Protein 1BHE (pdb70)

Organism: Pectobacterium parmentieri (NCBI:txid1905730)

InterPro domains:
  IPR000743 Glycoside hydrolase, family 28 [PF00295] (62-401)
  IPR000743 Glycoside hydrolase, family 28 [PS00502] (270-283)
  IPR011050 Pectin lyase fold/virulence factor [SSF51126] (30-400)
  IPR012334 Pectin lyase fold [G3DSA:2.160.20.10] (27-402)
  IPR051801 Glycosyl_Hydrolase_28_Enzymes [PTHR31339] (50-399)

B-factor: mean 16.42, std 9.94, range [2.53, 67.94]

Foldseek 3Di:
DFPDDDDADDAFAAQEEDADDPDACAVVLQVSQVPGDQRHEYEYQHDNHQEHEYAAHEHAARYEYEYEDPHEDEYALAQVSFAPDVVQAQAWAAPQAGGEARYEYEAHENYEYYYQYEYEHQQAPQGPHDRGGLQVVVVVCVVVVTHHHFHEHYHYEAYYAYEYENYEYENGSAEHEEHEQYEHYEHANYEYDEDQCRPRYAYYEYELYGREEYENYEAEYHEHPYEYAYADPGHAYERYEYYHYEYEAYQEPEYDQQHAHYYAYEAENYEYEQYQEYYEYEYAQAHAHEDEHHEHENYEYENHAERAYYYDHPDYDDHLDAHDYANAEYEHAEYPDEHEYEAARPRHPAQYEYEYYNHYYDPNHYYHHYRHDYHD

Structure (mmCIF, N/CA/C/O backbone):
data_1BHE
#
_entry.id   1BHE
#
_cell.length_a   81.229
_cell.length_b   53.033
_cell.length_c   103.093
_cell.angle_alpha   90.00
_cell.angle_beta   112.59
_cell.angle_gamma   90.00
#
_symmetry.space_group_name_H-M   'C 1 2 1'
#
loop_
_entity.id
_entity.type
_entity.pdbx_description
1 polymer POLYGALACTURONASE
2 water water
#
loop_
_atom_site.group_PDB
_atom_site.id
_atom_site.type_symbol
_atom_site.label_atom_id
_atom_site.label_alt_id
_atom_site.label_comp_id
_atom_site.label_asym_id
_atom_site.label_entity_id
_atom_site.label_seq_id
_atom_site.pdbx_PDB_ins_code
_atom_site.Cartn_x
_atom_site.Cartn_y
_atom_site.Cartn_z
_atom_site.occupancy
_atom_site.B_iso_or_equiv
_atom_site.auth_seq_id
_atom_site.auth_comp_id
_atom_site.auth_asym_id
_atom_site.auth_atom_id
_atom_site.pdbx_PDB_model_num
ATOM 1 N N . SER A 1 1 ? 48.488 8.196 70.799 1.00 10.27 1 SER A N 1
ATOM 2 C CA . SER A 1 1 ? 47.111 8.130 71.347 1.00 10.41 1 SER A CA 1
ATOM 3 C C . SER A 1 1 ? 47.094 8.158 72.870 1.00 9.30 1 SER A C 1
ATOM 4 O O . SER A 1 1 ? 48.060 7.813 73.547 1.00 8.48 1 SER A O 1
ATOM 7 N N . ASP A 1 2 ? 46.037 8.759 73.401 1.00 8.39 2 ASP A N 1
ATOM 8 C CA . ASP A 1 2 ? 45.806 8.843 74.850 1.00 7.94 2 ASP A CA 1
ATOM 9 C C . ASP A 1 2 ? 45.871 7.427 75.409 1.00 7.76 2 ASP A C 1
ATOM 10 O O . ASP A 1 2 ? 45.355 6.520 74.744 1.00 6.89 2 ASP A O 1
ATOM 15 N N . SER A 1 3 ? 46.487 7.211 76.567 1.00 8.05 3 SER A N 1
ATOM 16 C CA . SER A 1 3 ? 46.622 5.849 77.083 1.00 8.92 3 SER A CA 1
ATOM 17 C C . SER A 1 3 ? 45.374 5.406 77.838 1.00 9.10 3 SER A C 1
ATOM 18 O O . SER A 1 3 ? 45.195 4.221 78.135 1.00 8.65 3 SER A O 1
ATOM 21 N N . ARG A 1 4 ? 44.506 6.358 78.148 1.00 8.57 4 ARG A N 1
ATOM 22 C CA . ARG A 1 4 ? 43.279 6.075 78.866 1.00 9.40 4 ARG A CA 1
ATOM 23 C C . ARG A 1 4 ? 42.164 5.613 77.930 1.00 10.07 4 ARG A C 1
ATOM 24 O O . ARG A 1 4 ? 42.184 5.934 76.744 1.00 9.95 4 ARG A O 1
ATOM 32 N N . THR A 1 5 ? 41.164 4.952 78.508 1.00 11.24 5 THR A N 1
ATOM 33 C CA . THR A 1 5 ? 39.951 4.663 77.746 1.00 12.79 5 THR A CA 1
ATOM 34 C C . THR A 1 5 ? 39.075 5.903 77.918 1.00 12.65 5 THR A C 1
ATOM 35 O O . THR A 1 5 ? 38.885 6.370 79.041 1.00 12.20 5 THR A O 1
ATOM 39 N N . VAL A 1 6 ? 38.704 6.536 76.814 1.00 12.75 6 VAL A N 1
ATOM 40 C CA . VAL A 1 6 ? 37.944 7.777 76.862 1.00 13.08 6 VAL A CA 1
ATOM 41 C C . VAL A 1 6 ? 36.628 7.642 76.098 1.00 13.48 6 VAL A C 1
ATOM 42 O O . VAL A 1 6 ? 36.648 7.406 74.890 1.00 14.25 6 VAL A O 1
ATOM 46 N N . SER A 1 7 ? 35.524 7.838 76.802 1.00 14.17 7 SER A N 1
ATOM 47 C CA . SER A 1 7 ? 34.208 7.786 76.153 1.00 14.45 7 SER A CA 1
ATOM 48 C C . SER A 1 7 ? 33.512 9.119 76.406 1.00 13.84 7 SER A C 1
ATOM 49 O O . SER A 1 7 ? 34.059 9.925 77.167 1.00 12.73 7 SER A O 1
ATOM 52 N N . GLU A 1 8 ? 32.426 9.411 75.700 1.00 13.11 8 GLU A N 1
ATOM 53 C CA . GLU A 1 8 ? 31.799 10.725 75.823 1.00 12.65 8 GLU A CA 1
ATOM 54 C C . GLU A 1 8 ? 31.480 11.079 77.271 1.00 12.26 8 GLU A C 1
ATOM 55 O O . GLU A 1 8 ? 30.881 10.309 78.014 1.00 11.64 8 GLU A O 1
ATOM 61 N N . PRO A 1 9 ? 31.882 12.279 77.681 1.00 11.74 9 PRO A N 1
ATOM 62 C CA . PRO A 1 9 ? 31.615 12.784 79.009 1.00 11.82 9 PRO A CA 1
ATOM 63 C C . PRO A 1 9 ? 30.124 12.836 79.326 1.00 12.07 9 PRO A C 1
ATOM 64 O O . PRO A 1 9 ? 29.289 12.976 78.434 1.00 10.93 9 PRO A O 1
ATOM 68 N N . LYS A 1 10 ? 29.786 12.740 80.597 1.00 12.80 10 LYS A N 1
ATOM 69 C CA . LYS A 1 10 ? 28.409 12.848 81.064 1.00 14.78 10 LYS A CA 1
ATOM 70 C C . LYS A 1 10 ? 28.337 14.091 81.948 1.00 14.48 10 LYS A C 1
ATOM 71 O O . LYS A 1 10 ? 29.260 14.296 82.747 1.00 14.31 10 LYS A O 1
ATOM 77 N N . THR A 1 11 ? 27.329 14.943 81.782 1.00 13.31 11 THR A N 1
ATOM 78 C CA . THR A 1 11 ? 27.319 16.145 82.624 1.00 13.32 11 THR A CA 1
ATOM 79 C C . THR A 1 11 ? 26.878 15.838 84.048 1.00 13.03 11 THR A C 1
ATOM 80 O O . THR A 1 11 ? 25.886 15.148 84.264 1.00 11.36 11 THR A O 1
ATOM 84 N N . PRO A 1 12 ? 27.601 16.388 85.014 1.00 12.58 12 PRO A N 1
ATOM 85 C CA . PRO A 1 12 ? 27.280 16.222 86.415 1.00 12.78 12 PRO A CA 1
ATOM 86 C C . PRO A 1 12 ? 25.954 16.861 86.799 1.00 12.82 12 PRO A C 1
ATOM 87 O O . PRO A 1 12 ? 25.473 17.797 86.154 1.00 12.23 12 PRO A O 1
ATOM 91 N N . SER A 1 13 ? 25.368 16.348 87.878 1.00 13.28 13 SER A N 1
ATOM 92 C CA . SER A 1 13 ? 24.131 16.926 88.409 1.00 13.65 13 SER A CA 1
ATOM 93 C C . SER A 1 13 ? 24.537 18.211 89.126 1.00 13.64 13 SER A C 1
ATOM 94 O O . SER A 1 13 ? 25.707 18.350 89.518 1.00 12.59 13 SER A O 1
ATOM 97 N N . SER A 1 14 ? 23.634 19.173 89.255 1.00 12.96 14 SER A N 1
ATOM 98 C CA . SER A 1 14 ? 23.986 20.442 89.876 1.00 13.40 14 SER A CA 1
ATOM 99 C C . SER A 1 14 ? 23.937 20.384 91.395 1.00 13.38 14 SER A C 1
ATOM 100 O O . SER A 1 14 ? 23.054 19.731 91.967 1.00 13.69 14 SER A O 1
ATOM 103 N N . CYS A 1 15 ? 24.851 21.090 92.048 1.00 12.17 15 CYS A N 1
ATOM 104 C CA . CYS A 1 15 ? 24.836 21.194 93.502 1.00 11.99 15 CYS A CA 1
ATOM 105 C C . CYS A 1 15 ? 24.007 22.410 93.918 1.00 13.22 15 CYS A C 1
ATOM 106 O O . CYS A 1 15 ? 23.319 22.430 94.936 1.00 13.13 15 CYS A O 1
ATOM 109 N N . THR A 1 16 ? 24.132 23.452 93.112 1.00 14.01 16 THR A N 1
ATOM 110 C CA . THR A 1 16 ? 23.499 24.746 93.317 1.00 15.20 16 THR A CA 1
ATOM 111 C C . THR A 1 16 ? 23.137 25.343 91.959 1.00 15.06 16 THR A C 1
ATOM 112 O O . THR A 1 16 ? 23.845 25.096 90.977 1.00 15.13 16 THR A O 1
ATOM 116 N N . THR A 1 17 ? 22.053 26.106 91.895 1.00 14.42 17 THR A N 1
ATOM 117 C CA . THR A 1 17 ? 21.667 26.749 90.640 1.00 13.90 17 THR A CA 1
ATOM 118 C C . THR A 1 17 ? 21.602 28.257 90.866 1.00 13.29 17 THR A C 1
ATOM 119 O O . THR A 1 17 ? 20.964 28.698 91.825 1.00 13.64 17 THR A O 1
ATOM 123 N N . LEU A 1 18 ? 22.299 29.019 90.036 1.00 11.46 18 LEU A N 1
ATOM 124 C CA . LEU A 1 18 ? 22.337 30.467 90.134 1.00 11.30 18 LEU A CA 1
ATOM 125 C C . LEU A 1 18 ? 21.626 31.080 88.927 1.00 11.11 18 LEU A C 1
ATOM 126 O O . LEU A 1 18 ? 21.648 30.499 87.847 1.00 10.71 18 LEU A O 1
ATOM 131 N N . LYS A 1 19 ? 20.939 32.201 89.130 1.00 12.10 19 LYS A N 1
ATOM 132 C CA . LYS A 1 19 ? 20.206 32.866 88.054 1.00 12.77 19 LYS A CA 1
ATOM 133 C C . LYS A 1 19 ? 20.824 34.234 87.786 1.00 12.30 19 LYS A C 1
ATOM 134 O O . LYS A 1 19 ? 21.092 34.995 88.715 1.00 12.47 19 LYS A O 1
ATOM 140 N N . ALA A 1 20 ? 21.153 34.510 86.527 1.00 12.21 20 ALA A N 1
ATOM 141 C CA . ALA A 1 20 ? 21.853 35.740 86.178 1.00 12.66 20 ALA A CA 1
ATOM 142 C C . ALA A 1 20 ? 20.971 36.980 86.301 1.00 13.01 20 ALA A C 1
ATOM 143 O O . ALA A 1 20 ? 19.805 36.942 85.935 1.00 13.21 20 ALA A O 1
ATOM 145 N N . ASP A 1 21 ? 21.556 38.074 86.758 1.00 14.24 21 ASP A N 1
ATOM 146 C CA . ASP A 1 21 ? 20.885 39.366 86.836 1.00 15.18 21 ASP A CA 1
ATOM 147 C C . ASP A 1 21 ? 21.834 40.422 86.268 1.00 15.81 21 ASP A C 1
ATOM 148 O O . ASP A 1 21 ? 22.689 40.063 85.448 1.00 16.19 21 ASP A O 1
ATOM 153 N N . SER A 1 22 ? 21.719 41.678 86.675 1.00 15.98 22 SER A N 1
ATOM 154 C CA . SER A 1 22 ? 22.598 42.709 86.140 1.00 16.43 22 SER A CA 1
ATOM 155 C C . SER A 1 22 ? 23.780 43.057 87.033 1.00 16.61 22 SER A C 1
ATOM 156 O O . SER A 1 22 ? 24.557 43.940 86.662 1.00 15.74 22 SER A O 1
ATOM 159 N N . SER A 1 23 ? 23.949 42.379 88.162 1.00 16.66 23 SER A N 1
ATOM 160 C CA . SER A 1 23 ? 25.053 42.666 89.074 1.00 16.94 23 SER A CA 1
ATOM 161 C C . SER A 1 23 ? 26.325 41.892 88.741 1.00 16.87 23 SER A C 1
ATOM 162 O O . SER A 1 23 ? 26.289 40.940 87.968 1.00 16.42 23 SER A O 1
ATOM 165 N N . THR A 1 24 ? 27.448 42.277 89.340 1.00 16.31 24 THR A N 1
ATOM 166 C CA . THR A 1 24 ? 28.709 41.549 89.166 1.00 15.58 24 THR A CA 1
ATOM 167 C C . THR A 1 24 ? 28.578 40.207 89.878 1.00 14.33 24 THR A C 1
ATOM 168 O O . THR A 1 24 ? 28.163 40.168 91.037 1.00 14.50 24 THR A O 1
ATOM 172 N N . ALA A 1 25 ? 28.894 39.111 89.202 1.00 12.79 25 ALA A N 1
ATOM 173 C CA . ALA A 1 25 ? 28.710 37.780 89.751 1.00 11.32 25 ALA A CA 1
ATOM 174 C C . ALA A 1 25 ? 29.919 37.081 90.349 1.00 10.81 25 ALA A C 1
ATOM 175 O O . ALA A 1 25 ? 29.740 35.976 90.884 1.00 10.05 25 ALA A O 1
ATOM 177 N N . THR A 1 26 ? 31.111 37.659 90.306 1.00 9.85 26 THR A N 1
ATOM 178 C CA . THR A 1 26 ? 32.305 36.963 90.781 1.00 9.78 26 THR A CA 1
ATOM 179 C C . THR A 1 26 ? 32.162 36.258 92.118 1.00 10.07 26 THR A C 1
ATOM 180 O O . THR A 1 26 ? 32.360 35.039 92.215 1.00 9.14 26 THR A O 1
ATOM 184 N N . SER A 1 27 ? 31.873 37.001 93.186 1.00 10.33 27 SER A N 1
ATOM 185 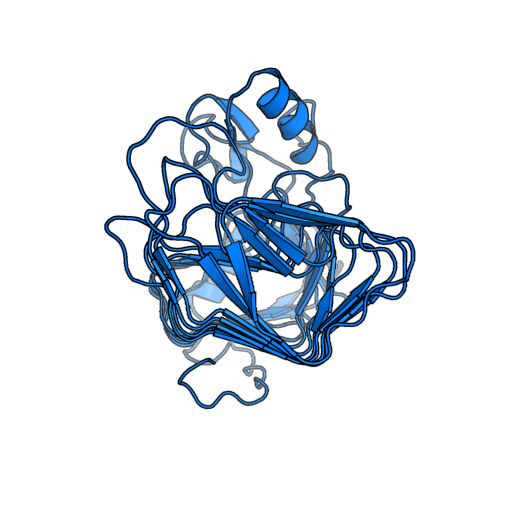C CA . SER A 1 27 ? 31.816 36.398 94.516 1.00 11.17 27 SER A CA 1
ATOM 186 C C . SER A 1 27 ? 30.621 35.476 94.679 1.00 10.32 27 SER A C 1
ATOM 187 O O . SER A 1 27 ? 30.724 34.495 95.425 1.00 10.52 27 SER A O 1
ATOM 190 N N . THR A 1 28 ? 29.512 35.729 93.993 1.00 9.77 28 THR A N 1
ATOM 191 C CA . THR A 1 28 ? 28.355 34.841 94.061 1.00 10.69 28 THR A CA 1
ATOM 192 C C . THR A 1 28 ? 28.708 33.476 93.473 1.00 10.28 28 THR A C 1
ATOM 193 O O . THR A 1 28 ? 28.399 32.440 94.061 1.00 10.22 28 THR A O 1
ATOM 197 N N . ILE A 1 29 ? 29.389 33.466 92.330 1.00 9.50 29 ILE A N 1
ATOM 198 C CA . ILE A 1 29 ? 29.808 32.200 91.721 1.00 8.65 29 ILE A CA 1
ATOM 199 C C . ILE A 1 29 ? 30.879 31.511 92.557 1.00 8.07 29 ILE A C 1
ATOM 200 O O . ILE A 1 29 ? 30.813 30.299 92.798 1.00 8.31 29 ILE A O 1
ATOM 205 N N . GLN A 1 30 ? 31.886 32.243 93.029 1.00 7.63 30 GLN A N 1
ATOM 206 C CA . GLN A 1 30 ? 32.956 31.672 93.833 1.00 8.16 30 GLN A CA 1
ATOM 207 C C . GLN A 1 30 ? 32.424 31.027 95.110 1.00 8.60 30 GLN A C 1
ATOM 208 O O . GLN A 1 30 ? 32.816 29.917 95.466 1.00 7.93 30 GLN A O 1
ATOM 214 N N . LYS A 1 31 ? 31.515 31.715 95.797 1.00 9.57 31 LYS A N 1
ATOM 215 C CA . LYS A 1 31 ? 30.901 31.176 97.009 1.00 10.54 31 LYS A CA 1
ATOM 216 C C . LYS A 1 31 ? 30.197 29.858 96.731 1.00 10.12 31 LYS A C 1
ATOM 217 O O . LYS A 1 31 ? 30.363 28.883 97.471 1.00 10.49 31 LYS A O 1
ATOM 223 N N . ALA A 1 32 ? 29.445 29.778 95.638 1.00 9.31 32 ALA A N 1
ATOM 224 C CA . ALA A 1 32 ? 28.762 28.561 95.229 1.00 8.93 32 ALA A CA 1
ATOM 225 C C . ALA A 1 32 ? 29.764 27.459 94.904 1.00 8.85 32 ALA A C 1
ATOM 226 O O . ALA A 1 32 ? 29.553 26.303 95.267 1.00 8.71 32 ALA A O 1
ATOM 228 N N . LEU A 1 33 ? 30.854 27.796 94.211 1.00 8.64 33 LEU A N 1
ATOM 229 C CA . LEU A 1 33 ? 31.881 26.814 93.882 1.00 9.33 33 LEU A CA 1
ATOM 230 C C . LEU A 1 33 ? 32.555 26.286 95.143 1.00 9.78 33 LEU A C 1
ATOM 231 O O . LEU A 1 33 ? 32.859 25.093 95.242 1.00 10.54 33 LEU A O 1
ATOM 236 N N . ASN A 1 34 ? 32.757 27.146 96.142 1.00 9.66 34 ASN A N 1
ATOM 237 C CA . ASN A 1 34 ? 33.383 26.754 97.395 1.00 10.50 34 ASN A CA 1
ATOM 238 C C . ASN A 1 34 ? 32.528 25.901 98.319 1.00 11.44 34 ASN A C 1
ATOM 239 O O . ASN A 1 34 ? 33.044 25.504 99.378 1.00 12.58 34 ASN A O 1
ATOM 244 N N . ASN A 1 35 ? 31.269 25.627 98.020 1.00 11.81 35 ASN A N 1
ATOM 245 C CA . ASN A 1 35 ? 30.440 24.782 98.869 1.00 12.92 35 ASN A CA 1
ATOM 246 C C . ASN A 1 35 ? 29.671 23.770 98.026 1.00 12.03 35 ASN A C 1
ATOM 247 O O . ASN A 1 35 ? 28.544 23.387 98.327 1.00 11.88 35 ASN A O 1
ATOM 252 N N . CYS A 1 36 ? 30.293 23.298 96.949 1.00 11.48 36 CYS A N 1
ATOM 253 C CA . CYS A 1 36 ? 29.680 22.349 96.029 1.00 10.41 36 CYS A CA 1
ATOM 254 C C . CYS A 1 36 ? 30.151 20.922 96.250 1.00 10.54 36 CYS A C 1
ATOM 255 O O . CYS A 1 36 ? 31.354 20.650 96.303 1.00 9.89 36 CYS A O 1
ATOM 258 N N . ASP A 1 37 ? 29.227 19.981 96.430 1.00 9.81 37 ASP A N 1
ATOM 259 C CA . ASP A 1 37 ? 29.561 18.588 96.670 1.00 10.97 37 ASP A CA 1
ATOM 260 C C . ASP A 1 37 ? 30.453 18.004 95.572 1.00 10.96 37 ASP A C 1
ATOM 261 O O . ASP A 1 37 ? 30.323 18.324 94.393 1.00 9.74 37 ASP A O 1
ATOM 266 N N . GLN A 1 38 ? 31.359 17.122 95.974 1.00 11.32 38 GLN A N 1
ATOM 267 C CA . GLN A 1 38 ? 32.239 16.412 95.050 1.00 11.84 38 GLN A CA 1
ATOM 268 C C . GLN A 1 38 ? 31.418 15.712 93.975 1.00 10.94 38 GLN A C 1
ATOM 269 O O . GLN A 1 38 ? 30.389 15.085 94.259 1.00 10.06 38 GLN A O 1
ATOM 275 N N . GLY A 1 39 ? 31.826 15.858 92.716 1.00 9.21 39 GLY A N 1
ATOM 276 C CA . GLY A 1 39 ? 31.149 15.223 91.601 1.00 9.63 39 GLY A CA 1
ATOM 277 C C . GLY A 1 39 ? 29.941 15.962 91.053 1.00 9.08 39 GLY A C 1
ATOM 278 O O . GLY A 1 39 ? 29.289 15.484 90.120 1.00 8.12 39 GLY A O 1
ATOM 279 N N . LYS A 1 40 ? 29.640 17.138 91.593 1.00 8.03 40 LYS A N 1
ATOM 280 C CA . LYS A 1 40 ? 28.518 17.949 91.136 1.00 8.68 40 LYS A CA 1
ATOM 281 C C . LYS A 1 40 ? 29.020 19.258 90.541 1.00 8.47 40 LYS A C 1
ATOM 282 O O . LYS A 1 40 ? 30.214 19.559 90.583 1.00 7.57 40 LYS A O 1
ATOM 288 N N . ALA A 1 41 ? 28.097 20.053 89.993 1.00 8.26 41 ALA A N 1
ATOM 289 C CA . ALA A 1 41 ? 28.499 21.305 89.364 1.00 7.94 41 ALA A CA 1
ATOM 290 C C . ALA A 1 41 ? 27.644 22.495 89.786 1.00 7.58 41 ALA A C 1
ATOM 291 O O . ALA A 1 41 ? 26.475 22.317 90.116 1.00 7.49 41 ALA A O 1
ATOM 293 N N . VAL A 1 42 ? 28.242 23.677 89.742 1.00 7.53 42 VAL A N 1
ATOM 294 C CA . VAL A 1 42 ? 27.498 24.910 90.008 1.00 8.08 42 VAL A CA 1
ATOM 295 C C . VAL A 1 42 ? 26.815 25.195 88.666 1.00 8.68 42 VAL A C 1
ATOM 296 O O . VAL A 1 42 ? 27.518 25.226 87.651 1.00 9.01 42 VAL A O 1
ATOM 300 N N . ARG A 1 43 ? 25.497 25.319 88.668 1.00 9.20 43 ARG A N 1
ATOM 301 C CA . ARG A 1 43 ? 24.754 25.534 87.427 1.00 9.90 43 ARG A CA 1
ATOM 302 C C . ARG A 1 43 ? 24.420 27.008 87.217 1.00 9.89 43 ARG A C 1
ATOM 303 O O . ARG A 1 43 ? 23.904 27.682 88.104 1.00 9.72 43 ARG A O 1
ATOM 311 N N . LEU A 1 44 ? 24.750 27.519 86.042 1.00 10.06 44 LEU A N 1
ATOM 312 C CA . LEU A 1 44 ? 24.524 28.907 85.667 1.00 10.61 44 LEU A CA 1
ATOM 313 C C . LEU A 1 44 ? 23.333 28.986 84.705 1.00 10.77 44 LEU A C 1
ATOM 314 O O . LEU A 1 44 ? 23.408 28.588 83.543 1.00 9.78 44 LEU A O 1
ATOM 319 N N . SER A 1 45 ? 22.219 29.466 85.238 1.00 11.03 45 SER A N 1
ATOM 320 C CA . SER A 1 45 ? 20.975 29.595 84.495 1.00 12.06 45 SER A CA 1
ATOM 321 C C . SER A 1 45 ? 20.559 31.055 84.332 1.00 12.15 45 SER A C 1
ATOM 322 O O . SER A 1 45 ? 21.113 31.965 84.944 1.00 11.33 45 SER A O 1
ATOM 325 N N . ALA A 1 46 ? 19.571 31.273 83.467 1.00 13.37 46 ALA A N 1
ATOM 326 C CA . ALA A 1 46 ? 19.077 32.618 83.204 1.00 13.72 46 ALA A CA 1
ATOM 327 C C . ALA A 1 46 ? 18.191 33.131 84.337 1.00 13.89 46 ALA A C 1
ATOM 328 O O . ALA A 1 46 ? 17.498 32.370 85.005 1.00 13.83 46 ALA A O 1
ATOM 330 N N . GLY A 1 47 ? 18.209 34.438 84.540 1.00 13.84 47 GLY A N 1
ATOM 331 C CA . GLY A 1 47 ? 17.380 35.093 85.560 1.00 13.80 47 GLY A CA 1
ATOM 332 C C . GLY A 1 47 ? 16.698 36.270 84.836 1.00 13.12 47 GLY A C 1
ATOM 333 O O . GLY A 1 47 ? 16.207 36.079 83.723 1.00 13.41 47 GLY A O 1
ATOM 334 N N . SER A 1 48 ? 16.968 37.479 85.317 1.00 13.18 48 SER A N 1
ATOM 335 C CA . SER A 1 48 ? 16.538 38.692 84.613 1.00 13.09 48 SER A CA 1
ATOM 336 C C . SER A 1 48 ? 17.408 38.917 83.384 1.00 12.90 48 SER A C 1
ATOM 337 O O . SER A 1 48 ? 17.017 39.568 82.406 1.00 12.58 48 SER A O 1
ATOM 340 N N . THR A 1 49 ? 18.635 38.382 83.404 1.00 11.79 49 THR A N 1
ATOM 341 C CA . THR A 1 49 ? 19.509 38.419 82.240 1.00 11.13 49 THR A CA 1
ATOM 342 C C . THR A 1 49 ? 19.989 36.981 81.992 1.00 11.09 49 THR A C 1
ATOM 343 O O . THR A 1 49 ? 19.607 36.068 82.726 1.00 10.04 49 THR A O 1
ATOM 347 N N . SER A 1 50 ? 20.810 36.808 80.965 1.00 10.37 50 SER A N 1
ATOM 348 C CA . SER A 1 50 ? 21.357 35.491 80.659 1.00 10.18 50 SER A CA 1
ATOM 349 C C . SER A 1 50 ? 22.884 35.579 80.673 1.00 9.70 50 SER A C 1
ATOM 350 O O . SER A 1 50 ? 23.565 34.734 80.104 1.00 8.98 50 SER A O 1
ATOM 353 N N . VAL A 1 51 ? 23.402 36.653 81.271 1.00 8.99 51 VAL A N 1
ATOM 354 C CA . VAL A 1 51 ? 24.843 36.893 81.291 1.00 8.86 51 VAL A CA 1
ATOM 355 C C . VAL A 1 51 ? 25.374 37.026 82.713 1.00 8.11 51 VAL A C 1
ATOM 356 O O . VAL A 1 51 ? 24.913 37.874 83.483 1.00 8.49 51 VAL A O 1
ATOM 360 N N . PHE A 1 52 ? 26.335 36.190 83.076 1.00 7.84 52 PHE A N 1
ATOM 361 C CA . PHE A 1 52 ? 27.037 36.282 84.349 1.00 7.97 52 PHE A CA 1
ATOM 362 C C . PHE A 1 52 ? 28.345 37.043 84.088 1.00 8.88 52 PHE A C 1
ATOM 363 O O . PHE A 1 52 ? 29.198 36.538 83.354 1.00 8.84 52 PHE A O 1
ATOM 371 N N . LEU A 1 53 ? 28.454 38.246 84.627 1.00 9.56 53 LEU A N 1
ATOM 372 C CA . LEU A 1 53 ? 29.650 39.075 84.431 1.00 10.40 53 LEU A CA 1
ATOM 373 C C . LEU A 1 53 ? 30.582 38.849 85.614 1.00 9.91 53 LEU A C 1
ATOM 374 O O . LEU A 1 53 ? 30.182 39.076 86.762 1.00 10.15 53 LEU A O 1
ATOM 379 N N . SER A 1 54 ? 31.794 38.365 85.360 1.00 9.20 54 SER A N 1
ATOM 380 C CA . SER A 1 54 ? 32.691 38.006 86.456 1.00 7.93 54 SER A CA 1
ATOM 381 C C . SER A 1 54 ? 34.165 38.235 86.162 1.00 7.36 54 SER A C 1
ATOM 382 O O . SER A 1 54 ? 34.602 38.299 85.019 1.00 6.71 54 SER A O 1
ATOM 385 N N . GLY A 1 55 ? 34.939 38.304 87.240 1.00 6.96 55 GLY A N 1
ATOM 386 C CA . GLY A 1 55 ? 36.393 38.367 87.170 1.00 6.77 55 GLY A CA 1
ATOM 387 C C . GLY A 1 55 ? 36.898 36.944 87.437 1.00 6.58 55 GLY A C 1
ATOM 388 O O . GLY A 1 55 ? 36.133 35.978 87.378 1.00 6.21 55 GLY A O 1
ATOM 389 N N . PRO A 1 56 ? 38.177 36.806 87.745 1.00 6.83 56 PRO A N 1
ATOM 390 C CA . PRO A 1 56 ? 38.793 35.517 87.983 1.00 6.75 56 PRO A CA 1
ATOM 391 C C . PRO A 1 56 ? 38.041 34.613 88.946 1.00 6.16 56 PRO A C 1
ATOM 392 O O . PRO A 1 56 ? 37.631 35.035 90.024 1.00 5.13 56 PRO A O 1
ATOM 396 N N . LEU A 1 57 ? 37.901 33.351 88.556 1.00 4.99 57 LEU A N 1
ATOM 397 C CA . LEU A 1 57 ? 37.258 32.331 89.351 1.00 4.10 57 LEU A CA 1
ATOM 398 C C . LEU A 1 57 ? 38.229 31.165 89.565 1.00 5.01 57 LEU A C 1
ATOM 399 O O . LEU A 1 57 ? 39.059 30.886 88.700 1.00 4.20 57 LEU A O 1
ATOM 404 N N . SER A 1 58 ? 38.101 30.505 90.705 1.00 5.27 58 SER A N 1
ATOM 405 C CA . SER A 1 58 ? 38.910 29.323 91.005 1.00 4.81 58 SER A CA 1
ATOM 406 C C . SER A 1 58 ? 38.006 28.096 91.103 1.00 4.71 58 SER A C 1
ATOM 407 O O . SER A 1 58 ? 37.011 28.065 91.835 1.00 4.51 58 SER A O 1
ATOM 410 N N . LEU A 1 59 ? 38.362 27.057 90.357 1.00 5.62 59 LEU A N 1
ATOM 411 C CA . LEU A 1 59 ? 37.594 25.817 90.357 1.00 5.50 59 LEU A CA 1
ATOM 412 C C . LEU A 1 59 ? 38.191 24.787 91.296 1.00 5.26 59 LEU A C 1
ATOM 413 O O . LEU A 1 59 ? 39.289 24.287 91.046 1.00 4.28 59 LEU A O 1
ATOM 418 N N . PRO A 1 60 ? 37.496 24.442 92.375 1.00 5.22 60 PRO A N 1
ATOM 419 C CA . PRO A 1 60 ? 37.978 23.485 93.357 1.00 5.71 60 PRO A CA 1
ATOM 420 C C . PRO A 1 60 ? 38.027 22.064 92.818 1.00 6.06 60 PRO A C 1
ATOM 421 O O . PRO A 1 60 ? 37.345 21.713 91.850 1.00 6.64 60 PRO A O 1
ATOM 425 N N . SER A 1 61 ? 38.856 21.231 93.430 1.00 5.69 61 SER A N 1
ATOM 426 C CA . SER A 1 61 ? 39.029 19.846 93.017 1.00 5.89 61 SER A CA 1
ATOM 427 C C . SER A 1 61 ? 37.723 19.067 93.162 1.00 5.84 61 SER A C 1
ATOM 428 O O . SER A 1 61 ? 37.070 19.163 94.202 1.00 5.58 61 SER A O 1
ATOM 431 N N . GLY A 1 62 ? 37.358 18.301 92.145 1.00 6.07 62 GLY A N 1
ATOM 432 C CA . GLY A 1 62 ? 36.144 17.494 92.165 1.00 5.90 62 GLY A CA 1
ATOM 433 C C . GLY A 1 62 ? 34.866 18.261 91.875 1.00 6.35 62 GLY A C 1
ATOM 434 O O . GLY A 1 62 ? 33.771 17.689 91.865 1.00 6.71 62 GLY A O 1
ATOM 435 N N . VAL A 1 63 ? 34.955 19.567 91.702 1.00 6.70 63 VAL A N 1
ATOM 436 C CA . VAL A 1 63 ? 33.834 20.458 91.436 1.00 5.84 63 VAL A CA 1
ATOM 437 C C . VAL A 1 63 ? 33.859 20.912 89.983 1.00 6.05 63 VAL A C 1
ATOM 438 O O . VAL A 1 63 ? 34.910 21.048 89.353 1.00 5.01 63 VAL A O 1
ATOM 442 N N . SER A 1 64 ? 32.672 21.139 89.407 1.00 6.15 64 SER A N 1
ATOM 443 C CA . SER A 1 64 ? 32.567 21.537 88.014 1.00 5.45 64 SER A CA 1
ATOM 444 C C . SER A 1 64 ? 31.690 22.778 87.839 1.00 6.24 64 SER A C 1
ATOM 445 O O . SER A 1 64 ? 30.998 23.220 88.753 1.00 5.10 64 SER A O 1
ATOM 448 N N . LEU A 1 65 ? 31.713 23.312 86.623 1.00 6.27 65 LEU A N 1
ATOM 449 C CA . LEU A 1 65 ? 30.891 24.441 86.234 1.00 7.23 65 LEU A CA 1
ATOM 450 C C . LEU A 1 65 ? 29.984 23.958 85.094 1.00 7.38 65 LEU A C 1
ATOM 451 O O . LEU A 1 65 ? 30.462 23.292 84.174 1.00 7.85 65 LEU A O 1
ATOM 456 N N . LEU A 1 66 ? 28.722 24.313 85.174 1.00 7.63 66 LEU A N 1
ATOM 457 C CA . LEU A 1 66 ? 27.734 23.951 84.164 1.00 8.06 66 LEU A CA 1
ATOM 458 C C . LEU A 1 66 ? 27.026 25.218 83.689 1.00 8.34 66 LEU A C 1
ATOM 459 O O . LEU A 1 66 ? 26.505 25.964 84.518 1.00 8.24 66 LEU A O 1
ATOM 464 N N . ILE A 1 67 ? 27.098 25.510 82.396 1.00 8.06 67 ILE A N 1
ATOM 465 C CA . ILE A 1 67 ? 26.514 26.738 81.844 1.00 8.95 67 ILE A CA 1
ATOM 466 C C . ILE A 1 67 ? 25.368 26.373 80.906 1.00 8.62 67 ILE A C 1
ATOM 467 O O . ILE A 1 67 ? 25.569 25.638 79.943 1.00 7.19 67 ILE A O 1
ATOM 472 N N . ASP A 1 68 ? 24.155 26.814 81.204 1.00 8.87 68 ASP A N 1
ATOM 473 C CA . ASP A 1 68 ? 22.988 26.452 80.409 1.00 10.00 68 ASP A CA 1
ATOM 474 C C . ASP A 1 68 ? 23.013 26.974 78.974 1.00 10.66 68 ASP A C 1
ATOM 475 O O . ASP A 1 68 ? 23.618 27.998 78.664 1.00 9.41 68 ASP A O 1
ATOM 480 N N . LYS A 1 69 ? 22.258 26.298 78.106 1.00 11.01 69 LYS A N 1
ATOM 481 C CA . LYS A 1 69 ? 22.054 26.761 76.742 1.00 13.09 69 LYS A CA 1
ATOM 482 C C . LYS A 1 69 ? 21.573 28.213 76.791 1.00 12.08 69 LYS A C 1
ATOM 483 O O . LYS A 1 69 ? 20.753 28.555 77.642 1.00 12.60 69 LYS A O 1
ATOM 489 N N . GLY A 1 70 ? 22.094 29.069 75.931 1.00 11.31 70 GLY A N 1
ATOM 490 C CA . GLY A 1 70 ? 21.702 30.467 75.892 1.00 10.61 70 GLY A CA 1
ATOM 491 C C . GLY A 1 70 ? 22.277 31.346 76.985 1.00 9.99 70 GLY A C 1
ATOM 492 O O . GLY A 1 70 ? 21.952 32.540 77.029 1.00 10.21 70 GLY A O 1
ATOM 493 N N . VAL A 1 71 ? 23.047 30.803 77.922 1.00 8.43 71 VAL A N 1
ATOM 494 C CA . VAL A 1 71 ? 23.620 31.584 79.010 1.00 7.88 71 VAL A CA 1
ATOM 495 C C . VAL A 1 71 ? 25.096 31.823 78.678 1.00 7.64 71 VAL A C 1
ATOM 496 O O . VAL A 1 71 ? 25.724 30.973 78.042 1.00 6.97 71 VAL A O 1
ATOM 500 N N . THR A 1 72 ? 25.598 32.976 79.092 1.00 6.81 72 THR A N 1
ATOM 501 C CA . THR A 1 72 ? 26.991 33.323 78.844 1.00 7.28 72 THR A CA 1
ATOM 502 C C . THR A 1 72 ? 27.692 33.682 80.151 1.00 7.10 72 THR A C 1
ATOM 503 O O . THR A 1 72 ? 27.156 34.458 80.946 1.00 7.56 72 THR A O 1
ATOM 507 N N . LEU A 1 73 ? 28.866 33.110 80.377 1.00 6.56 73 LEU A N 1
ATOM 508 C CA . LEU A 1 73 ? 29.720 33.521 81.502 1.00 5.85 73 LEU A CA 1
ATOM 509 C C . LEU A 1 73 ? 30.742 34.442 80.825 1.00 5.47 73 LEU A C 1
ATOM 510 O O . LEU A 1 73 ? 31.546 33.968 80.015 1.00 4.54 73 LEU A O 1
ATOM 515 N N . ARG A 1 74 ? 30.662 35.731 81.090 1.00 6.27 74 ARG A N 1
ATOM 516 C CA . ARG A 1 74 ? 31.501 36.725 80.435 1.00 7.35 74 ARG A CA 1
ATOM 517 C C . ARG A 1 74 ? 32.526 37.399 81.326 1.00 7.43 74 ARG A C 1
ATOM 518 O O . ARG A 1 74 ? 32.207 37.895 82.408 1.00 6.81 74 ARG A O 1
ATOM 526 N N . ALA A 1 75 ? 33.770 37.427 80.844 1.00 7.49 75 ALA A N 1
ATOM 527 C CA . ALA A 1 75 ? 34.868 38.048 81.578 1.00 8.39 75 ALA A CA 1
ATOM 528 C C . ALA A 1 75 ? 34.753 39.569 81.543 1.00 8.69 75 ALA A C 1
ATOM 529 O O . ALA A 1 75 ? 34.603 40.154 80.462 1.00 8.85 75 ALA A O 1
ATOM 531 N N . VAL A 1 76 ? 34.810 40.205 82.711 1.00 9.24 76 VAL A N 1
ATOM 532 C CA . VAL A 1 76 ? 34.688 41.663 82.744 1.00 10.05 76 VAL A CA 1
ATOM 533 C C . VAL A 1 76 ? 35.801 42.300 81.931 1.00 10.04 76 VAL A C 1
ATOM 534 O O . VAL A 1 76 ? 36.938 41.817 81.901 1.00 9.40 76 VAL A O 1
ATOM 538 N N . ASN A 1 77 ? 35.473 43.382 81.236 1.00 11.16 77 ASN A N 1
ATOM 539 C CA . ASN A 1 77 ? 36.424 44.118 80.413 1.00 12.11 77 ASN A CA 1
ATOM 540 C C . ASN A 1 77 ? 37.142 45.161 81.271 1.00 12.73 77 ASN A C 1
ATOM 541 O O . ASN A 1 77 ? 37.008 46.371 81.105 1.00 12.52 77 ASN A O 1
ATOM 546 N N . ASN A 1 78 ? 37.948 44.681 82.209 1.00 13.26 78 ASN A N 1
ATOM 547 C CA . ASN A 1 78 ? 38.678 45.500 83.159 1.00 14.20 78 ASN A CA 1
ATOM 548 C C . ASN A 1 78 ? 40.024 44.858 83.466 1.00 13.87 78 ASN A C 1
ATOM 549 O O . ASN A 1 78 ? 40.073 43.726 83.944 1.00 13.71 78 ASN A O 1
ATOM 554 N N . ALA A 1 79 ? 41.113 45.569 83.206 1.00 14.03 79 ALA A N 1
ATOM 555 C CA . ALA A 1 79 ? 42.447 45.013 83.399 1.00 14.02 79 ALA A CA 1
ATOM 556 C C . ALA A 1 79 ? 42.817 44.827 84.858 1.00 14.13 79 ALA A C 1
ATOM 557 O O . ALA A 1 79 ? 43.370 43.789 85.229 1.00 13.48 79 ALA A O 1
ATOM 559 N N . LYS A 1 80 ? 42.467 45.778 85.722 1.00 14.71 80 LYS A N 1
ATOM 560 C CA . LYS A 1 80 ? 42.745 45.664 87.149 1.00 14.70 80 LYS A CA 1
ATOM 561 C C . LYS A 1 80 ? 42.053 44.467 87.783 1.00 14.20 80 LYS A C 1
ATOM 562 O O . LYS A 1 80 ? 42.604 43.835 88.690 1.00 13.48 80 LYS A O 1
ATOM 568 N N . SER A 1 81 ? 40.890 44.065 87.282 1.00 13.92 81 SER A N 1
ATOM 569 C CA . SER A 1 81 ? 40.170 42.913 87.787 1.00 14.15 81 SER A CA 1
ATOM 570 C C . SER A 1 81 ? 40.920 41.595 87.625 1.00 13.66 81 SER A C 1
ATOM 571 O O . SER A 1 81 ? 40.634 40.668 88.381 1.00 13.11 81 SER A O 1
ATOM 574 N N . PHE A 1 82 ? 41.836 41.484 86.671 1.00 13.61 82 PHE A N 1
ATOM 575 C CA . PHE A 1 82 ? 42.599 40.274 86.429 1.00 13.61 82 PHE A CA 1
ATOM 576 C C . PHE A 1 82 ? 44.057 40.372 86.855 1.00 14.46 82 PHE A C 1
ATOM 577 O O . PHE A 1 82 ? 44.829 39.429 86.638 1.00 14.42 82 PHE A O 1
ATOM 585 N N . GLU A 1 83 ? 44.485 41.496 87.431 1.00 14.83 83 GLU A N 1
ATOM 586 C CA . GLU A 1 83 ? 45.898 41.637 87.789 1.00 15.84 83 GLU A CA 1
ATOM 587 C C . GLU A 1 83 ? 46.292 40.734 88.953 1.00 16.47 83 GLU A C 1
ATOM 588 O O . GLU A 1 83 ? 45.474 40.427 89.820 1.00 15.72 83 GLU A O 1
ATOM 594 N N . ASN A 1 84 ? 47.571 40.351 88.982 1.00 16.93 84 ASN A N 1
ATOM 595 C CA . ASN A 1 84 ? 48.079 39.556 90.100 1.00 17.96 84 ASN A CA 1
ATOM 596 C C . ASN A 1 84 ? 49.114 40.399 90.850 1.00 18.63 84 ASN A C 1
ATOM 597 O O . ASN A 1 84 ? 49.733 39.962 91.814 1.00 18.53 84 ASN A O 1
ATOM 602 N N . ALA A 1 85 ? 49.261 41.646 90.415 1.00 19.45 85 ALA A N 1
ATOM 603 C CA . ALA A 1 85 ? 50.145 42.613 91.059 1.00 20.30 85 ALA A CA 1
ATOM 604 C C . ALA A 1 85 ? 49.768 44.011 90.583 1.00 20.94 85 ALA A C 1
ATOM 605 O O . ALA A 1 85 ? 49.130 44.162 89.542 1.00 21.11 85 ALA A O 1
ATOM 607 N N . PRO A 1 86 ? 50.062 45.027 91.387 1.00 21.61 86 PRO A N 1
ATOM 608 C CA . PRO A 1 86 ? 49.733 46.402 91.066 1.00 21.28 86 PRO A CA 1
ATOM 609 C C . PRO A 1 86 ? 50.105 46.791 89.647 1.00 20.76 86 PRO A C 1
ATOM 610 O O . PRO A 1 86 ? 51.277 46.817 89.267 1.00 20.34 86 PRO A O 1
ATOM 614 N N . SER A 1 87 ? 49.103 47.064 88.813 1.00 20.03 87 SER A N 1
ATOM 615 C CA . SER A 1 87 ? 49.295 47.472 87.431 1.00 19.55 87 SER A CA 1
ATOM 616 C C . SER A 1 87 ? 49.991 46.450 86.545 1.00 18.57 87 SER A C 1
ATOM 617 O O . SER A 1 87 ? 50.590 46.819 85.527 1.00 18.29 87 SER A O 1
ATOM 620 N N . SER A 1 88 ? 49.903 45.163 86.866 1.00 17.94 88 SER A N 1
ATOM 621 C CA . SER A 1 88 ? 50.573 44.124 86.102 1.00 16.82 88 SER A CA 1
ATOM 622 C C . SER A 1 88 ? 49.812 43.642 84.878 1.00 16.21 88 SER A C 1
ATOM 623 O O . SER A 1 88 ? 50.420 42.981 84.032 1.00 15.74 88 SER A O 1
ATOM 626 N N . CYS A 1 89 ? 48.529 43.947 84.779 1.00 15.61 89 CYS A N 1
ATOM 627 C CA . CYS A 1 89 ? 47.681 43.439 83.703 1.00 14.90 89 CYS A CA 1
ATOM 628 C C . CYS A 1 89 ? 47.242 44.501 82.713 1.00 15.01 89 CYS A C 1
ATOM 629 O O . CYS A 1 89 ? 47.103 45.680 83.040 1.00 14.53 89 CYS A O 1
ATOM 632 N N . GLY A 1 90 ? 47.065 44.108 81.453 1.00 14.73 90 GLY A N 1
ATOM 633 C CA . GLY A 1 90 ? 46.621 45.010 80.403 1.00 15.27 90 GLY A CA 1
ATOM 634 C C . GLY A 1 90 ? 47.686 45.995 79.955 1.00 16.22 90 GLY A C 1
ATOM 635 O O . GLY A 1 90 ? 47.388 47.111 79.527 1.00 15.86 90 GLY A O 1
ATOM 636 N N . VAL A 1 91 ? 48.946 45.605 80.072 1.00 16.90 91 VAL A N 1
ATOM 637 C CA . VAL A 1 91 ? 50.096 46.416 79.705 1.00 18.24 91 VAL A CA 1
ATOM 638 C C . VAL A 1 91 ? 51.071 45.589 78.872 1.00 18.95 91 VAL A C 1
ATOM 639 O O . VAL A 1 91 ? 50.945 44.369 78.780 1.00 18.02 91 VAL A O 1
ATOM 643 N N . VAL A 1 92 ? 52.043 46.256 78.265 1.00 20.40 92 VAL A N 1
ATOM 644 C CA . VAL A 1 92 ? 53.068 45.615 77.452 1.00 21.57 92 VAL A CA 1
ATOM 645 C C . VAL A 1 92 ? 54.413 45.805 78.153 1.00 22.54 92 VAL A C 1
ATOM 646 O O . VAL A 1 92 ? 54.731 46.930 78.550 1.00 22.80 92 VAL A O 1
ATOM 650 N N . ASP A 1 93 ? 55.156 44.728 78.386 1.00 23.12 93 ASP A N 1
ATOM 651 C CA . ASP A 1 93 ? 56.418 44.842 79.123 1.00 23.81 93 ASP A CA 1
ATOM 652 C C . ASP A 1 93 ? 57.264 43.583 79.015 1.00 24.45 93 ASP A C 1
ATOM 653 O O . ASP A 1 93 ? 57.093 42.787 78.093 1.00 24.83 93 ASP A O 1
ATOM 658 N N . LYS A 1 94 ? 58.135 43.353 79.993 1.00 25.60 94 LYS A N 1
ATOM 659 C CA . LYS A 1 94 ? 59.016 42.200 80.032 1.00 26.66 94 LYS A CA 1
ATOM 660 C C . LYS A 1 94 ? 58.432 41.049 80.846 1.00 26.96 94 LYS A C 1
ATOM 661 O O . LYS A 1 94 ? 59.092 40.029 81.048 1.00 27.53 94 LYS A O 1
ATOM 667 N N . ASN A 1 95 ? 57.204 41.205 81.322 1.00 26.55 95 ASN A N 1
ATOM 668 C CA . ASN A 1 95 ? 56.540 40.188 82.126 1.00 26.18 95 ASN A CA 1
ATOM 669 C C . ASN A 1 95 ? 55.841 39.151 81.259 1.00 25.49 95 ASN A C 1
ATOM 670 O O . ASN A 1 95 ? 56.446 38.131 80.916 1.00 25.43 95 ASN A O 1
ATOM 675 N N . GLY A 1 96 ? 54.565 39.353 80.949 1.00 24.16 96 GLY A N 1
ATOM 676 C CA . GLY A 1 96 ? 53.792 38.406 80.158 1.00 22.97 96 GLY A CA 1
ATOM 677 C C . GLY A 1 96 ? 52.875 37.550 81.032 1.00 22.35 96 GLY A C 1
ATOM 678 O O . GLY A 1 96 ? 51.880 36.991 80.573 1.00 22.20 96 GLY A O 1
ATOM 679 N N . LYS A 1 97 ? 53.166 37.516 82.321 1.00 21.62 97 LYS A N 1
ATOM 680 C CA . LYS A 1 97 ? 52.425 36.735 83.303 1.00 21.42 97 LYS A CA 1
ATOM 681 C C . LYS A 1 97 ? 51.675 37.620 84.287 1.00 19.69 97 LYS A C 1
ATOM 682 O O . LYS A 1 97 ? 51.268 37.205 85.378 1.00 19.38 97 LYS A O 1
ATOM 688 N N . GLY A 1 98 ? 51.411 38.865 83.896 1.00 18.08 98 GLY A N 1
ATOM 689 C CA . GLY A 1 98 ? 50.733 39.844 84.709 1.00 15.72 98 GLY A CA 1
ATOM 690 C C . GLY A 1 98 ? 49.252 39.644 84.962 1.00 14.57 98 GLY A C 1
ATOM 691 O O . GLY A 1 98 ? 48.713 40.316 85.850 1.00 13.92 98 GLY A O 1
ATOM 692 N N . CYS A 1 99 ? 48.559 38.758 84.237 1.00 13.74 99 CYS A N 1
ATOM 693 C CA . CYS A 1 99 ? 47.138 38.562 84.471 1.00 12.77 99 CYS A CA 1
ATOM 694 C C . CYS A 1 99 ? 46.734 37.139 84.861 1.00 12.33 99 CYS A C 1
ATOM 695 O O . CYS A 1 99 ? 47.209 36.167 84.268 1.00 11.98 99 CYS A O 1
ATOM 698 N N . ASP A 1 100 ? 45.804 37.041 85.808 1.00 11.58 100 ASP A N 1
ATOM 699 C CA . ASP A 1 100 ? 45.276 35.727 86.184 1.00 10.82 100 ASP A CA 1
ATOM 700 C C . ASP A 1 100 ? 44.360 35.286 85.036 1.00 10.05 100 ASP A C 1
ATOM 701 O O . ASP A 1 100 ? 43.884 36.147 84.286 1.00 9.44 100 ASP A O 1
ATOM 706 N N . ALA A 1 101 ? 44.064 33.994 84.931 1.00 8.24 101 ALA A N 1
ATOM 707 C CA . ALA A 1 101 ? 43.149 33.534 83.890 1.00 7.51 101 ALA A CA 1
ATOM 708 C C . ALA A 1 101 ? 41.714 33.774 84.354 1.00 7.27 101 ALA A C 1
ATOM 709 O O . ALA A 1 101 ? 41.502 34.094 85.529 1.00 7.93 101 ALA A O 1
ATOM 711 N N . PHE A 1 102 ? 40.755 33.604 83.458 1.00 6.68 102 PHE A N 1
ATOM 712 C CA . PHE A 1 102 ? 39.352 33.766 83.846 1.00 6.17 102 PHE A CA 1
ATOM 713 C C . PHE A 1 102 ? 38.930 32.639 84.776 1.00 5.75 102 PHE A C 1
ATOM 714 O O . PHE A 1 102 ? 38.351 32.871 85.843 1.00 6.09 102 PHE A O 1
ATOM 722 N N . ILE A 1 103 ? 39.196 31.399 84.381 1.00 5.18 103 ILE A N 1
ATOM 723 C CA . ILE A 1 103 ? 38.872 30.231 85.196 1.00 4.21 103 ILE A CA 1
ATOM 724 C C . ILE A 1 103 ? 40.160 29.430 85.423 1.00 4.79 103 ILE A C 1
ATOM 725 O O . ILE A 1 103 ? 40.799 29.058 84.433 1.00 5.03 103 ILE A O 1
ATOM 730 N N . THR A 1 104 ? 40.542 29.249 86.679 1.00 4.41 104 THR A N 1
ATOM 731 C CA . THR A 1 104 ? 41.775 28.517 86.981 1.00 4.47 104 THR A CA 1
ATOM 732 C C . THR A 1 104 ? 41.494 27.299 87.856 1.00 4.56 104 THR A C 1
ATOM 733 O O . THR A 1 104 ? 40.790 27.377 88.859 1.00 4.63 104 THR A O 1
ATOM 737 N N . ALA A 1 105 ? 42.045 26.149 87.475 1.00 3.85 105 ALA A N 1
ATOM 738 C CA . ALA A 1 105 ? 41.890 24.900 88.203 1.00 3.66 105 ALA A CA 1
ATOM 739 C C . ALA A 1 105 ? 43.291 24.413 88.590 1.00 4.45 105 ALA A C 1
ATOM 740 O O . ALA A 1 105 ? 44.070 24.048 87.709 1.00 4.70 105 ALA A O 1
ATOM 742 N N . VAL A 1 106 ? 43.633 24.506 89.860 1.00 4.87 106 VAL A N 1
ATOM 743 C CA . VAL A 1 106 ? 44.952 24.127 90.357 1.00 5.84 106 VAL A CA 1
ATOM 744 C C . VAL A 1 106 ? 44.893 22.860 91.191 1.00 5.19 106 VAL A C 1
ATOM 745 O O . VAL A 1 106 ? 44.099 22.773 92.129 1.00 4.86 106 VAL A O 1
ATOM 749 N N . SER A 1 107 ? 45.718 21.869 90.862 1.00 4.59 107 SER A N 1
ATOM 750 C CA . SER A 1 107 ? 45.735 20.616 91.608 1.00 4.79 107 SER A CA 1
ATOM 751 C C . SER A 1 107 ? 44.347 20.030 91.807 1.00 4.69 107 SER A C 1
ATOM 752 O O . SER A 1 107 ? 43.971 19.651 92.918 1.00 4.27 107 SER A O 1
ATOM 755 N N . THR A 1 108 ? 43.588 19.894 90.718 1.00 4.18 108 THR A N 1
ATOM 756 C CA . THR A 1 108 ? 42.248 19.334 90.779 1.00 4.04 108 THR A CA 1
ATOM 757 C C . THR A 1 108 ? 42.234 17.906 90.239 1.00 4.12 108 THR A C 1
ATOM 758 O O . THR A 1 108 ? 43.074 17.508 89.433 1.00 3.01 108 THR A O 1
ATOM 762 N N . THR A 1 109 ? 41.251 17.146 90.704 1.00 4.23 109 THR A N 1
ATOM 763 C CA . THR A 1 109 ? 41.045 15.771 90.258 1.00 4.95 109 THR A CA 1
ATOM 764 C C . THR A 1 109 ? 39.562 15.646 89.909 1.00 4.90 109 THR A C 1
ATOM 765 O O . THR A 1 109 ? 38.709 16.026 90.717 1.00 5.52 109 THR A O 1
ATOM 769 N N . ASN A 1 110 ? 39.222 15.198 88.709 1.00 5.57 110 ASN A N 1
ATOM 770 C CA . ASN A 1 110 ? 37.830 15.052 88.299 1.00 5.57 110 ASN A CA 1
ATOM 771 C C . ASN A 1 110 ? 37.060 16.366 88.284 1.00 5.68 110 ASN A C 1
ATOM 772 O O . ASN A 1 110 ? 35.874 16.395 88.657 1.00 5.97 110 ASN A O 1
ATOM 777 N N . SER A 1 111 ? 37.686 17.466 87.871 1.00 4.09 111 SER A N 1
ATOM 778 C CA . SER A 1 111 ? 36.995 18.749 87.780 1.00 3.59 111 SER A CA 1
ATOM 779 C C . SER A 1 111 ? 36.622 18.974 86.314 1.00 4.18 111 SER A C 1
ATOM 780 O O . SER A 1 111 ? 37.233 18.358 85.423 1.00 3.71 111 SER A O 1
ATOM 783 N N . GLY A 1 112 ? 35.671 19.883 86.058 1.00 3.86 112 GLY A N 1
ATOM 784 C CA . GLY A 1 112 ? 35.282 20.049 84.656 1.00 4.84 112 GLY A CA 1
ATOM 785 C C . GLY A 1 112 ? 34.432 21.273 84.377 1.00 3.93 112 GLY A C 1
ATOM 786 O O . GLY A 1 112 ? 33.973 21.956 85.282 1.00 3.58 112 GLY A O 1
ATOM 787 N N . ILE A 1 113 ? 34.281 21.590 83.099 1.00 4.37 113 ILE A N 1
ATOM 788 C CA . ILE A 1 113 ? 33.503 22.734 82.608 1.00 3.27 113 ILE A CA 1
ATOM 789 C C . ILE A 1 113 ? 32.573 22.211 81.513 1.00 4.90 113 ILE A C 1
ATOM 790 O O . ILE A 1 113 ? 33.026 21.537 80.584 1.00 4.03 113 ILE A O 1
ATOM 795 N N . TYR A 1 114 ? 31.275 22.421 81.681 1.00 4.95 114 TYR A N 1
ATOM 796 C CA . TYR A 1 114 ? 30.248 21.860 80.809 1.00 5.76 114 TYR A CA 1
ATOM 797 C C . TYR A 1 114 ? 29.316 22.932 80.250 1.00 6.30 114 TYR A C 1
ATOM 798 O O . TYR A 1 114 ? 29.006 23.887 80.971 1.00 6.49 114 TYR A O 1
ATOM 807 N N . GLY A 1 115 ? 28.864 22.777 79.013 1.00 6.47 115 GLY A N 1
ATOM 808 C CA . GLY A 1 115 ? 27.903 23.692 78.398 1.00 7.18 115 GLY A CA 1
ATOM 809 C C . GLY A 1 115 ? 26.512 23.059 78.331 1.00 8.13 115 GLY A C 1
ATOM 810 O O . GLY A 1 115 ? 26.106 22.374 79.261 1.00 7.94 115 GLY A O 1
ATOM 811 N N . PRO A 1 116 ? 25.737 23.411 77.305 1.00 8.58 116 PRO A N 1
ATOM 812 C CA . PRO A 1 116 ? 26.189 24.109 76.133 1.00 8.87 116 PRO A CA 1
ATOM 813 C C . PRO A 1 116 ? 26.095 25.617 76.078 1.00 8.73 116 PRO A C 1
ATOM 814 O O . PRO A 1 116 ? 26.036 26.189 74.982 1.00 9.52 116 PRO A O 1
ATOM 818 N N . GLY A 1 117 ? 26.221 26.271 77.216 1.00 8.68 117 GLY A N 1
ATOM 819 C CA . GLY A 1 117 ? 26.374 27.713 77.296 1.00 8.18 117 GLY A CA 1
ATOM 820 C C . GLY A 1 117 ? 27.736 28.125 76.729 1.00 8.00 117 GLY A C 1
ATOM 821 O O . GLY A 1 117 ? 28.493 27.334 76.174 1.00 7.44 117 GLY A O 1
ATOM 822 N N . THR A 1 118 ? 28.023 29.411 76.860 1.00 7.81 118 THR A N 1
ATOM 823 C CA . THR A 1 118 ? 29.221 30.047 76.353 1.00 8.06 118 THR A CA 1
ATOM 824 C C . THR A 1 118 ? 30.059 30.746 77.413 1.00 7.84 118 THR A C 1
ATOM 825 O O . THR A 1 118 ? 29.545 31.315 78.371 1.00 7.70 118 THR A O 1
ATOM 829 N N . ILE A 1 119 ? 31.371 30.725 77.204 1.00 7.16 119 ILE A N 1
ATOM 830 C CA . ILE A 1 119 ? 32.326 31.479 78.006 1.00 6.86 119 ILE A CA 1
ATOM 831 C C . ILE A 1 119 ? 32.909 32.519 77.031 1.00 6.80 119 ILE A C 1
ATOM 832 O O . ILE A 1 119 ? 33.458 32.143 75.993 1.00 6.30 119 ILE A O 1
ATOM 837 N N . ASP A 1 120 ? 32.688 33.791 77.316 1.00 6.38 120 ASP A N 1
ATOM 838 C CA . ASP A 1 120 ? 33.118 34.882 76.452 1.00 7.20 120 ASP A CA 1
ATOM 839 C C . ASP A 1 120 ? 34.190 35.736 77.122 1.00 6.64 120 ASP A C 1
ATOM 840 O O . ASP A 1 120 ? 33.946 36.341 78.168 1.00 5.28 120 ASP A O 1
ATOM 845 N N . GLY A 1 121 ? 35.361 35.804 76.490 1.00 6.84 121 GLY A N 1
ATOM 846 C CA . GLY A 1 121 ? 36.474 36.559 77.044 1.00 7.25 121 GLY A CA 1
ATOM 847 C C . GLY A 1 121 ? 36.457 38.048 76.754 1.00 7.07 121 GLY A C 1
ATOM 848 O O . GLY A 1 121 ? 37.265 38.800 77.314 1.00 7.56 121 GLY A O 1
ATOM 849 N N . GLN A 1 122 ? 35.621 38.515 75.835 1.00 7.57 122 GLN A N 1
ATOM 850 C CA . GLN A 1 122 ? 35.586 39.925 75.457 1.00 8.43 122 GLN A CA 1
ATOM 851 C C . GLN A 1 122 ? 36.969 40.419 75.045 1.00 9.16 122 GLN A C 1
ATOM 852 O O . GLN A 1 122 ? 37.394 41.515 75.422 1.00 8.94 122 GLN A O 1
ATOM 858 N N . GLY A 1 123 ? 37.683 39.634 74.240 1.00 9.28 123 GLY A N 1
ATOM 859 C CA . GLY A 1 123 ? 39.022 39.984 73.790 1.00 10.23 123 GLY A CA 1
ATOM 860 C C . GLY A 1 123 ? 39.044 41.299 73.019 1.00 11.37 123 GLY A C 1
ATOM 861 O O . GLY A 1 123 ? 40.018 42.043 73.102 1.00 10.43 123 GLY A O 1
ATOM 862 N N . GLY A 1 124 ? 38.045 41.529 72.171 1.00 11.76 124 GLY A N 1
ATOM 863 C CA . GLY A 1 124 ? 37.984 42.701 71.331 1.00 12.31 124 GLY A CA 1
ATOM 864 C C . GLY A 1 124 ? 37.200 43.880 71.865 1.00 13.39 124 GLY A C 1
ATOM 865 O O . GLY A 1 124 ? 36.979 44.827 71.107 1.00 12.70 124 GLY A O 1
ATOM 866 N N . VAL A 1 125 ? 36.836 43.898 73.139 1.00 13.61 125 VAL A N 1
ATOM 867 C CA . VAL A 1 125 ? 36.092 45.006 73.726 1.00 13.84 125 VAL A CA 1
ATOM 868 C C . VAL A 1 125 ? 37.002 46.004 74.423 1.00 13.89 125 VAL A C 1
ATOM 869 O O . VAL A 1 125 ? 37.874 45.625 75.209 1.00 13.04 125 VAL A O 1
ATOM 873 N N . LYS A 1 126 ? 36.810 47.297 74.150 1.00 14.37 126 LYS A N 1
ATOM 874 C CA . LYS A 1 126 ? 37.606 48.312 74.838 1.00 14.30 126 LYS A CA 1
ATOM 875 C C . LYS A 1 126 ? 37.503 48.094 76.346 1.00 14.18 126 LYS A C 1
ATOM 876 O O . LYS A 1 126 ? 36.404 47.946 76.879 1.00 14.37 12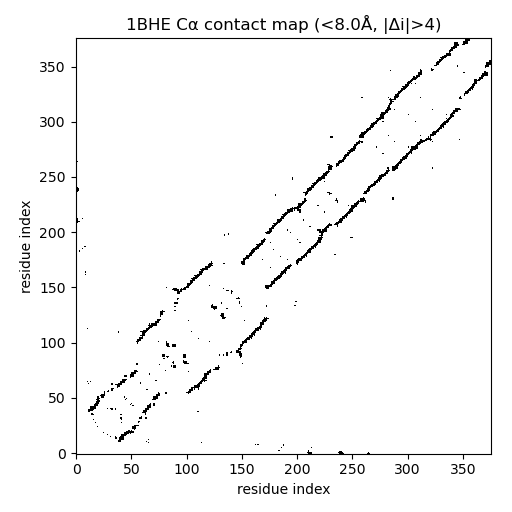6 LYS A O 1
ATOM 882 N N . LEU A 1 127 ? 38.642 48.066 77.022 1.00 14.61 127 LEU A N 1
ATOM 883 C CA . LEU A 1 127 ? 38.632 47.900 78.477 1.00 15.47 127 LEU A CA 1
ATOM 884 C C . LEU A 1 127 ? 38.086 49.159 79.138 1.00 16.23 127 LEU A C 1
ATOM 885 O O . LEU A 1 127 ? 38.207 50.257 78.587 1.00 16.23 127 LEU A O 1
ATOM 890 N N . GLN A 1 128 ? 37.506 49.034 80.326 1.00 16.99 128 GLN A N 1
ATOM 891 C CA . GLN A 1 128 ? 36.985 50.168 81.081 1.00 18.36 128 GLN A CA 1
ATOM 892 C C . GLN A 1 128 ? 38.134 51.036 81.605 1.00 18.89 128 GLN A C 1
ATOM 893 O O . GLN A 1 128 ? 38.092 52.235 81.830 1.00 18.33 128 GLN A O 1
ATOM 899 N N . ASP A 1 129 ? 39.222 50.358 81.864 1.00 19.20 129 ASP A N 1
ATOM 900 C CA . ASP A 1 129 ? 40.489 50.685 82.410 1.00 20.01 129 ASP A CA 1
ATOM 901 C C . ASP A 1 129 ? 41.567 51.238 81.501 1.00 19.23 129 ASP A C 1
ATOM 902 O O . ASP A 1 129 ? 42.589 51.752 81.978 1.00 18.95 129 ASP A O 1
ATOM 907 N N . LYS A 1 130 ? 41.484 50.960 80.202 1.00 18.20 130 LYS A N 1
ATOM 908 C CA . LYS A 1 130 ? 42.518 51.372 79.257 1.00 17.45 130 LYS A CA 1
ATOM 909 C C . LYS A 1 130 ? 41.876 51.966 78.007 1.00 17.02 130 LYS A C 1
ATOM 910 O O . LYS A 1 130 ? 40.671 51.852 77.811 1.00 16.60 130 LYS A O 1
ATOM 916 N N . LYS A 1 131 ? 42.688 52.554 77.128 1.00 17.23 131 LYS A N 1
ATOM 917 C CA . LYS A 1 131 ? 42.178 53.123 75.883 1.00 17.23 131 LYS A CA 1
ATOM 918 C C . LYS A 1 131 ? 41.867 52.050 74.846 1.00 17.23 131 LYS A C 1
ATOM 919 O O . LYS A 1 131 ? 41.165 52.297 73.864 1.00 17.37 131 LYS A O 1
ATOM 925 N N . VAL A 1 132 ? 42.444 50.863 75.018 1.00 16.93 132 VAL A N 1
ATOM 926 C CA . VAL A 1 132 ? 42.348 49.796 74.035 1.00 15.93 132 VAL A CA 1
ATOM 927 C C . VAL A 1 132 ? 41.713 48.514 74.571 1.00 15.23 132 VAL A C 1
ATOM 928 O O . VAL A 1 132 ? 41.492 48.349 75.765 1.00 14.24 132 VAL A O 1
ATOM 932 N N . SER A 1 133 ? 41.482 47.584 73.647 1.00 13.97 133 SER A N 1
ATOM 933 C CA . SER A 1 133 ? 40.984 46.255 73.978 1.00 13.07 133 SER A CA 1
ATOM 934 C C . SER A 1 133 ? 42.170 45.332 74.245 1.00 12.40 133 SER A C 1
ATOM 935 O O . SER A 1 133 ? 43.311 45.720 73.982 1.00 12.42 133 SER A O 1
ATOM 938 N N . TRP A 1 134 ? 41.909 44.111 74.707 1.00 11.00 134 TRP A N 1
ATOM 939 C CA . TRP A 1 134 ? 42.997 43.163 74.935 1.00 10.57 134 TRP A CA 1
ATOM 940 C C . TRP A 1 134 ? 43.742 42.851 73.636 1.00 10.25 134 TRP A C 1
ATOM 941 O O . TRP A 1 134 ? 44.974 42.773 73.629 1.00 10.69 134 TRP A O 1
ATOM 952 N N . TRP A 1 135 ? 43.018 42.638 72.534 1.00 10.14 135 TRP A N 1
ATOM 953 C CA . TRP A 1 135 ? 43.702 42.297 71.280 1.00 11.39 135 TRP A CA 1
ATOM 954 C C . TRP A 1 135 ? 44.518 43.447 70.718 1.00 13.26 135 TRP A C 1
ATOM 955 O O . TRP A 1 135 ? 45.551 43.210 70.077 1.00 13.24 135 TRP A O 1
ATOM 966 N N . GLU A 1 136 ? 44.127 44.688 70.972 1.00 15.42 136 GLU A N 1
ATOM 967 C CA . GLU A 1 136 ? 44.877 45.851 70.500 1.00 18.21 136 GLU A CA 1
ATOM 968 C C . GLU A 1 136 ? 46.263 45.962 71.112 1.00 20.03 136 GLU A C 1
ATOM 969 O O . GLU A 1 136 ? 47.137 46.619 70.540 1.00 19.65 136 GLU A O 1
ATOM 975 N N . LEU A 1 137 ? 46.532 45.314 72.244 1.00 22.18 137 LEU A N 1
ATOM 976 C CA . LEU A 1 137 ? 47.848 45.298 72.858 1.00 24.63 137 LEU A CA 1
ATOM 977 C C . LEU A 1 137 ? 48.880 44.479 72.089 1.00 26.21 137 LEU A C 1
ATOM 978 O O . LEU A 1 137 ? 50.085 44.696 72.269 1.00 26.35 137 LEU A O 1
ATOM 983 N N . ALA A 1 138 ? 48.481 43.538 71.245 1.00 28.54 138 ALA A N 1
ATOM 984 C CA . ALA A 1 138 ? 49.401 42.708 70.481 1.00 30.65 138 ALA A CA 1
ATOM 985 C C . ALA A 1 138 ? 50.204 43.504 69.461 1.00 32.85 138 ALA A C 1
ATOM 986 O O . ALA A 1 138 ? 51.431 43.359 69.390 1.00 33.06 138 ALA A O 1
ATOM 988 N N . ALA A 1 139 ? 49.538 44.360 68.684 1.00 34.64 139 ALA A N 1
ATOM 989 C CA . ALA A 1 139 ? 50.247 45.182 67.703 1.00 36.50 139 ALA A CA 1
ATOM 990 C C . ALA A 1 139 ? 51.403 45.887 68.407 1.00 37.98 139 ALA A C 1
ATOM 991 O O . ALA A 1 139 ? 52.563 45.751 68.025 1.00 38.40 139 ALA A O 1
ATOM 993 N N . ASP A 1 140 ? 51.073 46.607 69.476 1.00 39.40 140 ASP A N 1
ATOM 994 C CA . ASP A 1 140 ? 52.055 47.292 70.296 1.00 40.85 140 ASP A CA 1
ATOM 995 C C . ASP A 1 140 ? 53.158 46.345 70.751 1.00 41.48 140 ASP A C 1
ATOM 996 O O . ASP A 1 140 ? 54.342 46.636 70.567 1.00 41.67 140 ASP A O 1
ATOM 1001 N N . ALA A 1 141 ? 52.793 45.199 71.323 1.00 42.02 141 ALA A N 1
ATOM 1002 C CA . ALA A 1 141 ? 53.774 44.223 71.779 1.00 42.71 141 ALA A CA 1
ATOM 1003 C C . ALA A 1 141 ? 54.663 43.723 70.644 1.00 43.14 141 ALA A C 1
ATOM 1004 O O . ALA A 1 141 ? 55.875 43.609 70.823 1.00 42.95 141 ALA A O 1
ATOM 1006 N N . LYS A 1 142 ? 54.078 43.411 69.494 1.00 43.97 142 LYS A N 1
ATOM 1007 C CA . LYS A 1 142 ? 54.829 42.928 68.345 1.00 44.64 142 LYS A CA 1
ATOM 1008 C C . LYS A 1 142 ? 55.797 43.974 67.810 1.00 44.96 142 LYS A C 1
ATOM 1009 O O . LYS A 1 142 ? 56.991 43.707 67.655 1.00 45.45 142 LYS A O 1
ATOM 1015 N N . VAL A 1 143 ? 55.300 45.179 67.548 1.00 44.84 143 VAL A N 1
ATOM 1016 C CA . VAL A 1 143 ? 56.122 46.263 67.021 1.00 44.54 143 VAL A CA 1
ATOM 1017 C C . VAL A 1 143 ? 57.203 46.697 67.997 1.00 44.04 143 VAL A C 1
ATOM 1018 O O . VAL A 1 143 ? 58.322 47.020 67.585 1.00 44.50 143 VAL A O 1
ATOM 1022 N N . LYS A 1 144 ? 56.914 46.672 69.293 1.00 42.92 144 LYS A N 1
ATOM 1023 C CA . LYS A 1 144 ? 57.875 47.029 70.326 1.00 41.57 144 LYS A CA 1
ATOM 1024 C C . LYS A 1 144 ? 58.751 45.850 70.725 1.00 40.34 144 LYS A C 1
ATOM 1025 O O . LYS A 1 144 ? 59.721 45.996 71.474 1.00 40.60 144 LYS A O 1
ATOM 1031 N N . LYS A 1 145 ? 58.399 44.645 70.292 1.00 38.55 145 LYS A N 1
ATOM 1032 C CA . LYS A 1 145 ? 59.130 43.426 70.584 1.00 36.82 145 LYS A CA 1
ATOM 1033 C C . LYS A 1 145 ? 59.075 43.019 72.053 1.00 34.94 145 LYS A C 1
ATOM 1034 O O . LYS A 1 145 ? 60.015 42.401 72.561 1.00 34.56 145 LYS A O 1
ATOM 1040 N N . LEU A 1 146 ? 57.978 43.335 72.736 1.00 32.07 146 LEU A N 1
ATOM 1041 C CA . LEU A 1 146 ? 57.826 42.985 74.146 1.00 29.83 146 LEU A CA 1
ATOM 1042 C C . LEU A 1 146 ? 56.641 42.039 74.329 1.00 27.91 146 LEU A C 1
ATOM 1043 O O . LEU A 1 146 ? 56.146 41.475 73.351 1.00 26.97 146 LEU A O 1
ATOM 1048 N N . LYS A 1 147 ? 56.212 41.833 75.571 1.00 25.93 147 LYS A N 1
ATOM 1049 C CA . LYS A 1 147 ? 55.125 40.904 75.854 1.00 24.04 147 LYS A CA 1
ATOM 1050 C C . LYS A 1 147 ? 53.878 41.594 76.395 1.00 22.42 147 LYS A C 1
ATOM 1051 O O . LYS A 1 147 ? 53.961 42.467 77.258 1.00 21.42 147 LYS A O 1
ATOM 1057 N N . GLN A 1 148 ? 52.713 41.175 75.894 1.00 20.49 148 GLN A N 1
ATOM 1058 C CA . GLN A 1 148 ? 51.460 41.732 76.393 1.00 18.48 148 GLN A CA 1
ATOM 1059 C C . GLN A 1 148 ? 51.006 40.903 77.596 1.00 16.68 148 GLN A C 1
ATOM 1060 O O . GLN A 1 148 ? 51.314 39.715 77.702 1.00 15.94 148 GLN A O 1
ATOM 1066 N N . ASN A 1 149 ? 50.306 41.557 78.508 1.00 13.90 149 ASN A N 1
ATOM 1067 C CA . ASN A 1 149 ? 49.765 40.887 79.686 1.00 12.20 149 ASN A CA 1
ATOM 1068 C C . ASN A 1 149 ? 48.254 40.857 79.504 1.00 10.54 149 ASN A C 1
ATOM 1069 O O . ASN A 1 149 ? 47.592 41.886 79.635 1.00 10.22 149 ASN A O 1
ATOM 1074 N N . THR A 1 150 ? 47.699 39.707 79.135 1.00 9.79 150 THR A N 1
ATOM 1075 C CA . THR A 1 150 ? 46.268 39.541 78.916 1.00 9.30 150 THR A CA 1
ATOM 1076 C C . THR A 1 150 ? 45.838 38.185 79.499 1.00 9.07 150 THR A C 1
ATOM 1077 O O . THR A 1 150 ? 46.608 37.228 79.465 1.00 8.74 150 THR A O 1
ATOM 1081 N N . PRO A 1 151 ? 44.617 38.077 80.001 1.00 8.77 151 PRO A N 1
ATOM 1082 C CA . PRO A 1 151 ? 44.118 36.853 80.592 1.00 7.89 151 PRO A CA 1
ATOM 1083 C C . PRO A 1 151 ? 43.797 35.709 79.647 1.00 6.98 151 PRO A C 1
ATOM 1084 O O . PRO A 1 151 ? 43.143 35.864 78.611 1.00 6.69 151 PRO A O 1
ATOM 1088 N N . ARG A 1 152 ? 44.234 34.502 80.006 1.00 6.41 152 ARG A N 1
ATOM 1089 C CA . ARG A 1 152 ? 43.798 33.273 79.354 1.00 5.62 152 ARG A CA 1
ATOM 1090 C C . ARG A 1 152 ? 42.385 32.929 79.820 1.00 6.04 152 ARG A C 1
ATOM 1091 O O . ARG A 1 152 ? 42.016 33.337 80.930 1.00 6.11 152 ARG A O 1
ATOM 1099 N N . LEU A 1 153 ? 41.604 32.219 79.013 1.00 5.68 153 LEU A N 1
ATOM 1100 C CA . LEU A 1 153 ? 40.246 31.875 79.422 1.00 5.67 153 LEU A CA 1
ATOM 1101 C C . LEU A 1 153 ? 40.233 30.772 80.479 1.00 4.40 153 LEU A C 1
ATOM 1102 O O . LEU A 1 153 ? 39.631 30.902 81.542 1.00 4.14 153 LEU A O 1
ATOM 1107 N N . ILE A 1 154 ? 40.869 29.645 80.160 1.00 4.09 154 ILE A N 1
ATOM 1108 C CA . ILE A 1 154 ? 40.867 28.497 81.074 1.00 4.09 154 ILE A CA 1
ATOM 1109 C C . ILE A 1 154 ? 42.312 28.054 81.287 1.00 3.10 154 ILE A C 1
ATOM 1110 O O . ILE A 1 154 ? 42.976 27.734 80.305 1.00 4.23 154 ILE A O 1
ATOM 1115 N N . GLN A 1 155 ? 42.763 28.049 82.526 1.00 4.44 155 GLN A N 1
ATOM 1116 C CA . GLN A 1 155 ? 44.127 27.636 82.864 1.00 4.77 155 GLN A CA 1
ATOM 1117 C C . GLN A 1 155 ? 44.063 26.479 83.853 1.00 4.32 155 GLN A C 1
ATOM 1118 O O . GLN A 1 155 ? 43.496 26.605 84.937 1.00 4.35 155 GLN A O 1
ATOM 1124 N N . ILE A 1 156 ? 44.582 25.324 83.470 1.00 4.29 156 ILE A N 1
ATOM 1125 C CA . ILE A 1 156 ? 44.535 24.124 84.298 1.00 4.47 156 ILE A CA 1
ATOM 1126 C C . ILE A 1 156 ? 45.948 23.657 84.640 1.00 5.13 156 ILE A C 1
ATOM 1127 O O . ILE A 1 156 ? 46.735 23.385 83.737 1.00 4.55 156 ILE A O 1
ATOM 1132 N N . ASN A 1 157 ? 46.280 23.600 85.928 1.00 5.67 157 ASN A N 1
ATOM 1133 C CA . ASN A 1 157 ? 47.628 23.251 86.361 1.00 6.68 157 ASN A CA 1
ATOM 1134 C C . ASN A 1 157 ? 47.672 22.044 87.286 1.00 5.72 157 ASN A C 1
ATOM 1135 O O . ASN A 1 157 ? 46.806 21.896 88.147 1.00 5.11 157 ASN A O 1
ATOM 1140 N N . LYS A 1 158 ? 48.677 21.190 87.143 1.00 5.50 158 LYS A N 1
ATOM 1141 C CA . LYS A 1 158 ? 48.873 20.011 87.968 1.00 6.22 158 LYS A CA 1
ATOM 1142 C C . LYS A 1 158 ? 47.612 19.237 88.300 1.00 5.88 158 LYS A C 1
ATOM 1143 O O . LYS A 1 158 ? 47.420 18.791 89.437 1.00 4.80 158 LYS A O 1
ATOM 1149 N N . SER A 1 159 ? 46.763 19.005 87.302 1.00 5.23 159 SER A N 1
ATOM 1150 C CA . SER A 1 159 ? 45.474 18.365 87.548 1.00 4.92 159 SER A CA 1
ATOM 1151 C C . SER A 1 159 ? 45.389 17.001 86.886 1.00 5.34 159 SER A C 1
ATOM 1152 O O . SER A 1 159 ? 46.166 16.643 85.998 1.00 5.34 159 SER A O 1
ATOM 1155 N N . LYS A 1 160 ? 44.428 16.227 87.348 1.00 5.09 160 LYS A N 1
ATOM 1156 C CA . LYS A 1 160 ? 44.146 14.883 86.907 1.00 6.39 160 LYS A CA 1
ATOM 1157 C C . LYS A 1 160 ? 42.721 14.735 86.389 1.00 5.99 160 LYS A C 1
ATOM 1158 O O . LYS A 1 160 ? 41.780 15.131 87.073 1.00 5.52 160 LYS A O 1
ATOM 1164 N N . ASN A 1 161 ? 42.588 14.114 85.224 1.00 6.10 161 ASN A N 1
ATOM 1165 C CA . ASN A 1 161 ? 41.283 13.835 84.636 1.00 6.20 161 ASN A CA 1
ATOM 1166 C C . ASN A 1 161 ? 40.297 14.992 84.671 1.00 5.86 161 ASN A C 1
ATOM 1167 O O . ASN A 1 161 ? 39.222 14.971 85.275 1.00 6.06 161 ASN A O 1
ATOM 1172 N N . PHE A 1 162 ? 40.654 16.059 83.954 1.00 5.05 162 PHE A N 1
ATOM 1173 C CA . PHE A 1 162 ? 39.847 17.261 83.806 1.00 4.68 162 PHE A CA 1
ATOM 1174 C C . PHE A 1 162 ? 38.982 17.091 82.554 1.00 4.55 162 PHE A C 1
ATOM 1175 O O . PHE A 1 162 ? 39.469 16.530 81.567 1.00 4.55 162 PHE A O 1
ATOM 1183 N N . THR A 1 163 ? 37.746 17.564 82.575 1.00 3.83 163 THR A N 1
ATOM 1184 C CA . THR A 1 163 ? 36.842 17.419 81.440 1.00 4.67 163 THR A CA 1
ATOM 1185 C C . THR A 1 163 ? 36.343 18.774 80.937 1.00 5.19 163 THR A C 1
ATOM 1186 O O . THR A 1 163 ? 35.952 19.615 81.738 1.00 4.24 163 THR A O 1
ATOM 1190 N N . LEU A 1 164 ? 36.337 18.965 79.632 1.00 4.86 164 LEU A N 1
ATOM 1191 C CA . LEU A 1 164 ? 35.809 20.148 78.966 1.00 5.28 164 LEU A CA 1
ATOM 1192 C C . LEU A 1 164 ? 34.777 19.618 77.953 1.00 5.87 164 LEU A C 1
ATOM 1193 O O . LEU A 1 164 ? 35.206 18.983 76.986 1.00 5.42 164 LEU A O 1
ATOM 1198 N N . TYR A 1 165 ? 33.486 19.820 78.199 1.00 5.78 165 TYR A N 1
ATOM 1199 C CA . TYR A 1 165 ? 32.498 19.184 77.332 1.00 6.27 165 TYR A CA 1
ATOM 1200 C C . TYR A 1 165 ? 31.327 20.027 76.862 1.00 6.73 165 TYR A C 1
ATOM 1201 O O . TYR A 1 165 ? 30.715 20.724 77.669 1.00 5.83 165 TYR A O 1
ATOM 1210 N N . ASN A 1 166 ? 30.968 19.845 75.587 1.00 7.17 166 ASN A N 1
ATOM 1211 C CA . ASN A 1 166 ? 29.740 20.444 75.055 1.00 8.18 166 ASN A CA 1
ATOM 1212 C C . ASN A 1 166 ? 29.634 21.908 75.424 1.00 7.30 166 ASN A C 1
ATOM 1213 O O . ASN A 1 166 ? 28.644 22.304 76.026 1.00 8.15 166 ASN A O 1
ATOM 1218 N N . VAL A 1 167 ? 30.619 22.730 75.087 1.00 7.86 167 VAL A N 1
ATOM 1219 C CA . VAL A 1 167 ? 30.620 24.140 75.470 1.00 7.07 167 VAL A CA 1
ATOM 1220 C C . VAL A 1 167 ? 31.278 25.028 74.435 1.00 6.98 167 VAL A C 1
ATOM 1221 O O . VAL A 1 167 ? 32.123 24.570 73.660 1.00 7.10 167 VAL A O 1
ATOM 1225 N N . SER A 1 168 ? 30.913 26.310 74.387 1.00 7.14 168 SER A N 1
ATOM 1226 C CA . SER A 1 168 ? 31.506 27.241 73.437 1.00 7.05 168 SER A CA 1
ATOM 1227 C C . SER A 1 168 ? 32.407 28.241 74.173 1.00 7.03 168 SER A C 1
ATOM 1228 O O . SER A 1 168 ? 32.054 28.760 75.223 1.00 6.56 168 SER A O 1
ATOM 1231 N N . LEU A 1 169 ? 33.583 28.475 73.617 1.00 6.67 169 LEU A N 1
ATOM 1232 C CA . LEU A 1 169 ? 34.562 29.416 74.156 1.00 6.67 169 LEU A CA 1
ATOM 1233 C C . LEU A 1 169 ? 34.851 30.449 73.074 1.00 6.35 169 LEU A C 1
ATOM 1234 O O . LEU A 1 169 ? 35.302 30.073 71.990 1.00 6.86 169 LEU A O 1
ATOM 1239 N N . ILE A 1 170 ? 34.501 31.710 73.310 1.00 6.51 170 ILE A N 1
ATOM 1240 C CA . ILE A 1 170 ? 34.656 32.753 72.325 1.00 6.22 170 ILE A CA 1
ATOM 1241 C C . ILE A 1 170 ? 35.447 33.966 72.803 1.00 6.70 170 ILE A C 1
ATOM 1242 O O . ILE A 1 170 ? 35.497 34.325 73.973 1.00 6.42 170 ILE A O 1
ATOM 1247 N N . ASN A 1 171 ? 36.047 34.635 71.823 1.00 7.00 171 ASN A N 1
ATOM 1248 C CA . ASN A 1 171 ? 36.770 35.882 72.012 1.00 8.40 171 ASN A CA 1
ATOM 1249 C C . ASN A 1 171 ? 37.738 35.879 73.186 1.00 7.63 171 ASN A C 1
ATOM 1250 O O . ASN A 1 171 ? 37.729 36.783 74.026 1.00 7.04 171 ASN A O 1
ATOM 1255 N N . SER A 1 172 ? 38.641 34.900 73.227 1.00 7.22 172 SER A N 1
ATOM 1256 C CA . SER A 1 172 ? 39.611 34.829 74.321 1.00 6.62 172 SER A CA 1
ATOM 1257 C C . SER A 1 172 ? 40.682 35.893 74.172 1.00 6.44 172 SER A C 1
ATOM 1258 O O . SER A 1 172 ? 41.268 36.084 73.104 1.00 7.55 172 SER A O 1
ATOM 1261 N N . PRO A 1 173 ? 40.984 36.602 75.255 1.00 6.41 173 PRO A N 1
ATOM 1262 C CA . PRO A 1 173 ? 42.020 37.623 75.267 1.00 7.51 173 PRO A CA 1
ATOM 1263 C C . PRO A 1 173 ? 43.396 37.028 74.985 1.00 8.39 173 PRO A C 1
ATOM 1264 O O . PRO A 1 173 ? 44.220 37.648 74.318 1.00 9.87 173 PRO A O 1
ATOM 1268 N N . ASN A 1 174 ? 43.650 35.827 75.481 1.00 7.85 174 ASN A N 1
ATOM 1269 C CA . ASN A 1 174 ? 44.918 35.120 75.291 1.00 7.19 174 ASN A CA 1
ATOM 1270 C C . ASN A 1 174 ? 44.592 33.681 74.889 1.00 6.83 174 ASN A C 1
ATOM 1271 O O . ASN A 1 174 ? 43.578 33.493 74.200 1.00 6.50 174 ASN A O 1
ATOM 1276 N N . PHE A 1 175 ? 45.414 32.700 75.234 1.00 5.45 175 PHE A N 1
ATOM 1277 C CA . PHE A 1 175 ? 45.086 31.315 74.874 1.00 5.68 175 PHE A CA 1
ATOM 1278 C C . PHE A 1 175 ? 43.732 30.935 75.470 1.00 5.69 175 PHE A C 1
ATOM 1279 O O . PHE A 1 175 ? 43.402 31.404 76.556 1.00 5.91 175 PHE A O 1
ATOM 1287 N N . HIS A 1 176 ? 42.965 30.096 74.776 1.00 5.65 176 HIS A N 1
ATOM 1288 C CA . HIS A 1 176 ? 41.654 29.693 75.267 1.00 5.61 176 HIS A CA 1
ATOM 1289 C C . HIS A 1 176 ? 41.751 28.665 76.390 1.00 4.84 176 HIS A C 1
ATOM 1290 O O . HIS A 1 176 ? 41.145 28.830 77.450 1.00 4.41 176 HIS A O 1
ATOM 1297 N N . VAL A 1 177 ? 42.430 27.550 76.114 1.00 4.25 177 VAL A N 1
ATOM 1298 C CA . VAL A 1 177 ? 42.556 26.456 77.072 1.00 4.93 177 VAL A CA 1
ATOM 1299 C C . VAL A 1 177 ? 44.006 25.983 77.168 1.00 5.13 177 VAL A C 1
ATOM 1300 O O . VAL A 1 177 ? 44.654 25.672 76.165 1.00 4.52 177 VAL A O 1
ATOM 1304 N N . VAL A 1 178 ? 44.520 25.914 78.392 1.00 4.99 178 VAL A N 1
ATOM 1305 C CA . VAL A 1 178 ? 45.873 25.452 78.666 1.00 5.46 178 VAL A CA 1
ATOM 1306 C C . VAL A 1 178 ? 45.799 24.351 79.729 1.00 5.23 178 VAL A C 1
ATOM 1307 O O . VAL A 1 178 ? 45.155 24.536 80.758 1.00 5.51 178 VAL A O 1
ATOM 1311 N N . PHE A 1 179 ? 46.428 23.220 79.451 1.00 5.13 179 PHE A N 1
ATOM 1312 C CA . PHE A 1 179 ? 46.472 22.092 80.376 1.00 4.99 179 PHE A CA 1
ATOM 1313 C C . PHE A 1 179 ? 47.951 21.831 80.690 1.00 5.05 179 PHE A C 1
ATOM 1314 O O . PHE A 1 179 ? 48.640 21.205 79.872 1.00 5.29 179 PHE A O 1
ATOM 1322 N N . SER A 1 180 ? 48.430 22.347 81.815 1.00 4.96 180 SER A N 1
ATOM 1323 C CA . SER A 1 180 ? 49.841 22.289 82.151 1.00 6.69 180 SER A CA 1
ATOM 1324 C C . SER A 1 180 ? 50.227 21.355 83.287 1.00 6.16 180 SER A C 1
ATOM 1325 O O . SER A 1 180 ? 49.612 21.344 84.346 1.00 7.02 180 SER A O 1
ATOM 1328 N N . ASP A 1 181 ? 51.329 20.639 83.097 1.00 6.63 181 ASP A N 1
ATOM 1329 C CA . ASP A 1 181 ? 51.898 19.733 84.075 1.00 6.40 181 ASP A CA 1
ATOM 1330 C C . ASP A 1 181 ? 50.869 18.818 84.722 1.00 6.25 181 ASP A C 1
ATOM 1331 O O . ASP A 1 181 ? 50.869 18.592 85.941 1.00 5.18 181 ASP A O 1
ATOM 1336 N N . GLY A 1 182 ? 50.030 18.209 83.885 1.00 5.80 182 GLY A N 1
ATOM 1337 C CA . GLY A 1 182 ? 48.971 17.342 84.385 1.00 6.10 182 GLY A CA 1
ATOM 1338 C C . GLY A 1 182 ? 48.906 16.009 83.656 1.00 6.10 182 GLY A C 1
ATOM 1339 O O . GLY A 1 182 ? 49.727 15.668 82.802 1.00 5.05 182 GLY A O 1
ATOM 1340 N N . ASP A 1 183 ? 47.854 15.266 84.002 1.00 6.13 183 ASP A N 1
ATOM 1341 C CA . ASP A 1 183 ? 47.636 13.941 83.429 1.00 6.96 183 ASP A CA 1
ATOM 1342 C C . ASP A 1 183 ? 46.147 13.652 83.282 1.00 5.72 183 ASP A C 1
ATOM 1343 O O . ASP A 1 183 ? 45.460 13.466 84.284 1.00 5.46 183 ASP A O 1
ATOM 1348 N N . GLY A 1 184 ? 45.671 13.595 82.043 1.00 5.34 184 GLY A N 1
ATOM 1349 C CA . GLY A 1 184 ? 44.252 13.269 81.839 1.00 4.15 184 GLY A CA 1
ATOM 1350 C C . GLY A 1 184 ? 43.449 14.534 81.567 1.00 4.08 184 GLY A C 1
ATOM 1351 O O . GLY A 1 184 ? 43.089 15.267 82.483 1.00 4.23 184 GLY A O 1
ATOM 1352 N N . PHE A 1 185 ? 43.209 14.807 80.291 1.00 4.43 185 PHE A N 1
ATOM 1353 C CA . PHE A 1 185 ? 42.417 15.960 79.879 1.00 4.30 185 PHE A CA 1
ATOM 1354 C C . PHE A 1 185 ? 41.605 15.532 78.658 1.00 4.54 185 PHE A C 1
ATOM 1355 O O . PHE A 1 185 ? 42.182 15.031 77.697 1.00 4.63 185 PHE A O 1
ATOM 1363 N N . THR A 1 186 ? 40.302 15.729 78.737 1.00 4.86 186 THR A N 1
ATOM 1364 C CA . THR A 1 186 ? 39.418 15.383 77.626 1.00 5.08 186 THR A CA 1
ATOM 1365 C C . THR A 1 186 ? 38.591 16.611 77.235 1.00 5.48 186 THR A C 1
ATOM 1366 O O . THR A 1 186 ? 37.851 17.133 78.070 1.00 4.49 186 THR A O 1
ATOM 1370 N N . ALA A 1 187 ? 38.735 17.041 75.988 1.00 5.11 187 ALA A N 1
ATOM 1371 C CA . ALA A 1 187 ? 37.915 18.116 75.432 1.00 5.20 187 ALA A CA 1
ATOM 1372 C C . ALA A 1 187 ? 37.047 17.430 74.359 1.00 5.95 187 ALA A C 1
ATOM 1373 O O . ALA A 1 187 ? 37.596 16.776 73.473 1.00 5.60 187 ALA A O 1
ATOM 1375 N N . TRP A 1 188 ? 35.738 17.474 74.521 1.00 6.49 188 TRP A N 1
ATOM 1376 C CA . TRP A 1 188 ? 34.827 16.756 73.617 1.00 7.10 188 TRP A CA 1
ATOM 1377 C C . TRP A 1 188 ? 33.642 17.651 73.294 1.00 6.69 188 TRP A C 1
ATOM 1378 O O . TRP A 1 188 ? 33.075 18.266 74.194 1.00 6.17 188 TRP A O 1
ATOM 1389 N N . LYS A 1 189 ? 33.328 17.829 72.014 1.00 6.84 189 LYS A N 1
ATOM 1390 C CA . LYS A 1 189 ? 32.263 18.753 71.624 1.00 7.62 189 LYS A CA 1
ATOM 1391 C C . LYS A 1 189 ? 32.549 20.160 72.135 1.00 7.24 189 LYS A C 1
ATOM 1392 O O . LYS A 1 189 ? 31.664 20.884 72.572 1.00 7.27 189 LYS A O 1
ATOM 1398 N N . THR A 1 190 ? 33.813 20.577 72.048 1.00 7.69 190 THR A N 1
ATOM 1399 C CA . THR A 1 190 ? 34.222 21.908 72.472 1.00 7.58 190 THR A CA 1
ATOM 1400 C C . THR A 1 190 ? 34.237 22.793 71.228 1.00 7.48 190 THR A C 1
ATOM 1401 O O . THR A 1 190 ? 34.833 22.403 70.222 1.00 8.09 190 THR A O 1
ATOM 1405 N N . THR A 1 191 ? 33.555 23.929 71.295 1.00 6.63 191 THR A N 1
ATOM 1406 C CA . THR A 1 191 ? 33.579 24.866 70.171 1.00 7.19 191 THR A CA 1
ATOM 1407 C C . THR A 1 191 ? 34.412 26.078 70.566 1.00 7.07 191 THR A C 1
ATOM 1408 O O . THR A 1 191 ? 34.168 26.642 71.629 1.00 6.79 191 THR A O 1
ATOM 1412 N N . ILE A 1 192 ? 35.392 26.440 69.751 1.00 7.30 192 ILE A N 1
ATOM 1413 C CA . ILE A 1 192 ? 36.220 27.616 69.995 1.00 7.25 192 ILE A CA 1
ATOM 1414 C C . ILE A 1 192 ? 36.065 28.549 68.787 1.00 8.30 192 ILE A C 1
ATOM 1415 O O . ILE A 1 192 ? 36.267 28.108 67.650 1.00 8.62 192 ILE A O 1
ATOM 1420 N N . LYS A 1 193 ? 35.710 29.807 69.041 1.00 8.53 193 LYS A N 1
ATOM 1421 C CA . LYS A 1 193 ? 35.542 30.761 67.950 1.00 8.66 193 LYS A CA 1
ATOM 1422 C C . LYS A 1 193 ? 36.032 32.150 68.350 1.00 8.43 193 LYS A C 1
ATOM 1423 O O . LYS A 1 193 ? 35.466 32.842 69.193 1.00 7.38 193 LYS A O 1
ATOM 1429 N N . THR A 1 194 ? 37.113 32.543 67.707 1.00 7.95 194 THR A N 1
ATOM 1430 C CA . THR A 1 194 ? 37.788 33.822 67.899 1.00 8.73 194 THR A CA 1
ATOM 1431 C C . THR A 1 194 ? 38.287 34.276 66.535 1.00 9.04 194 THR A C 1
ATOM 1432 O O . THR A 1 194 ? 38.674 33.452 65.707 1.00 9.54 194 THR A O 1
ATOM 1436 N N . PRO A 1 195 ? 38.199 35.565 66.244 1.00 10.53 195 PRO A N 1
ATOM 1437 C CA . PRO A 1 195 ? 38.592 36.098 64.951 1.00 10.40 195 PRO A CA 1
ATOM 1438 C C . PRO A 1 195 ? 39.987 35.692 64.529 1.00 11.19 195 PRO A C 1
ATOM 1439 O O . PRO A 1 195 ? 40.957 35.696 65.291 1.00 11.23 195 PRO A O 1
ATOM 1443 N N . SER A 1 196 ? 40.167 35.454 63.225 1.00 11.49 196 SER A N 1
ATOM 1444 C CA . SER A 1 196 ? 41.433 35.048 62.643 1.00 12.10 196 SER A CA 1
ATOM 1445 C C . SER A 1 196 ? 42.547 36.078 62.750 1.00 12.27 196 SER A C 1
ATOM 1446 O O . SER A 1 196 ? 43.731 35.745 62.651 1.00 11.48 196 SER A O 1
ATOM 1449 N N . THR A 1 197 ? 42.214 37.341 62.979 1.00 11.99 197 THR A N 1
ATOM 1450 C CA . THR A 1 197 ? 43.178 38.417 63.109 1.00 12.45 197 THR A CA 1
ATOM 1451 C C . THR A 1 197 ? 43.646 38.648 64.538 1.00 12.28 197 THR A C 1
ATOM 1452 O O . THR A 1 197 ? 44.555 39.454 64.754 1.00 11.74 197 THR A O 1
ATOM 1456 N N . ALA A 1 198 ? 43.026 37.987 65.518 1.00 12.03 198 ALA A N 1
ATOM 1457 C CA . ALA A 1 198 ? 43.420 38.169 66.910 1.00 11.75 198 ALA A CA 1
ATOM 1458 C C . ALA A 1 198 ? 44.654 37.335 67.247 1.00 11.42 198 ALA A C 1
ATOM 1459 O O . ALA A 1 198 ? 44.601 36.109 67.241 1.00 9.86 198 ALA A O 1
ATOM 1461 N N . ARG A 1 199 ? 45.768 38.008 67.519 1.00 11.67 199 ARG A N 1
ATOM 1462 C CA . ARG A 1 199 ? 47.019 37.323 67.808 1.00 12.39 199 ARG A CA 1
ATOM 1463 C C . ARG A 1 199 ? 47.031 36.773 69.232 1.00 11.97 199 ARG A C 1
ATOM 1464 O O . ARG A 1 199 ? 46.330 37.265 70.121 1.00 11.72 199 ARG A O 1
ATOM 1472 N N . ASN A 1 200 ? 47.834 35.735 69.438 1.00 11.00 200 ASN A N 1
ATOM 1473 C CA . ASN A 1 200 ? 48.042 35.150 70.760 1.00 11.23 200 ASN A CA 1
ATOM 1474 C C . ASN A 1 200 ? 46.814 34.426 71.296 1.00 10.29 200 ASN A C 1
ATOM 1475 O O . ASN A 1 200 ? 46.539 34.476 72.496 1.00 9.16 200 ASN A O 1
ATOM 1480 N N . THR A 1 201 ? 46.061 33.776 70.418 1.00 8.37 201 THR A N 1
ATOM 1481 C CA . THR A 1 201 ? 44.806 33.135 70.803 1.00 7.63 201 THR A CA 1
ATOM 1482 C C . THR A 1 201 ? 44.769 31.640 70.538 1.00 6.91 201 THR A C 1
ATOM 1483 O O . THR A 1 201 ? 43.768 31.117 70.032 1.00 6.35 201 THR A O 1
ATOM 1487 N N . ASP A 1 202 ? 45.822 30.928 70.951 1.00 5.84 202 ASP A N 1
ATOM 1488 C CA . ASP A 1 202 ? 45.856 29.477 70.775 1.00 5.71 202 ASP A CA 1
ATOM 1489 C C . ASP A 1 202 ? 44.566 28.875 71.334 1.00 5.66 202 ASP A C 1
ATOM 1490 O O . ASP A 1 202 ? 44.064 29.354 72.357 1.00 4.92 202 ASP A O 1
ATOM 1495 N N . GLY A 1 203 ? 44.085 27.831 70.668 1.00 5.13 203 GLY A N 1
ATOM 1496 C CA . GLY A 1 203 ? 42.856 27.179 71.088 1.00 5.55 203 GLY A CA 1
ATOM 1497 C C . GLY A 1 203 ? 43.041 26.301 72.313 1.00 5.74 203 GLY A C 1
ATOM 1498 O O . GLY A 1 203 ? 42.572 26.639 73.402 1.00 6.12 203 GLY A O 1
ATOM 1499 N N . ILE A 1 204 ? 43.629 25.122 72.136 1.00 5.47 204 ILE A N 1
ATOM 1500 C CA . ILE A 1 204 ? 43.864 24.183 73.217 1.00 4.77 204 ILE A CA 1
ATOM 1501 C C . ILE A 1 204 ? 45.326 23.731 73.209 1.00 4.63 204 ILE A C 1
ATOM 1502 O O . ILE A 1 204 ? 45.758 23.093 72.249 1.00 4.90 204 ILE A O 1
ATOM 1507 N N . ASP A 1 205 ? 46.056 24.010 74.283 1.00 4.74 205 ASP A N 1
ATOM 1508 C CA . ASP A 1 205 ? 47.468 23.691 74.374 1.00 5.43 205 ASP A CA 1
ATOM 1509 C C . ASP A 1 205 ? 47.864 22.874 75.605 1.00 5.70 205 ASP A C 1
ATOM 1510 O O . ASP A 1 205 ? 48.074 23.423 76.689 1.00 6.19 205 ASP A O 1
ATOM 1515 N N . PRO A 1 206 ? 48.108 21.588 75.413 1.00 6.31 206 PRO A N 1
ATOM 1516 C CA . PRO A 1 206 ? 48.705 20.736 76.435 1.00 6.79 206 PRO A CA 1
ATOM 1517 C C . PRO A 1 206 ? 50.165 21.147 76.600 1.00 6.96 206 PRO A C 1
ATOM 1518 O O . PRO A 1 206 ? 50.869 21.313 75.595 1.00 7.51 206 PRO A O 1
ATOM 1522 N N . MET A 1 207 ? 50.627 21.376 77.816 1.00 6.44 207 MET A N 1
ATOM 1523 C CA . MET A 1 207 ? 51.982 21.824 78.116 1.00 6.06 207 MET A CA 1
ATOM 1524 C C . MET A 1 207 ? 52.640 20.917 79.151 1.00 5.53 207 MET A C 1
ATOM 1525 O O . MET A 1 207 ? 52.235 20.917 80.313 1.00 5.50 207 MET A O 1
ATOM 1530 N N . SER A 1 208 ? 53.598 20.092 78.733 1.00 5.72 208 SER A N 1
ATOM 1531 C CA . SER A 1 208 ? 54.264 19.145 79.629 1.00 5.31 208 SER A CA 1
ATOM 1532 C C . SER A 1 208 ? 53.209 18.321 80.370 1.00 6.04 208 SER A C 1
ATOM 1533 O O . SER A 1 208 ? 53.197 18.222 81.600 1.00 5.82 208 SER A O 1
ATOM 1536 N N . SER A 1 209 ? 52.289 17.736 79.607 1.00 6.05 209 SER A N 1
ATOM 1537 C CA . SER A 1 209 ? 51.187 16.969 80.193 1.00 6.08 209 SER A CA 1
ATOM 1538 C C . SER A 1 209 ? 51.013 15.649 79.459 1.00 7.35 209 SER A C 1
ATOM 1539 O O . SER A 1 209 ? 51.460 15.527 78.316 1.00 8.25 209 SER A O 1
ATOM 1542 N N . LYS A 1 210 ? 50.370 14.665 80.088 1.00 8.10 210 LYS A N 1
ATOM 1543 C CA . LYS A 1 210 ? 50.141 13.398 79.410 1.00 9.03 210 LYS A CA 1
ATOM 1544 C C . LYS A 1 210 ? 48.648 13.056 79.399 1.00 7.69 210 LYS A C 1
ATOM 1545 O O . LYS A 1 210 ? 47.868 13.611 80.160 1.00 6.71 210 LYS A O 1
ATOM 1551 N N . ASN A 1 211 ? 48.318 12.116 78.532 1.00 6.87 211 ASN A N 1
ATOM 1552 C CA . ASN A 1 211 ? 46.987 11.553 78.375 1.00 7.07 211 ASN A CA 1
ATOM 1553 C C . ASN A 1 211 ? 45.916 12.588 78.072 1.00 6.64 211 ASN A C 1
ATOM 1554 O O . ASN A 1 211 ? 45.080 12.965 78.885 1.00 5.71 211 ASN A O 1
ATOM 1559 N N . ILE A 1 212 ? 45.924 13.035 76.818 1.00 6.95 212 ILE A N 1
ATOM 1560 C CA . ILE A 1 212 ? 45.036 14.050 76.291 1.00 7.13 212 ILE A CA 1
ATOM 1561 C C . ILE A 1 212 ? 44.162 13.563 75.137 1.00 6.60 212 ILE A C 1
ATOM 1562 O O . ILE A 1 212 ? 44.677 12.971 74.186 1.00 6.07 212 ILE A O 1
ATOM 1567 N N . THR A 1 213 ? 42.878 13.903 75.178 1.00 6.00 213 THR A N 1
ATOM 1568 C CA . THR A 1 213 ? 41.982 13.599 74.070 1.00 6.18 213 THR A CA 1
ATOM 1569 C C . THR A 1 213 ? 41.239 14.868 73.652 1.00 6.31 213 THR A C 1
ATOM 1570 O O . THR A 1 213 ? 40.622 15.521 74.489 1.00 5.69 213 THR A O 1
ATOM 1574 N N . ILE A 1 214 ? 41.317 15.205 72.370 1.00 5.73 214 ILE A N 1
ATOM 1575 C CA . ILE A 1 214 ? 40.532 16.322 71.826 1.00 6.39 214 ILE A CA 1
ATOM 1576 C C . ILE A 1 214 ? 39.669 15.696 70.718 1.00 7.04 214 ILE A C 1
ATOM 1577 O O . ILE A 1 214 ? 40.233 15.202 69.739 1.00 7.26 214 ILE A O 1
ATOM 1582 N N . ALA A 1 215 ? 38.357 15.613 70.922 1.00 7.42 215 ALA A N 1
ATOM 1583 C CA . ALA A 1 215 ? 37.501 14.937 69.949 1.00 7.76 215 ALA A CA 1
ATOM 1584 C C . ALA A 1 215 ? 36.166 15.611 69.702 1.00 7.79 215 ALA A C 1
ATOM 1585 O O . ALA A 1 215 ? 35.611 16.325 70.537 1.00 7.34 215 ALA A O 1
ATOM 1587 N N . TYR A 1 216 ? 35.649 15.443 68.480 1.00 8.37 216 TYR A N 1
ATOM 1588 C CA . TYR A 1 216 ? 34.362 15.997 68.076 1.00 9.40 216 TYR A CA 1
ATOM 1589 C C . TYR A 1 216 ? 34.232 17.479 68.385 1.00 8.61 216 TYR A C 1
ATOM 1590 O O . TYR A 1 216 ? 33.172 17.954 68.802 1.00 9.19 216 TYR A O 1
ATOM 1599 N N . SER A 1 217 ? 35.305 18.226 68.174 1.00 8.13 217 SER A N 1
ATOM 1600 C CA . SER A 1 217 ? 35.351 19.645 68.477 1.00 8.33 217 SER A CA 1
ATOM 1601 C C . SER A 1 217 ? 35.550 20.480 67.222 1.00 8.79 217 SER A C 1
ATOM 1602 O O . SER A 1 217 ? 35.876 19.976 66.149 1.00 8.51 217 SER A O 1
ATOM 1605 N N . ASN A 1 218 ? 35.305 21.772 67.363 1.00 8.88 218 ASN A N 1
ATOM 1606 C CA . ASN A 1 218 ? 35.369 22.720 66.249 1.00 8.86 218 ASN A CA 1
ATOM 1607 C C . ASN A 1 218 ? 36.187 23.927 66.680 1.00 8.43 218 ASN A C 1
ATOM 1608 O O . ASN A 1 218 ? 35.764 24.654 67.583 1.00 7.71 218 ASN A O 1
ATOM 1613 N N . ILE A 1 219 ? 37.378 24.091 66.110 1.00 7.40 219 ILE A N 1
ATOM 1614 C CA . ILE A 1 219 ? 38.262 25.174 66.544 1.00 7.44 219 ILE A CA 1
ATOM 1615 C C . ILE A 1 219 ? 38.620 26.148 65.435 1.00 7.26 219 ILE A C 1
ATOM 1616 O O . ILE A 1 219 ? 3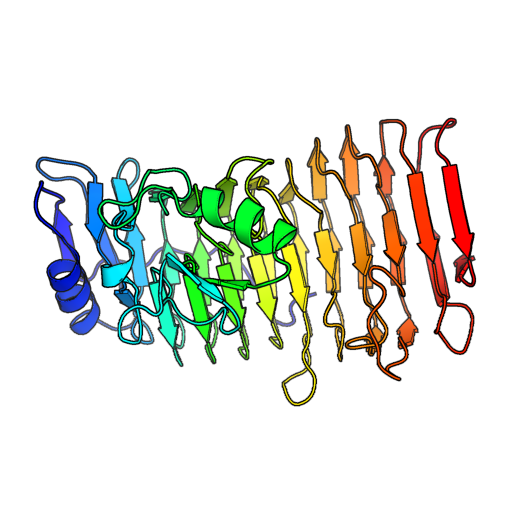9.256 25.790 64.447 1.00 8.03 219 ILE A O 1
ATOM 1621 N N . ALA A 1 220 ? 38.225 27.404 65.614 1.00 6.91 220 ALA A N 1
ATOM 1622 C CA . ALA A 1 220 ? 38.536 28.473 64.660 1.00 6.93 220 ALA A CA 1
ATOM 1623 C C . ALA A 1 220 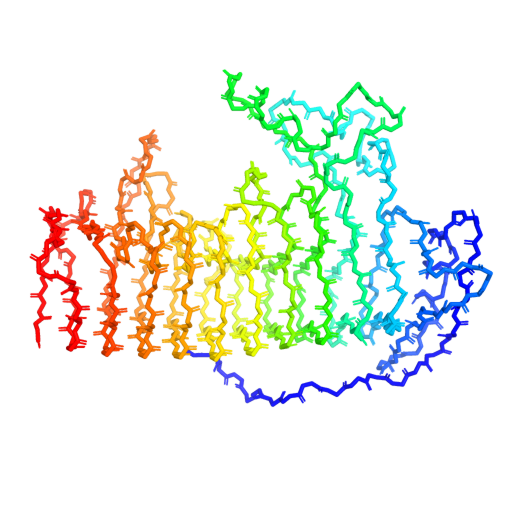? 39.022 29.666 65.482 1.00 7.29 220 ALA A C 1
ATOM 1624 O O . ALA A 1 220 ? 38.285 30.166 66.335 1.00 7.26 220 ALA A O 1
ATOM 1626 N N . THR A 1 221 ? 40.258 30.088 65.242 1.00 7.13 221 THR A N 1
ATOM 1627 C CA . THR A 1 221 ? 40.817 31.181 66.046 1.00 7.96 221 THR A CA 1
ATOM 1628 C C . THR A 1 221 ? 41.895 31.912 65.266 1.00 8.57 221 THR A C 1
ATOM 1629 O O . THR A 1 221 ? 41.933 31.800 64.036 1.00 9.67 221 THR A O 1
ATOM 1633 N N . GLY A 1 222 ? 42.725 32.682 65.949 1.00 8.49 222 GLY A N 1
ATOM 1634 C CA . GLY A 1 222 ? 43.767 33.455 65.298 1.00 9.78 222 GLY A CA 1
ATOM 1635 C C . GLY A 1 222 ? 45.069 32.674 65.200 1.00 9.93 222 GLY A C 1
ATOM 1636 O O . GLY A 1 222 ? 45.611 32.539 64.102 1.00 10.84 222 GLY A O 1
ATOM 1637 N N . ASP A 1 223 ? 45.577 32.191 66.329 1.00 9.86 223 ASP A N 1
ATOM 1638 C CA . ASP A 1 223 ? 46.858 31.473 66.314 1.00 9.21 223 ASP A CA 1
ATOM 1639 C C . ASP A 1 223 ? 46.636 29.970 66.327 1.00 8.64 223 ASP A C 1
ATOM 1640 O O . ASP A 1 223 ? 45.682 29.515 65.690 1.00 8.05 223 ASP A O 1
ATOM 1645 N N . ASP A 1 224 ? 47.550 29.180 66.883 1.00 8.03 224 ASP A N 1
ATOM 1646 C CA . ASP A 1 224 ? 47.445 27.727 66.771 1.00 8.66 224 ASP A CA 1
ATOM 1647 C C . ASP A 1 224 ? 46.106 27.175 67.228 1.00 8.02 224 ASP A C 1
ATOM 1648 O O . ASP A 1 224 ? 45.647 27.494 68.318 1.00 8.04 224 ASP A O 1
ATOM 1653 N N . ASN A 1 225 ? 45.512 26.306 66.412 1.00 8.23 225 ASN A N 1
ATOM 1654 C CA . ASN A 1 225 ? 44.240 25.682 66.784 1.00 7.80 225 ASN A CA 1
ATOM 1655 C C . ASN A 1 225 ? 44.502 24.790 67.996 1.00 7.90 225 ASN A C 1
ATOM 1656 O O . ASN A 1 225 ? 43.776 24.799 68.991 1.00 7.33 225 ASN A O 1
ATOM 1661 N N . VAL A 1 226 ? 45.574 24.016 67.917 1.00 7.22 226 VAL A N 1
ATOM 1662 C CA . VAL A 1 226 ? 46.091 23.167 68.973 1.00 6.85 226 VAL A CA 1
ATOM 1663 C C . VAL A 1 226 ? 47.620 23.297 68.915 1.00 7.00 226 VAL A C 1
ATOM 1664 O O . VAL A 1 226 ? 48.202 23.244 67.826 1.00 7.51 226 VAL A O 1
ATOM 1668 N N . ALA A 1 227 ? 48.269 23.497 70.051 1.00 7.23 227 ALA A N 1
ATOM 1669 C CA . ALA A 1 227 ? 49.730 23.571 70.079 1.00 7.31 227 ALA A CA 1
ATOM 1670 C C . ALA A 1 227 ? 50.217 22.685 71.225 1.00 8.16 227 ALA A C 1
ATOM 1671 O O . ALA A 1 227 ? 50.005 23.015 72.394 1.00 8.01 227 ALA A O 1
ATOM 1673 N N . ILE A 1 228 ? 50.781 21.547 70.862 1.00 7.77 228 ILE A N 1
ATOM 1674 C CA . ILE A 1 228 ? 51.314 20.575 71.820 1.00 8.00 228 ILE A CA 1
ATOM 1675 C C . ILE A 1 228 ? 52.744 20.961 72.184 1.00 8.42 228 ILE A C 1
ATOM 1676 O O . ILE A 1 228 ? 53.589 21.102 71.290 1.00 8.43 228 ILE A O 1
ATOM 1681 N N . LYS A 1 229 ? 53.020 21.214 73.459 1.00 7.92 229 LYS A N 1
ATOM 1682 C CA . LYS A 1 229 ? 54.321 21.688 73.910 1.00 8.44 229 LYS A CA 1
ATOM 1683 C C . LYS A 1 229 ? 54.907 20.884 75.069 1.00 9.17 229 LYS A C 1
ATOM 1684 O O . LYS A 1 229 ? 54.189 20.291 75.874 1.00 9.14 229 LYS A O 1
ATOM 1690 N N . ALA A 1 230 ? 56.234 20.855 75.151 1.00 8.64 230 ALA A N 1
ATOM 1691 C CA . ALA A 1 230 ? 56.954 20.191 76.238 1.00 9.39 230 ALA A CA 1
ATOM 1692 C C . ALA A 1 230 ? 58.164 21.053 76.605 1.00 10.12 230 ALA A C 1
ATOM 1693 O O . ALA A 1 230 ? 58.907 21.492 75.724 1.00 9.89 230 ALA A O 1
ATOM 1695 N N . TYR A 1 231 ? 58.331 21.352 77.885 1.00 10.96 231 TYR A N 1
ATOM 1696 C CA . TYR A 1 231 ? 59.337 22.266 78.380 1.00 12.46 231 TYR A CA 1
ATOM 1697 C C . TYR A 1 231 ? 60.508 21.651 79.128 1.00 12.94 231 TYR A C 1
ATOM 1698 O O . TYR A 1 231 ? 60.369 20.674 79.857 1.00 12.53 231 TYR A O 1
ATOM 1707 N N . LYS A 1 232 ? 61.683 22.278 78.976 1.00 14.11 232 LYS A N 1
ATOM 1708 C CA . LYS A 1 232 ? 62.877 21.804 79.668 1.00 15.19 232 LYS A CA 1
ATOM 1709 C C . LYS A 1 232 ? 62.692 21.889 81.175 1.00 14.49 232 LYS A C 1
ATOM 1710 O O . LYS A 1 232 ? 62.192 22.892 81.683 1.00 14.75 232 LYS A O 1
ATOM 1716 N N . GLY A 1 233 ? 63.031 20.830 81.907 1.00 13.88 233 GLY A N 1
ATOM 1717 C CA . GLY A 1 233 ? 62.925 20.821 83.355 1.00 13.10 233 GLY A CA 1
ATOM 1718 C C . GLY A 1 233 ? 61.528 20.473 83.857 1.00 13.00 233 GLY A C 1
ATOM 1719 O O . GLY A 1 233 ? 61.263 20.563 85.053 1.00 12.80 233 GLY A O 1
ATOM 1720 N N . ARG A 1 234 ? 60.622 20.126 82.953 1.00 12.24 234 ARG A N 1
ATOM 1721 C CA . ARG A 1 234 ? 59.252 19.763 83.296 1.00 11.73 234 ARG A CA 1
ATOM 1722 C C . ARG A 1 234 ? 58.940 18.417 82.649 1.00 10.89 234 ARG A C 1
ATOM 1723 O O . ARG A 1 234 ? 59.778 17.873 81.921 1.00 10.14 234 ARG A O 1
ATOM 1731 N N . ALA A 1 235 ? 57.755 17.881 82.923 1.00 10.00 235 ALA A N 1
ATOM 1732 C CA . ALA A 1 235 ? 57.377 16.582 82.396 1.00 9.17 235 ALA A CA 1
ATOM 1733 C C . ALA A 1 235 ? 57.367 16.488 80.881 1.00 9.40 235 ALA A C 1
ATOM 1734 O O . ALA A 1 235 ? 57.139 17.452 80.149 1.00 8.53 235 ALA A O 1
ATOM 1736 N N . GLU A 1 236 ? 57.522 15.244 80.403 1.00 8.55 236 GLU A N 1
ATOM 1737 C CA . GLU A 1 236 ? 57.371 14.985 78.979 1.00 9.15 236 GLU A CA 1
ATOM 1738 C C . GLU A 1 236 ? 55.883 15.073 78.622 1.00 9.37 236 GLU A C 1
ATOM 1739 O O . GLU A 1 236 ? 55.026 14.833 79.470 1.00 9.21 236 GLU A O 1
ATOM 1745 N N . THR A 1 237 ? 55.612 15.443 77.382 1.00 8.51 237 THR A N 1
ATOM 1746 C CA . THR A 1 237 ? 54.237 15.473 76.886 1.00 8.45 237 THR A CA 1
ATOM 1747 C C . THR A 1 237 ? 54.043 14.181 76.107 1.00 8.89 237 THR A C 1
ATOM 1748 O O . THR A 1 237 ? 54.725 13.974 75.101 1.00 9.72 237 THR A O 1
ATOM 1752 N N . ARG A 1 238 ? 53.191 13.285 76.592 1.00 9.02 238 ARG A N 1
ATOM 1753 C CA . ARG A 1 238 ? 52.976 12.000 75.966 1.00 9.41 238 ARG A CA 1
ATOM 1754 C C . ARG A 1 238 ? 51.513 11.584 75.879 1.00 9.30 238 ARG A C 1
ATOM 1755 O O . ARG A 1 238 ? 50.692 11.907 76.734 1.00 9.37 238 ARG A O 1
ATOM 1763 N N . ASN A 1 239 ? 51.231 10.702 74.923 1.00 8.70 239 ASN A N 1
ATOM 1764 C CA . ASN A 1 239 ? 49.936 10.071 74.757 1.00 8.74 239 ASN A CA 1
ATOM 1765 C C . ASN A 1 239 ? 48.807 11.053 74.489 1.00 9.12 239 ASN A C 1
ATOM 1766 O O . ASN A 1 239 ? 48.057 11.433 75.390 1.00 8.64 239 ASN A O 1
ATOM 1771 N N . ILE A 1 240 ? 48.629 11.417 73.215 1.00 8.42 240 ILE A N 1
ATOM 1772 C CA . ILE A 1 240 ? 47.611 12.387 72.815 1.00 8.28 240 ILE A CA 1
ATOM 1773 C C . ILE A 1 240 ? 46.785 11.878 71.642 1.00 8.74 240 ILE A C 1
ATOM 1774 O O . ILE A 1 240 ? 47.322 11.300 70.695 1.00 8.92 240 ILE A O 1
ATOM 1779 N N . SER A 1 241 ? 45.474 12.036 71.729 1.00 8.46 241 SER A N 1
ATOM 1780 C CA . SER A 1 241 ? 44.554 11.644 70.676 1.00 8.51 241 SER A CA 1
ATOM 1781 C C . SER A 1 241 ? 43.775 12.868 70.186 1.00 8.47 241 SER A C 1
ATOM 1782 O O . SER A 1 241 ? 43.105 13.519 70.983 1.00 8.11 241 SER A O 1
ATOM 1785 N N . ILE A 1 242 ? 43.892 13.194 68.913 1.00 8.46 242 ILE A N 1
ATOM 1786 C CA . ILE A 1 242 ? 43.178 14.301 68.283 1.00 8.86 242 ILE A CA 1
ATOM 1787 C C . ILE A 1 242 ? 42.274 13.665 67.218 1.00 9.16 242 ILE A C 1
ATOM 1788 O O . ILE A 1 242 ? 42.725 13.347 66.121 1.00 9.02 242 ILE A O 1
ATOM 1793 N N . LEU A 1 243 ? 41.029 13.375 67.580 1.00 9.91 243 LEU A N 1
ATOM 1794 C CA . LEU A 1 243 ? 40.116 12.641 66.727 1.00 10.13 243 LEU A CA 1
ATOM 1795 C C . LEU A 1 243 ? 38.795 13.300 66.375 1.00 10.23 243 LEU A C 1
ATOM 1796 O O . LEU A 1 243 ? 38.025 13.728 67.234 1.00 8.17 243 LEU A O 1
ATOM 1801 N N . HIS A 1 244 ? 38.391 13.157 65.104 1.00 9.97 244 HIS A N 1
ATOM 1802 C CA . HIS A 1 244 ? 37.090 13.592 64.615 1.00 10.47 244 HIS A CA 1
ATOM 1803 C C . HIS A 1 244 ? 36.836 15.073 64.874 1.00 10.35 244 HIS A C 1
ATOM 1804 O O . HIS A 1 244 ? 35.881 15.460 65.550 1.00 10.33 244 HIS A O 1
ATOM 1811 N N . ASN A 1 245 ? 37.716 15.921 64.348 1.00 10.22 245 ASN A N 1
ATOM 1812 C CA . ASN A 1 245 ? 37.608 17.358 64.555 1.00 10.40 245 ASN A CA 1
ATOM 1813 C C . ASN A 1 245 ? 37.520 18.164 63.264 1.00 10.89 245 ASN A C 1
ATOM 1814 O O . ASN A 1 245 ? 37.864 17.704 62.177 1.00 9.93 245 ASN A O 1
ATOM 1819 N N . ASP A 1 246 ? 37.096 19.412 63.423 1.00 11.04 246 ASP A N 1
ATOM 1820 C CA . ASP A 1 246 ? 36.991 20.374 62.338 1.00 12.65 246 ASP A CA 1
ATOM 1821 C C . ASP A 1 246 ? 37.739 21.651 62.726 1.00 11.91 246 ASP A C 1
ATOM 1822 O O . ASP A 1 246 ? 37.409 22.238 63.765 1.00 11.67 246 ASP A O 1
ATOM 1827 N N . PHE A 1 247 ? 38.749 22.041 61.968 1.00 11.18 247 PHE A N 1
ATOM 1828 C CA . PHE A 1 247 ? 39.493 23.260 62.285 1.00 11.07 247 PHE A CA 1
ATOM 1829 C C . PHE A 1 247 ? 39.254 24.307 61.188 1.00 11.43 247 PHE A C 1
ATOM 1830 O O . PHE A 1 247 ? 39.239 24.003 59.991 1.00 10.84 247 PHE A O 1
ATOM 1838 N N . GLY A 1 248 ? 38.998 25.534 61.625 1.00 11.05 248 GLY A N 1
ATOM 1839 C CA . GLY A 1 248 ? 38.778 26.657 60.723 1.00 10.80 248 GLY A CA 1
ATOM 1840 C C . GLY A 1 248 ? 40.031 27.522 60.648 1.00 10.69 248 GLY A C 1
ATOM 1841 O O . GLY A 1 248 ? 41.153 27.015 60.565 1.00 10.92 248 GLY A O 1
ATOM 1842 N N . THR A 1 249 ? 39.859 28.844 60.690 1.00 10.71 249 THR A N 1
ATOM 1843 C CA . THR A 1 249 ? 41.014 29.732 60.650 1.00 10.00 249 THR A CA 1
ATOM 1844 C C . THR A 1 249 ? 41.955 29.400 61.808 1.00 10.26 249 THR A C 1
ATOM 1845 O O . THR A 1 249 ? 41.549 28.815 62.817 1.00 10.08 249 THR A O 1
ATOM 1849 N N . GLY A 1 250 ? 43.200 29.840 61.677 1.00 9.54 250 GLY A N 1
ATOM 1850 C CA . GLY A 1 250 ? 44.181 29.613 62.732 1.00 10.45 250 GLY A CA 1
ATOM 1851 C C . GLY A 1 250 ? 45.545 29.268 62.158 1.00 10.87 250 GLY A C 1
ATOM 1852 O O . GLY A 1 250 ? 45.748 29.340 60.943 1.00 10.86 250 GLY A O 1
ATOM 1853 N N . HIS A 1 251 ? 46.477 28.903 63.039 1.00 10.39 251 HIS A N 1
ATOM 1854 C CA . HIS A 1 251 ? 47.832 28.604 62.590 1.00 10.57 251 HIS A CA 1
ATOM 1855 C C . HIS A 1 251 ? 48.120 27.112 62.522 1.00 10.31 251 HIS A C 1
ATOM 1856 O O . HIS A 1 251 ? 49.257 26.751 62.211 1.00 10.36 251 HIS A O 1
ATOM 1863 N N . GLY A 1 252 ? 47.127 26.251 62.752 1.00 9.72 252 GLY A N 1
ATOM 1864 C CA . GLY A 1 252 ? 47.333 24.834 62.592 1.00 9.75 252 GLY A CA 1
ATOM 1865 C C . GLY A 1 252 ? 47.195 23.870 63.742 1.00 10.12 252 GLY A C 1
ATOM 1866 O O . GLY A 1 252 ? 46.973 24.196 64.904 1.00 9.01 252 GLY A O 1
ATOM 1867 N N . MET A 1 253 ? 47.291 22.596 63.367 1.00 9.67 253 MET A N 1
ATOM 1868 C CA . MET A 1 253 ? 47.365 21.454 64.273 1.00 9.98 253 MET A CA 1
ATOM 1869 C C . MET A 1 253 ? 48.864 21.288 64.521 1.00 9.80 253 MET A C 1
ATOM 1870 O O . MET A 1 253 ? 49.567 20.617 63.759 1.00 10.59 253 MET A O 1
ATOM 1875 N N . SER A 1 254 ? 49.385 22.046 65.488 1.00 9.54 254 SER A N 1
ATOM 1876 C CA . SER A 1 254 ? 50.806 22.140 65.716 1.00 9.19 254 SER A CA 1
ATOM 1877 C C . SER A 1 254 ? 51.407 21.475 66.943 1.00 9.25 254 SER A C 1
ATOM 1878 O O . SER A 1 254 ? 50.789 21.213 67.966 1.00 9.58 254 SER A O 1
ATOM 1881 N N . ILE A 1 255 ? 52.710 21.227 66.822 1.00 8.53 255 ILE A N 1
ATOM 1882 C CA . ILE A 1 255 ? 53.584 20.722 67.869 1.00 8.50 255 ILE A CA 1
ATOM 1883 C C . ILE A 1 255 ? 54.746 21.721 67.952 1.00 9.64 255 ILE A C 1
ATOM 1884 O O . ILE A 1 255 ? 55.355 21.986 66.910 1.00 10.41 255 ILE A O 1
ATOM 1889 N N . GLY A 1 256 ? 55.013 22.290 69.119 1.00 9.79 256 GLY A N 1
ATOM 1890 C CA . GLY A 1 256 ? 56.099 23.264 69.253 1.00 11.15 256 GLY A CA 1
ATOM 1891 C C . GLY A 1 256 ? 55.527 24.641 69.584 1.00 11.73 256 GLY A C 1
ATOM 1892 O O . GLY A 1 256 ? 54.321 24.769 69.775 1.00 11.56 256 GLY A O 1
ATOM 1893 N N . SER A 1 257 ? 56.394 25.633 69.692 1.00 11.72 257 SER A N 1
ATOM 1894 C CA . SER A 1 257 ? 57.820 25.520 69.435 1.00 12.38 257 SER A CA 1
ATOM 1895 C C . SER A 1 257 ? 58.636 24.843 70.513 1.00 12.31 257 SER A C 1
ATOM 1896 O O . SER A 1 257 ? 59.760 24.371 70.289 1.00 11.60 257 SER A O 1
ATOM 1899 N N . GLU A 1 258 ? 58.076 24.752 71.716 1.00 12.20 258 GLU A N 1
ATOM 1900 C CA . GLU A 1 258 ? 58.773 24.051 72.803 1.00 13.03 258 GLU A CA 1
ATOM 1901 C C . GLU A 1 258 ? 58.596 22.565 72.530 1.00 13.46 258 GLU A C 1
ATOM 1902 O O . GLU A 1 258 ? 57.486 22.038 72.618 1.00 12.57 258 GLU A O 1
ATOM 1908 N N . THR A 1 259 ? 59.685 21.897 72.123 1.00 12.87 259 THR A N 1
ATOM 1909 C CA . THR A 1 259 ? 59.605 20.482 71.793 1.00 13.33 259 THR A CA 1
ATOM 1910 C C . THR A 1 259 ? 60.538 19.645 72.653 1.00 14.05 259 THR A C 1
ATOM 1911 O O . THR A 1 259 ? 61.155 18.703 72.150 1.00 14.31 259 THR A O 1
ATOM 1915 N N . MET A 1 260 ? 60.591 19.896 73.955 1.00 14.89 260 MET A N 1
ATOM 1916 C CA . MET A 1 260 ? 61.462 19.134 74.847 1.00 15.82 260 MET A CA 1
ATOM 1917 C C . MET A 1 260 ? 60.841 17.824 75.312 1.00 14.98 260 MET A C 1
ATOM 1918 O O . MET A 1 260 ? 60.616 17.628 76.504 1.00 15.30 260 MET A O 1
ATOM 1923 N N . GLY A 1 261 ? 60.568 16.905 74.396 1.00 14.31 261 GLY A N 1
ATOM 1924 C CA . GLY A 1 261 ? 60.008 15.607 74.728 1.00 12.92 261 GLY A CA 1
ATOM 1925 C C . GLY A 1 261 ? 58.514 15.497 74.475 1.00 11.97 261 GLY A C 1
ATOM 1926 O O . GLY A 1 261 ? 57.720 15.523 75.416 1.00 11.13 261 GLY A O 1
ATOM 1927 N N . VAL A 1 262 ? 58.133 15.321 73.221 1.00 11.44 262 VAL A N 1
ATOM 1928 C CA . VAL A 1 262 ? 56.753 15.129 72.794 1.00 11.15 262 VAL A CA 1
ATOM 1929 C C . VAL A 1 262 ? 56.661 13.730 72.190 1.00 11.40 262 VAL A C 1
ATOM 1930 O O . VAL A 1 262 ? 57.394 13.429 71.242 1.00 10.80 262 VAL A O 1
ATOM 1934 N N . TYR A 1 263 ? 55.857 12.851 72.782 1.00 11.01 263 TYR A N 1
ATOM 1935 C CA . TYR A 1 263 ? 55.757 11.469 72.349 1.00 11.03 263 TYR A CA 1
ATOM 1936 C C . TYR A 1 263 ? 54.347 10.931 72.148 1.00 11.05 263 TYR A C 1
ATOM 1937 O O . TYR A 1 263 ? 53.428 11.260 72.898 1.00 10.56 263 TYR A O 1
ATOM 1946 N N . ASN A 1 264 ? 54.197 10.023 71.194 1.00 11.23 264 ASN A N 1
ATOM 1947 C CA . ASN A 1 264 ? 52.970 9.291 70.933 1.00 11.39 264 ASN A CA 1
ATOM 1948 C C . ASN A 1 264 ? 51.730 10.145 70.732 1.00 11.28 264 ASN A C 1
ATOM 1949 O O . ASN A 1 264 ? 50.758 10.120 71.490 1.00 10.17 264 ASN A O 1
ATOM 1954 N N . VAL A 1 265 ? 51.756 10.900 69.644 1.00 11.11 265 VAL A N 1
ATOM 1955 C CA . VAL A 1 265 ? 50.672 11.789 69.248 1.00 11.29 265 VAL A CA 1
ATOM 1956 C C . VAL A 1 265 ? 49.937 11.198 68.048 1.00 11.86 265 VAL A C 1
ATOM 1957 O O . VAL A 1 265 ? 50.558 10.942 67.012 1.00 12.14 265 VAL A O 1
ATOM 1961 N N . THR A 1 266 ? 48.644 10.966 68.203 1.00 11.76 266 THR A N 1
ATOM 1962 C CA . THR A 1 266 ? 47.812 10.374 67.173 1.00 12.82 266 THR A CA 1
ATOM 1963 C C . THR A 1 266 ? 46.726 11.339 66.699 1.00 12.82 266 THR A C 1
ATOM 1964 O O . THR A 1 266 ? 45.843 11.726 67.466 1.00 12.50 266 THR A O 1
ATOM 1968 N N . VAL A 1 267 ? 46.799 11.732 65.430 1.00 12.34 267 VAL A N 1
ATOM 1969 C CA . VAL A 1 267 ? 45.825 12.615 64.816 1.00 11.79 267 VAL A CA 1
ATOM 1970 C C . VAL A 1 267 ? 45.068 11.845 63.729 1.00 12.81 267 VAL A C 1
ATOM 1971 O O . VAL A 1 267 ? 45.710 11.388 62.780 1.00 13.76 267 VAL A O 1
ATOM 1975 N N . ASP A 1 268 ? 43.756 11.725 63.845 1.00 12.98 268 ASP A N 1
ATOM 1976 C CA . ASP A 1 268 ? 42.952 11.014 62.861 1.00 14.31 268 ASP A CA 1
ATOM 1977 C C . ASP A 1 268 ? 41.607 11.698 62.637 1.00 14.45 268 ASP A C 1
ATOM 1978 O O . ASP A 1 268 ? 40.953 12.152 63.580 1.00 14.59 268 ASP A O 1
ATOM 1983 N N . ASP A 1 269 ? 41.178 11.745 61.383 1.00 14.24 269 ASP A N 1
ATOM 1984 C CA . ASP A 1 269 ? 39.911 12.332 60.993 1.00 14.07 269 ASP A CA 1
ATOM 1985 C C . ASP A 1 269 ? 39.864 13.808 61.399 1.00 14.27 269 ASP A C 1
ATOM 1986 O O . ASP A 1 269 ? 39.233 14.191 62.385 1.00 13.25 269 ASP A O 1
ATOM 1991 N N . LEU A 1 270 ? 40.555 14.619 60.611 1.00 13.90 270 LEU A N 1
ATOM 1992 C CA . LEU A 1 270 ? 40.637 16.051 60.846 1.00 14.60 270 LEU A CA 1
ATOM 1993 C C . LEU A 1 270 ? 40.304 16.829 59.575 1.00 15.09 270 LEU A C 1
ATOM 1994 O O . LEU A 1 270 ? 40.997 16.695 58.563 1.00 15.41 270 LEU A O 1
ATOM 1999 N N . LYS A 1 271 ? 39.232 17.611 59.645 1.00 16.02 271 LYS A N 1
ATOM 2000 C CA . LYS A 1 271 ? 38.842 18.426 58.490 1.00 17.30 271 LYS A CA 1
ATOM 2001 C C . LYS A 1 271 ? 39.309 19.857 58.726 1.00 16.82 271 LYS A C 1
ATOM 2002 O O . LYS A 1 271 ? 39.068 20.431 59.790 1.00 16.12 271 LYS A O 1
ATOM 2008 N N . MET A 1 272 ? 40.041 20.413 57.761 1.00 16.61 272 MET A N 1
ATOM 2009 C CA . MET A 1 272 ? 40.566 21.769 57.888 1.00 16.13 272 MET A CA 1
ATOM 2010 C C . MET A 1 272 ? 40.099 22.662 56.743 1.00 17.03 272 MET A C 1
ATOM 2011 O O . MET A 1 272 ? 40.212 22.297 55.569 1.00 16.78 272 MET A O 1
ATOM 2016 N N . ASN A 1 273 ? 39.562 23.832 57.083 1.00 16.90 273 ASN A N 1
ATOM 2017 C CA . ASN A 1 273 ? 39.108 24.771 56.065 1.00 17.55 273 ASN A CA 1
ATOM 2018 C C . ASN A 1 273 ? 39.570 26.185 56.397 1.00 16.97 273 ASN A C 1
ATOM 2019 O O . ASN A 1 273 ? 39.113 26.771 57.377 1.00 16.18 273 ASN A O 1
ATOM 2024 N N . GLY A 1 274 ? 40.498 26.710 55.602 1.00 16.02 274 GLY A N 1
ATOM 2025 C CA . GLY A 1 274 ? 40.994 28.057 55.800 1.00 15.51 274 GLY A CA 1
ATOM 2026 C C . GLY A 1 274 ? 42.131 28.242 56.780 1.00 15.30 274 GLY A C 1
ATOM 2027 O O . GLY A 1 274 ? 42.630 29.368 56.905 1.00 15.35 274 GLY A O 1
ATOM 2028 N N . THR A 1 275 ? 42.531 27.206 57.503 1.00 14.30 275 THR A N 1
ATOM 2029 C CA . THR A 1 275 ? 43.665 27.281 58.421 1.00 14.41 275 THR A CA 1
ATOM 2030 C C . THR A 1 275 ? 44.898 27.687 57.628 1.00 15.19 275 THR A C 1
ATOM 2031 O O . THR A 1 275 ? 45.088 27.124 56.538 1.00 15.77 275 THR A O 1
ATOM 2035 N N . THR A 1 276 ? 45.729 28.608 58.117 1.00 15.40 276 THR A N 1
ATOM 2036 C CA . THR A 1 276 ? 46.879 29.004 57.300 1.00 16.81 276 THR A CA 1
ATOM 2037 C C . THR A 1 276 ? 47.933 27.911 57.214 1.00 16.58 276 THR A C 1
ATOM 2038 O O . THR A 1 276 ? 48.582 27.779 56.172 1.00 16.41 276 THR A O 1
ATOM 2042 N N . ASN A 1 277 ? 48.114 27.129 58.268 1.00 15.72 277 ASN A N 1
ATOM 2043 C CA . ASN A 1 277 ? 49.025 25.990 58.266 1.00 15.61 277 ASN A CA 1
ATOM 2044 C C . ASN A 1 277 ? 48.172 24.753 58.580 1.00 14.87 277 ASN A C 1
ATOM 2045 O O . ASN A 1 277 ? 47.168 24.878 59.290 1.00 14.44 277 ASN A O 1
ATOM 2050 N N . GLY A 1 278 ? 48.551 23.596 58.053 1.00 14.59 278 GLY A N 1
ATOM 2051 C CA . GLY A 1 278 ? 47.782 22.379 58.300 1.00 13.24 278 GLY A CA 1
ATOM 2052 C C . GLY A 1 278 ? 48.356 21.617 59.491 1.00 13.80 278 GLY A C 1
ATOM 2053 O O . GLY A 1 278 ? 48.031 21.886 60.653 1.00 12.81 278 GLY A O 1
ATOM 2054 N N . LEU A 1 279 ? 49.215 20.658 59.172 1.00 13.28 279 LEU A N 1
ATOM 2055 C CA . LEU A 1 279 ? 49.896 19.828 60.157 1.00 13.48 279 LEU A CA 1
ATOM 2056 C C . LEU A 1 279 ? 51.308 20.367 60.363 1.00 13.49 279 LEU A C 1
ATOM 2057 O O . LEU A 1 279 ? 52.115 20.408 59.430 1.00 13.67 279 LEU A O 1
ATOM 2062 N N . ARG A 1 280 ? 51.614 20.793 61.589 1.00 12.94 280 ARG A N 1
ATOM 2063 C CA . ARG A 1 280 ? 52.901 21.418 61.831 1.00 12.87 280 ARG A CA 1
ATOM 2064 C C . ARG A 1 280 ? 53.704 20.953 63.027 1.00 12.89 280 ARG A C 1
ATOM 2065 O O . ARG A 1 280 ? 53.216 20.717 64.124 1.00 12.41 280 ARG A O 1
ATOM 2073 N N . ILE A 1 281 ? 55.009 20.827 62.801 1.00 12.64 281 ILE A N 1
ATOM 2074 C CA . ILE A 1 281 ? 55.996 20.528 63.822 1.00 13.75 281 ILE A CA 1
ATOM 2075 C C . ILE A 1 281 ? 57.043 21.644 63.684 1.00 14.77 281 ILE A C 1
ATOM 2076 O O . ILE A 1 281 ? 57.697 21.751 62.643 1.00 15.10 281 ILE A O 1
ATOM 2081 N N . LYS A 1 282 ? 57.138 22.498 64.693 1.00 15.05 282 LYS A N 1
ATOM 2082 C CA . LYS A 1 282 ? 58.040 23.636 64.616 1.00 15.72 282 LYS A CA 1
ATOM 2083 C C . LYS A 1 282 ? 58.866 23.852 65.869 1.00 15.77 282 LYS A C 1
ATOM 2084 O O . LYS A 1 282 ? 58.434 23.549 66.979 1.00 15.16 282 LYS A O 1
ATOM 2090 N N . SER A 1 283 ? 60.052 24.429 65.680 1.00 15.30 283 SER A N 1
ATOM 2091 C CA . SER A 1 283 ? 60.933 24.740 66.791 1.00 16.55 283 SER A CA 1
ATOM 2092 C C . SER A 1 283 ? 62.037 25.698 66.364 1.00 17.74 283 SER A C 1
ATOM 2093 O O . SER A 1 283 ? 62.050 26.226 65.249 1.00 18.56 283 SER A O 1
ATOM 2096 N N . ASP A 1 284 ? 62.974 25.945 67.263 1.00 18.36 284 ASP A N 1
ATOM 2097 C CA . ASP A 1 284 ? 64.119 26.804 66.988 1.00 19.85 284 ASP A CA 1
ATOM 2098 C C . ASP A 1 284 ? 65.277 26.308 67.845 1.00 19.89 284 ASP A C 1
ATOM 2099 O O . ASP A 1 284 ? 65.097 25.355 68.609 1.00 19.71 284 ASP A O 1
ATOM 2104 N N . LYS A 1 285 ? 66.405 27.003 67.830 1.00 20.50 285 LYS A N 1
ATOM 2105 C CA . LYS A 1 285 ? 67.566 26.597 68.610 1.00 21.15 285 LYS A CA 1
ATOM 2106 C C . LYS A 1 285 ? 67.394 26.754 70.113 1.00 20.55 285 LYS A C 1
ATOM 2107 O O . LYS A 1 285 ? 68.181 26.157 70.858 1.00 21.07 285 LYS A O 1
ATOM 2113 N N . SER A 1 286 ? 66.423 27.523 70.588 1.00 19.48 286 SER A N 1
ATOM 2114 C CA . SER A 1 286 ? 66.221 27.725 72.010 1.00 19.03 286 SER A CA 1
ATOM 2115 C C . SER A 1 286 ? 65.328 26.693 72.681 1.00 18.67 286 SER A C 1
ATOM 2116 O O . SER A 1 286 ? 65.367 26.604 73.917 1.00 19.02 286 SER A O 1
ATOM 2119 N N . ALA A 1 287 ? 64.539 25.927 71.931 1.00 18.74 287 ALA A N 1
ATOM 2120 C CA . ALA A 1 287 ? 63.603 25.004 72.582 1.00 18.54 287 ALA A CA 1
ATOM 2121 C C . ALA A 1 287 ? 63.421 23.668 71.891 1.00 18.42 287 ALA A C 1
ATOM 2122 O O . ALA A 1 287 ? 62.474 22.933 72.214 1.00 18.65 287 ALA A O 1
ATOM 2124 N N . ALA A 1 288 ? 64.295 23.313 70.960 1.00 17.49 288 ALA A N 1
ATOM 2125 C CA . ALA A 1 288 ? 64.180 22.050 70.245 1.00 17.15 288 ALA A CA 1
ATOM 2126 C C . ALA A 1 288 ? 64.603 20.855 71.092 1.00 16.91 288 ALA A C 1
ATOM 2127 O O . ALA A 1 288 ? 65.599 20.912 71.817 1.00 17.40 288 ALA A O 1
ATOM 2129 N N . GLY A 1 289 ? 63.859 19.757 70.984 1.00 16.19 289 GLY A N 1
ATOM 2130 C CA . GLY A 1 289 ? 64.229 18.528 71.689 1.00 15.77 289 GLY A CA 1
ATOM 2131 C C . GLY A 1 289 ? 63.708 17.316 70.924 1.00 15.50 289 GLY A C 1
ATOM 2132 O O . GLY A 1 289 ? 63.504 17.376 69.714 1.00 15.35 289 GLY A O 1
ATOM 2133 N N . VAL A 1 290 ? 63.369 16.264 71.668 1.00 15.11 290 VAL A N 1
ATOM 2134 C CA . VAL A 1 290 ? 62.842 15.048 71.085 1.00 15.07 290 VAL A CA 1
ATOM 2135 C C . VAL A 1 290 ? 61.352 15.125 70.779 1.00 14.92 290 VAL A C 1
ATOM 2136 O O . VAL A 1 290 ? 60.522 15.457 71.621 1.00 14.26 290 VAL A O 1
ATOM 2140 N N . VAL A 1 291 ? 61.007 14.746 69.562 1.00 14.17 291 VAL A N 1
ATOM 2141 C CA . VAL A 1 291 ? 59.648 14.572 69.084 1.00 14.55 291 VAL A CA 1
ATOM 2142 C C . VAL A 1 291 ? 59.638 13.155 68.491 1.00 14.85 291 VAL A C 1
ATOM 2143 O O . VAL A 1 291 ? 60.338 12.912 67.498 1.00 15.40 291 VAL A O 1
ATOM 2147 N N . ASN A 1 292 ? 58.908 12.231 69.103 1.00 14.44 2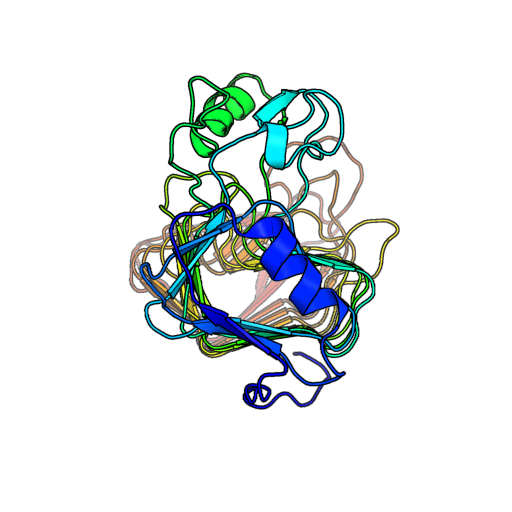92 ASN A N 1
ATOM 2148 C CA . ASN A 1 292 ? 58.923 10.861 68.606 1.00 14.43 292 ASN A CA 1
ATOM 2149 C C . ASN A 1 292 ? 57.565 10.182 68.603 1.00 14.04 292 ASN A C 1
ATOM 2150 O O . ASN A 1 292 ? 56.860 10.216 69.612 1.00 13.05 292 ASN A O 1
ATOM 2155 N N . GLY A 1 293 ? 57.243 9.537 67.490 1.00 13.28 293 GLY A N 1
ATOM 2156 C CA . GLY A 1 293 ? 56.003 8.794 67.352 1.00 14.38 293 GLY A CA 1
ATOM 2157 C C . GLY A 1 293 ? 54.790 9.687 67.141 1.00 14.60 293 GLY A C 1
ATOM 2158 O O . GLY A 1 293 ? 53.938 9.853 68.017 1.00 13.88 293 GLY A O 1
ATOM 2159 N N . VAL A 1 294 ? 54.745 10.323 65.979 1.00 14.65 294 VAL A N 1
ATOM 2160 C CA . VAL A 1 294 ? 53.651 11.203 65.597 1.00 15.23 294 VAL A CA 1
ATOM 2161 C C . VAL A 1 294 ? 53.018 10.613 64.337 1.00 16.13 294 VAL A C 1
ATOM 2162 O O . VAL A 1 294 ? 53.751 10.364 63.372 1.00 17.38 294 VAL A O 1
ATOM 2166 N N . ARG A 1 295 ? 51.722 10.359 64.359 1.00 15.51 295 ARG A N 1
ATOM 2167 C CA . ARG A 1 295 ? 51.045 9.773 63.212 1.00 16.20 295 ARG A CA 1
ATOM 2168 C C . ARG A 1 295 ? 49.790 10.550 62.840 1.00 15.83 295 ARG A C 1
ATOM 2169 O O . ARG A 1 295 ? 48.880 10.748 63.650 1.00 15.10 295 ARG A O 1
ATOM 2177 N N . TYR A 1 296 ? 49.747 10.993 61.585 1.00 15.71 296 TYR A N 1
ATOM 2178 C CA . TYR A 1 296 ? 48.608 11.736 61.065 1.00 15.59 296 TYR A CA 1
ATOM 2179 C C . TYR A 1 296 ? 47.870 10.915 60.004 1.00 16.09 296 TYR A C 1
ATOM 2180 O O . TYR A 1 296 ? 48.507 10.436 59.060 1.00 16.63 296 TYR A O 1
ATOM 2189 N N . SER A 1 297 ? 46.557 10.782 60.145 1.00 16.24 297 SER A N 1
ATOM 2190 C CA . SER A 1 297 ? 45.795 10.011 59.166 1.00 16.67 297 SER A CA 1
ATOM 2191 C C . SER A 1 297 ? 44.405 10.573 58.942 1.00 17.01 297 SER A C 1
ATOM 2192 O O . SER A 1 297 ? 43.776 11.131 59.839 1.00 17.08 297 SER A O 1
ATOM 2195 N N . AS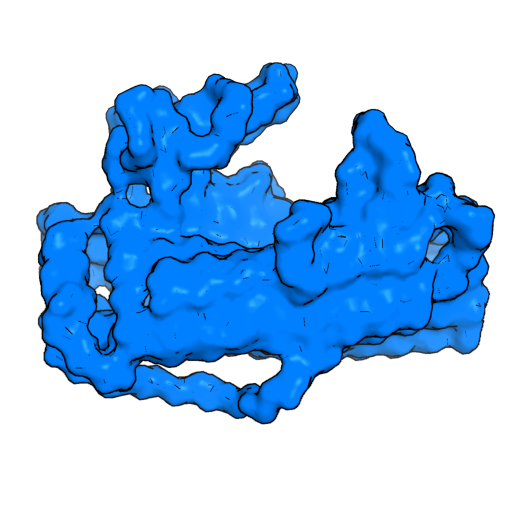N A 1 298 ? 43.914 10.424 57.714 1.00 17.19 298 ASN A N 1
ATOM 2196 C CA . ASN A 1 298 ? 42.581 10.873 57.345 1.00 17.47 298 ASN A CA 1
ATOM 2197 C C . ASN A 1 298 ? 42.384 12.365 57.595 1.00 17.62 298 ASN A C 1
ATOM 2198 O O . ASN A 1 298 ? 41.447 12.802 58.265 1.00 16.50 298 ASN A O 1
ATOM 2203 N N . VAL A 1 299 ? 43.295 13.155 57.029 1.00 18.01 299 VAL A N 1
ATOM 2204 C CA . VAL A 1 299 ? 43.247 14.609 57.146 1.00 18.92 299 VAL A CA 1
ATOM 2205 C C . VAL A 1 299 ? 42.829 15.210 55.803 1.00 19.62 299 VAL A C 1
ATOM 2206 O O . VAL A 1 299 ? 43.468 14.922 54.786 1.00 20.03 299 VAL A O 1
ATOM 2210 N N . VAL A 1 300 ? 41.756 15.988 55.773 1.00 19.81 300 VAL A N 1
ATOM 2211 C CA . VAL A 1 300 ? 41.287 16.619 54.541 1.00 20.60 300 VAL A CA 1
ATOM 2212 C C . VAL A 1 300 ? 41.360 18.140 54.692 1.00 20.72 300 VAL A C 1
ATOM 2213 O O . VAL A 1 300 ? 40.727 18.697 55.590 1.00 20.02 300 VAL A O 1
ATOM 2217 N N . MET A 1 301 ? 42.135 18.799 53.833 1.00 21.34 301 MET A N 1
ATOM 2218 C CA . MET A 1 301 ? 42.298 20.244 53.909 1.00 22.03 301 MET A CA 1
ATOM 2219 C C . MET A 1 301 ? 41.774 20.991 52.686 1.00 22.16 301 MET A C 1
ATOM 2220 O O . MET A 1 301 ? 41.892 20.549 51.545 1.00 21.49 301 MET A O 1
ATOM 2225 N N . LYS A 1 302 ? 41.201 22.159 52.943 1.00 21.95 302 LYS A N 1
ATOM 2226 C CA . LYS A 1 302 ? 40.644 23.051 51.941 1.00 22.50 302 LYS A CA 1
ATOM 2227 C C . LYS A 1 302 ? 41.077 24.486 52.269 1.00 22.01 302 LYS A C 1
ATOM 2228 O O . LYS A 1 302 ? 40.903 24.943 53.400 1.00 20.95 302 LYS A O 1
ATOM 2234 N N . ASN A 1 303 ? 41.653 25.193 51.308 1.00 21.26 303 ASN A N 1
ATOM 2235 C CA . ASN A 1 303 ? 42.095 26.566 51.502 1.00 21.01 303 ASN A CA 1
ATOM 2236 C C . ASN A 1 303 ? 43.134 26.722 52.606 1.00 20.12 303 ASN A C 1
ATOM 2237 O O . ASN A 1 303 ? 43.145 27.702 53.357 1.00 19.63 303 ASN A O 1
ATOM 2242 N N . VAL A 1 304 ? 44.080 25.793 52.681 1.00 18.84 304 VAL A N 1
ATOM 2243 C CA . VAL A 1 304 ? 45.193 25.826 53.618 1.00 18.09 304 VAL A CA 1
ATOM 2244 C C . VAL A 1 304 ? 46.479 26.122 52.852 1.00 18.26 304 VAL A C 1
ATOM 2245 O O . VAL A 1 304 ? 46.952 25.295 52.074 1.00 17.14 304 VAL A O 1
ATOM 2249 N N . ALA A 1 305 ? 47.065 27.292 53.069 1.00 18.83 305 ALA A N 1
ATOM 2250 C CA . ALA A 1 305 ? 48.273 27.721 52.384 1.00 19.17 305 ALA A CA 1
ATOM 2251 C C . ALA A 1 305 ? 49.473 26.809 52.557 1.00 19.10 305 ALA A C 1
ATOM 2252 O O . ALA A 1 305 ? 50.220 26.583 51.602 1.00 18.66 305 ALA A O 1
ATOM 2254 N N . LYS A 1 306 ? 49.726 26.315 53.759 1.00 19.05 306 LYS A N 1
ATOM 2255 C CA . LYS A 1 306 ? 50.860 25.449 54.063 1.00 19.52 306 LYS A CA 1
ATOM 2256 C C . LYS A 1 306 ? 50.369 24.173 54.738 1.00 19.77 306 LYS A C 1
ATOM 2257 O O . LYS A 1 306 ? 50.329 24.086 55.967 1.00 19.45 306 LYS A O 1
ATOM 2263 N N . PRO A 1 307 ? 49.944 23.188 53.951 1.00 19.89 307 PRO A N 1
ATOM 2264 C CA . PRO A 1 307 ? 49.328 21.981 54.460 1.00 19.64 307 PRO A CA 1
ATOM 2265 C C . PRO A 1 307 ? 50.196 21.159 55.386 1.00 19.65 307 PRO A C 1
ATOM 2266 O O . PRO A 1 307 ? 49.694 20.581 56.356 1.00 19.31 307 PRO A O 1
ATOM 2270 N N . ILE A 1 308 ? 51.486 21.032 55.104 1.00 19.16 308 ILE A N 1
ATOM 2271 C CA . ILE A 1 308 ? 52.415 20.292 55.942 1.00 19.30 308 ILE A CA 1
ATOM 2272 C C . ILE A 1 308 ? 53.624 21.183 56.217 1.00 18.95 308 ILE A C 1
ATOM 2273 O O . ILE A 1 308 ? 54.244 21.704 55.289 1.00 19.64 308 ILE A O 1
ATOM 2278 N N . VAL A 1 309 ? 53.930 21.396 57.492 1.00 18.41 309 VAL A N 1
ATOM 2279 C CA . VAL A 1 309 ? 55.076 22.192 57.891 1.00 17.92 309 VAL A CA 1
ATOM 2280 C C . VAL A 1 309 ? 55.890 21.463 58.963 1.00 18.55 309 VAL A C 1
ATOM 2281 O O . VAL A 1 309 ? 55.408 21.188 60.059 1.00 17.02 309 VAL A O 1
ATOM 2285 N N . ILE A 1 310 ? 57.143 21.169 58.638 1.00 18.60 310 ILE A N 1
ATOM 2286 C CA . ILE A 1 310 ? 58.095 20.594 59.576 1.00 19.72 310 ILE A CA 1
ATOM 2287 C C . ILE A 1 310 ? 59.293 21.549 59.534 1.00 20.59 310 ILE A C 1
ATOM 2288 O O . ILE A 1 310 ? 60.104 21.507 58.608 1.00 21.26 310 ILE A O 1
ATOM 2293 N N . ASP A 1 311 ? 59.355 22.456 60.502 1.00 21.20 311 ASP A N 1
ATOM 2294 C CA . ASP A 1 311 ? 60.404 23.462 60.529 1.00 21.80 311 ASP A CA 1
ATOM 2295 C C . ASP A 1 311 ? 61.186 23.501 61.829 1.00 22.01 311 ASP A C 1
ATOM 2296 O O . ASP A 1 311 ? 60.656 23.875 62.876 1.00 21.26 311 ASP A O 1
ATOM 2301 N N . THR A 1 312 ? 62.478 23.195 61.735 1.00 22.36 312 THR A N 1
ATOM 2302 C CA . THR A 1 312 ? 63.357 23.209 62.893 1.00 23.50 312 THR A CA 1
ATOM 2303 C C . THR A 1 312 ? 63.973 24.576 63.144 1.00 24.40 312 THR A C 1
ATOM 2304 O O . THR A 1 312 ? 64.606 24.787 64.185 1.00 24.12 312 THR A O 1
ATOM 2308 N N . VAL A 1 313 ? 63.804 25.527 62.235 1.00 25.53 313 VAL A N 1
ATOM 2309 C CA . VAL A 1 313 ? 64.305 26.882 62.431 1.00 27.35 313 VAL A CA 1
ATOM 2310 C C . VAL A 1 313 ? 63.191 27.884 62.131 1.00 29.10 313 VAL A C 1
ATOM 2311 O O . VAL A 1 313 ? 63.353 28.841 61.378 1.00 28.77 313 VAL A O 1
ATOM 2315 N N . TYR A 1 314 ? 62.026 27.652 62.736 1.00 30.70 314 TYR A N 1
ATOM 2316 C CA . TYR A 1 314 ? 60.861 28.509 62.541 1.00 32.80 314 TYR A CA 1
ATOM 2317 C C . TYR A 1 314 ? 61.215 29.974 62.757 1.00 33.58 314 TYR A C 1
ATOM 2318 O O . TYR A 1 314 ? 60.952 30.814 61.898 1.00 34.04 314 TYR A O 1
ATOM 2327 N N . GLU A 1 315 ? 61.773 30.299 63.910 1.00 34.57 315 GLU A N 1
ATOM 2328 C CA . GLU A 1 315 ? 62.283 31.624 64.202 1.00 36.14 315 GLU A CA 1
ATOM 2329 C C . GLU A 1 315 ? 63.793 31.529 64.461 1.00 36.76 315 GLU A C 1
ATOM 2330 O O . GLU A 1 315 ? 64.286 30.452 64.795 1.00 36.52 315 GLU A O 1
ATOM 2336 N N . LYS A 1 316 ? 64.487 32.652 64.325 1.00 37.85 316 LYS A N 1
ATOM 2337 C CA . LYS A 1 316 ? 65.924 32.661 64.592 1.00 38.92 316 LYS A CA 1
ATOM 2338 C C . LYS A 1 316 ? 66.152 33.134 66.026 1.00 39.25 316 LYS A C 1
ATOM 2339 O O . LYS A 1 316 ? 65.931 34.293 66.365 1.00 39.62 316 LYS A O 1
ATOM 2345 N N . LYS A 1 317 ? 66.465 32.188 66.897 1.00 39.72 317 LYS A N 1
ATOM 2346 C CA . LYS A 1 317 ? 66.717 32.468 68.308 1.00 39.95 317 LYS A CA 1
ATOM 2347 C C . LYS A 1 317 ? 68.048 31.825 68.690 1.00 39.83 317 LYS A C 1
ATOM 2348 O O . LYS A 1 317 ? 68.439 30.863 68.022 1.00 39.86 317 LYS A O 1
ATOM 2354 N N . GLU A 1 318 ? 68.738 32.357 69.695 1.00 39.47 318 GLU A N 1
ATOM 2355 C CA . GLU A 1 318 ? 70.021 31.769 70.077 1.00 39.12 318 GLU A CA 1
ATOM 2356 C C . GLU A 1 318 ? 69.790 30.525 70.937 1.00 37.92 318 GLU A C 1
ATOM 2357 O O . GLU A 1 318 ? 68.781 30.407 71.627 1.00 37.57 318 GLU A O 1
ATOM 2363 N N . GLY A 1 319 ? 70.744 29.604 70.873 1.00 36.92 319 GLY A N 1
ATOM 2364 C CA . GLY A 1 319 ? 70.659 28.366 71.634 1.00 35.91 319 GLY A CA 1
ATOM 2365 C C . GLY A 1 319 ? 71.437 27.252 70.942 1.00 35.19 319 GLY A C 1
ATOM 2366 O O . GLY A 1 319 ? 71.790 27.355 69.768 1.00 34.99 319 GLY A O 1
ATOM 2367 N N . SER A 1 320 ? 71.677 26.179 71.684 1.00 34.34 320 SER A N 1
ATOM 2368 C CA . SER A 1 320 ? 72.417 25.037 71.162 1.00 33.96 320 SER A CA 1
ATOM 2369 C C . SER A 1 320 ? 71.530 23.801 71.061 1.00 33.04 320 SER A C 1
ATOM 2370 O O . SER A 1 320 ? 71.996 22.717 70.705 1.00 32.63 320 SER A O 1
ATOM 2373 N N . ASN A 1 321 ? 70.246 23.972 71.374 1.00 31.47 321 ASN A N 1
ATOM 2374 C CA . ASN A 1 321 ? 69.307 22.858 71.326 1.00 30.46 321 ASN A CA 1
ATOM 2375 C C . ASN A 1 321 ? 69.181 22.297 69.917 1.00 29.27 321 ASN A C 1
ATOM 2376 O O . ASN A 1 321 ? 69.120 23.006 68.916 1.00 29.06 321 ASN A O 1
ATOM 2381 N N . VAL A 1 322 ? 69.220 20.971 69.840 1.00 27.66 322 VAL A N 1
ATOM 2382 C CA . VAL A 1 322 ? 69.121 20.238 68.588 1.00 26.66 322 VAL A CA 1
ATOM 2383 C C . VAL A 1 322 ? 67.843 19.404 68.586 1.00 25.32 322 VAL A C 1
ATOM 2384 O O . VAL A 1 322 ? 67.573 18.676 69.540 1.00 25.08 322 VAL A O 1
ATOM 2388 N N . PRO A 1 323 ? 67.095 19.468 67.497 1.00 24.49 323 PRO A N 1
ATOM 2389 C CA . PRO A 1 323 ? 65.895 18.673 67.330 1.00 24.03 323 PRO A CA 1
ATOM 2390 C C . PRO A 1 323 ? 66.196 17.213 67.028 1.00 23.31 323 PRO A C 1
ATOM 2391 O O . PRO A 1 323 ? 67.011 16.911 66.152 1.00 22.39 323 PRO A O 1
ATOM 2395 N N . ASP A 1 324 ? 65.536 16.309 67.740 1.00 22.19 324 ASP A N 1
ATOM 2396 C CA . ASP A 1 324 ? 65.694 14.874 67.527 1.00 21.68 324 ASP A CA 1
ATOM 2397 C C . ASP A 1 324 ? 64.292 14.323 67.251 1.00 21.12 324 ASP A C 1
ATOM 2398 O O . ASP A 1 324 ? 63.566 13.899 68.145 1.00 19.78 324 ASP A O 1
ATOM 2403 N N . TRP A 1 325 ? 63.856 14.548 66.017 1.00 20.11 325 TRP A N 1
ATOM 2404 C CA . TRP A 1 325 ? 62.500 14.222 65.590 1.00 20.35 325 TRP A CA 1
ATOM 2405 C C . TRP A 1 325 ? 62.495 12.958 64.743 1.00 20.90 325 TRP A C 1
ATOM 2406 O O . TRP A 1 325 ? 63.202 12.879 63.734 1.00 20.47 325 TRP A O 1
ATOM 2417 N N . SER A 1 326 ? 61.725 11.953 65.162 1.00 20.74 326 SER A N 1
ATOM 2418 C CA . SER A 1 326 ? 61.675 10.698 64.418 1.00 21.39 326 SER A CA 1
ATOM 2419 C C . SER A 1 326 ? 60.323 10.007 64.520 1.00 21.29 326 SER A C 1
ATOM 2420 O O . SER A 1 326 ? 59.450 10.399 65.293 1.00 21.08 326 SER A O 1
ATOM 2423 N N . ASP A 1 327 ? 60.141 8.965 63.714 1.00 20.54 327 ASP A N 1
ATOM 2424 C CA . ASP A 1 327 ? 58.907 8.194 63.653 1.00 20.87 327 ASP A CA 1
ATOM 2425 C C . ASP A 1 327 ? 57.710 9.121 63.459 1.00 20.71 327 ASP A C 1
ATOM 2426 O O . ASP A 1 327 ? 56.792 9.225 64.263 1.00 19.97 327 ASP A O 1
ATOM 2431 N N . ILE A 1 328 ? 57.746 9.839 62.340 1.00 20.68 328 ILE A N 1
ATOM 2432 C CA . ILE A 1 328 ? 56.716 10.795 61.944 1.00 21.06 328 ILE A CA 1
ATOM 2433 C C . ILE A 1 328 ? 56.05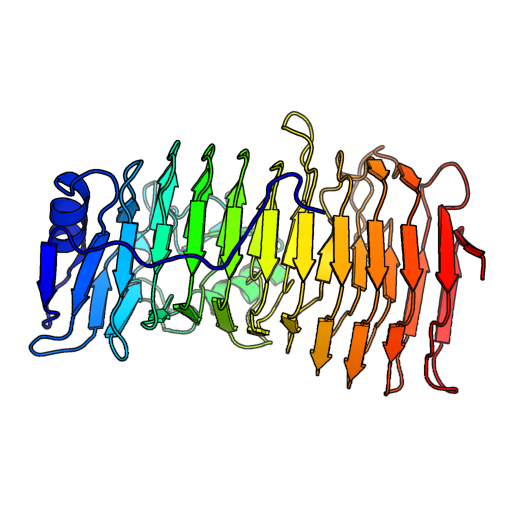2 10.293 60.671 1.00 21.34 328 ILE A C 1
ATOM 2434 O O . ILE A 1 328 ? 56.709 10.119 59.638 1.00 21.34 328 ILE A O 1
ATOM 2439 N N . THR A 1 329 ? 54.768 9.943 60.740 1.00 21.97 329 THR A N 1
ATOM 2440 C CA . THR A 1 329 ? 54.069 9.391 59.590 1.00 22.55 329 THR A CA 1
ATOM 2441 C C . THR A 1 329 ? 52.817 10.162 59.198 1.00 22.82 329 THR A C 1
ATOM 2442 O O . THR A 1 329 ? 52.061 10.670 60.026 1.00 23.07 329 THR A O 1
ATOM 2446 N N . PHE A 1 330 ? 52.592 10.251 57.891 1.00 22.22 330 PHE A N 1
ATOM 2447 C CA . PHE A 1 330 ? 51.407 10.869 57.319 1.00 22.23 330 PHE A CA 1
ATOM 2448 C C . PHE A 1 330 ? 50.729 9.826 56.421 1.00 22.60 330 PHE A C 1
ATOM 2449 O O . PHE A 1 330 ? 51.389 9.277 55.540 1.00 23.12 330 PHE A O 1
ATOM 2457 N N . LYS A 1 331 ? 49.451 9.563 56.641 1.00 23.00 331 LYS A N 1
ATOM 2458 C CA . LYS A 1 331 ? 48.721 8.583 55.852 1.00 23.49 331 LYS A CA 1
ATOM 2459 C C . LYS A 1 331 ? 47.335 9.076 55.467 1.00 23.59 331 LYS A C 1
ATOM 2460 O O . LYS A 1 331 ? 46.560 9.549 56.304 1.00 22.86 331 LYS A O 1
ATOM 2466 N N . ASP A 1 332 ? 46.996 8.939 54.176 1.00 23.04 332 ASP A N 1
ATOM 2467 C CA . ASP A 1 332 ? 45.694 9.374 53.677 1.00 23.29 332 ASP A CA 1
ATOM 2468 C C . ASP A 1 332 ? 45.438 10.840 54.039 1.00 23.60 332 ASP A C 1
ATOM 2469 O O . ASP A 1 332 ? 44.482 11.173 54.740 1.00 23.22 332 ASP A O 1
ATOM 2474 N N . VAL A 1 333 ? 46.307 11.714 53.549 1.00 23.56 333 VAL A N 1
ATOM 2475 C CA . VAL A 1 333 ? 46.200 13.153 53.781 1.00 24.09 333 VAL A CA 1
ATOM 2476 C C . VAL A 1 333 ? 45.969 13.846 52.435 1.00 24.67 333 VAL A C 1
ATOM 2477 O O . VAL A 1 333 ? 46.770 13.667 51.513 1.00 24.79 333 VAL A O 1
ATOM 2481 N N . THR A 1 334 ? 44.874 14.586 52.311 1.00 24.99 334 THR A N 1
ATOM 2482 C CA . THR A 1 334 ? 44.547 15.273 51.074 1.00 25.33 334 THR A CA 1
ATOM 2483 C C . THR A 1 334 ? 44.426 16.787 51.258 1.00 25.66 334 THR A C 1
ATOM 2484 O O . THR A 1 334 ? 43.845 17.280 52.223 1.00 25.40 334 THR A O 1
ATOM 2488 N N . SER A 1 335 ? 44.949 17.522 50.286 1.00 25.42 335 SER A N 1
ATOM 2489 C CA . SER A 1 335 ? 44.848 18.973 50.245 1.00 25.57 335 SER A CA 1
ATOM 2490 C C . SER A 1 335 ? 44.203 19.343 48.906 1.00 26.16 335 SER A C 1
ATOM 2491 O O . SER A 1 335 ? 44.776 19.097 47.844 1.00 25.88 335 SER A O 1
ATOM 2494 N N . GLU A 1 336 ? 42.995 19.885 48.967 1.00 26.63 336 GLU A N 1
ATOM 2495 C CA . GLU A 1 336 ? 42.219 20.195 47.779 1.00 27.55 336 GLU A CA 1
ATOM 2496 C C . GLU A 1 336 ? 42.614 21.456 47.038 1.00 27.49 336 GLU A C 1
ATOM 2497 O O . GLU A 1 336 ? 42.176 21.643 45.893 1.00 27.02 336 GLU A O 1
ATOM 2503 N N . THR A 1 337 ? 43.350 22.367 47.668 1.00 27.27 337 THR A N 1
ATOM 2504 C CA . THR A 1 337 ? 43.731 23.611 47.015 1.00 27.26 337 THR A CA 1
ATOM 2505 C C . THR A 1 337 ? 45.244 23.792 47.002 1.00 27.05 337 THR A C 1
ATOM 2506 O O . THR A 1 337 ? 45.987 23.170 47.754 1.00 26.65 337 THR A O 1
ATOM 2510 N N . LYS A 1 338 ? 45.692 24.676 46.118 1.00 27.03 338 LYS A N 1
ATOM 2511 C CA . LYS A 1 338 ? 47.101 24.982 45.938 1.00 26.96 338 LYS A CA 1
ATOM 2512 C C . LYS A 1 338 ? 47.764 25.450 47.226 1.00 26.74 338 LYS A C 1
ATOM 2513 O O . LYS A 1 338 ? 47.279 26.384 47.863 1.00 26.40 338 LYS A O 1
ATOM 2519 N N . GLY A 1 339 ? 48.890 24.838 47.585 1.00 26.09 339 GLY A N 1
ATOM 2520 C CA . GLY A 1 339 ? 49.607 25.222 48.795 1.00 25.55 339 GLY A CA 1
ATOM 2521 C C . GLY A 1 339 ? 51.078 24.844 48.719 1.00 25.32 339 GLY A C 1
ATOM 2522 O O . GLY A 1 339 ? 51.550 24.295 47.719 1.00 25.86 339 GLY A O 1
ATOM 2523 N N . VAL A 1 340 ? 51.818 25.145 49.777 1.00 24.45 340 VAL A N 1
ATOM 2524 C CA . VAL A 1 340 ? 53.238 24.850 49.879 1.00 23.97 340 VAL A CA 1
ATOM 2525 C C . VAL A 1 340 ? 53.536 23.938 51.069 1.00 23.97 340 VAL A C 1
ATOM 2526 O O . VAL A 1 340 ? 53.085 24.180 52.190 1.00 22.92 340 VAL A O 1
ATOM 2530 N N . VAL A 1 341 ? 54.340 22.908 50.822 1.00 23.49 341 VAL A N 1
ATOM 2531 C CA . VAL A 1 341 ? 54.794 22.004 51.870 1.00 23.06 341 VAL A CA 1
ATOM 2532 C C . VAL A 1 341 ? 56.230 22.380 52.231 1.00 23.23 341 VAL A C 1
ATOM 2533 O O . VAL A 1 341 ? 57.111 22.390 51.367 1.00 23.89 341 VAL A O 1
ATOM 2537 N N . VAL A 1 342 ? 56.452 22.703 53.500 1.00 23.01 342 VAL A N 1
ATOM 2538 C CA . VAL A 1 342 ? 57.768 23.083 53.982 1.00 22.97 342 VAL A CA 1
ATOM 2539 C C . VAL A 1 342 ? 58.365 22.019 54.897 1.00 23.29 342 VAL A C 1
ATOM 2540 O O . VAL A 1 342 ? 57.828 21.688 55.957 1.00 23.17 342 VAL A O 1
ATOM 2544 N N . LEU A 1 343 ? 59.503 21.473 54.481 1.00 22.81 343 LEU A N 1
ATOM 2545 C CA . LEU A 1 343 ? 60.219 20.468 55.261 1.00 22.87 343 LEU A CA 1
ATOM 2546 C C . LEU A 1 343 ? 61.655 20.948 55.462 1.00 23.53 343 LEU A C 1
ATOM 2547 O O . LEU A 1 343 ? 62.494 20.824 54.563 1.00 23.45 343 LEU A O 1
ATOM 2552 N N . ASN A 1 344 ? 61.926 21.514 56.632 1.00 23.53 344 ASN A N 1
ATOM 2553 C CA . ASN A 1 344 ? 63.244 22.050 56.947 1.00 23.91 344 ASN A CA 1
ATOM 2554 C C . ASN A 1 344 ? 63.850 21.412 58.191 1.00 24.88 344 ASN A C 1
ATOM 2555 O O . ASN A 1 344 ? 63.360 21.602 59.304 1.00 23.86 344 ASN A O 1
ATOM 2560 N N . GLY A 1 345 ? 64.952 20.687 58.003 1.00 25.39 345 GLY A N 1
ATOM 2561 C CA . GLY A 1 345 ? 65.628 20.005 59.087 1.00 27.02 345 GLY A CA 1
ATOM 2562 C C . GLY A 1 345 ? 66.978 20.588 59.460 1.00 28.54 345 GLY A C 1
ATOM 2563 O O . GLY A 1 345 ? 67.835 19.876 59.987 1.00 28.05 345 GLY A O 1
ATOM 2564 N N . GLU A 1 346 ? 67.169 21.883 59.233 1.00 30.41 346 GLU A N 1
ATOM 2565 C CA . GLU A 1 346 ? 68.413 22.558 59.610 1.00 32.25 346 GLU A CA 1
ATOM 2566 C C . GLU A 1 346 ? 68.663 22.367 61.095 1.00 33.26 346 GLU A C 1
ATOM 2567 O O . GLU A 1 346 ? 67.722 22.306 61.893 1.00 33.35 346 GLU A O 1
ATOM 2573 N N . ASN A 1 347 ? 69.908 22.201 61.526 1.00 34.51 347 ASN A N 1
ATOM 2574 C CA . ASN A 1 347 ? 70.249 22.028 62.931 1.00 35.35 347 ASN A CA 1
ATOM 2575 C C . ASN A 1 347 ? 70.020 20.622 63.469 1.00 35.37 347 ASN A C 1
ATOM 2576 O O . ASN A 1 347 ? 70.410 20.343 64.608 1.00 35.99 347 ASN A O 1
ATOM 2581 N N . ALA A 1 348 ? 69.431 19.716 62.708 1.00 35.45 348 ALA A N 1
ATOM 2582 C CA . ALA A 1 348 ? 69.304 18.316 63.085 1.00 35.19 348 ALA A CA 1
ATOM 2583 C C . ALA A 1 348 ? 70.584 17.597 62.660 1.00 35.32 348 ALA A C 1
ATOM 2584 O O . ALA A 1 348 ? 71.022 17.769 61.520 1.00 35.00 348 ALA A O 1
ATOM 2586 N N . LYS A 1 349 ? 71.173 16.813 63.550 1.00 35.42 349 LYS A N 1
ATOM 2587 C CA . LYS A 1 349 ? 72.409 16.100 63.245 1.00 35.39 349 LYS A CA 1
ATOM 2588 C C . LYS A 1 349 ? 72.332 15.354 61.922 1.00 35.13 349 LYS A C 1
ATOM 2589 O O . LYS A 1 349 ? 73.194 15.521 61.059 1.00 35.62 349 LYS A O 1
ATOM 2595 N N . LYS A 1 350 ? 71.326 14.510 61.752 1.00 34.71 350 LYS A N 1
ATOM 2596 C CA . LYS A 1 350 ? 71.117 13.766 60.520 1.00 34.34 350 LYS A CA 1
ATOM 2597 C C . LYS A 1 350 ? 69.796 14.212 59.896 1.00 33.59 350 LYS A C 1
ATOM 2598 O O . LYS A 1 350 ? 68.972 14.834 60.566 1.00 33.38 350 LYS A O 1
ATOM 2604 N N . PRO A 1 351 ? 69.599 13.898 58.624 1.00 32.66 351 PRO A N 1
ATOM 2605 C CA . PRO A 1 351 ? 68.374 14.237 57.928 1.00 31.73 351 PRO A CA 1
ATOM 2606 C C . PRO A 1 351 ? 67.154 13.682 58.653 1.00 31.07 351 PRO A C 1
ATOM 2607 O O . PRO A 1 351 ? 67.166 12.523 59.078 1.00 29.85 351 PRO A O 1
ATOM 2611 N N . ILE A 1 352 ? 66.109 14.495 58.788 1.00 29.99 352 ILE A N 1
ATOM 2612 C CA . ILE A 1 352 ? 64.897 14.015 59.459 1.00 29.58 352 ILE A CA 1
ATOM 2613 C C . ILE A 1 352 ? 64.169 13.064 58.520 1.00 29.69 352 ILE A C 1
ATOM 2614 O O . ILE A 1 352 ? 63.967 13.395 57.349 1.00 29.73 352 ILE A O 1
ATOM 2619 N N . GLU A 1 353 ? 63.856 11.857 58.980 1.00 29.96 353 GLU A N 1
ATOM 2620 C CA . GLU A 1 353 ? 63.158 10.892 58.135 1.00 30.35 353 GLU A CA 1
ATOM 2621 C C . GLU A 1 353 ? 61.651 10.965 58.364 1.00 30.02 353 GLU A C 1
ATOM 2622 O O . GLU A 1 353 ? 61.205 10.886 59.510 1.00 29.73 353 GLU A O 1
ATOM 2628 N N . VAL A 1 354 ? 60.876 11.116 57.296 1.00 29.32 354 VAL A N 1
ATOM 2629 C CA . VAL A 1 354 ? 59.426 11.193 57.387 1.00 29.17 354 VAL A CA 1
ATOM 2630 C C . VAL A 1 354 ? 58.760 10.236 56.403 1.00 29.18 354 VAL A C 1
ATOM 2631 O O . VAL A 1 354 ? 59.250 10.028 55.292 1.00 28.95 354 VAL A O 1
ATOM 2635 N N . THR A 1 355 ? 57.634 9.653 56.800 1.00 28.95 355 THR A N 1
ATOM 2636 C CA . THR A 1 355 ? 56.906 8.719 55.951 1.00 29.17 355 THR A CA 1
ATOM 2637 C C . THR A 1 355 ? 55.594 9.324 55.470 1.00 29.88 355 THR A C 1
ATOM 2638 O O . THR A 1 355 ? 54.765 9.785 56.255 1.00 29.63 355 THR A O 1
ATOM 2642 N N . MET A 1 356 ? 55.413 9.336 54.151 1.00 30.24 356 MET A N 1
ATOM 2643 C CA . MET A 1 356 ? 54.200 9.864 53.546 1.00 31.04 356 MET A CA 1
ATOM 2644 C C . MET A 1 356 ? 53.485 8.806 52.713 1.00 31.78 356 MET A C 1
ATOM 2645 O O . MET A 1 356 ? 53.931 8.477 51.610 1.00 32.37 356 MET A O 1
ATOM 2650 N N . LYS A 1 357 ? 52.384 8.270 53.224 1.00 32.15 357 LYS A N 1
ATOM 2651 C CA . LYS A 1 357 ? 51.608 7.268 52.505 1.00 32.41 357 LYS A CA 1
ATOM 2652 C C . LYS A 1 357 ? 50.280 7.858 52.043 1.00 31.92 357 LYS A C 1
ATOM 2653 O O . LYS A 1 357 ? 49.478 8.346 52.835 1.00 31.50 357 LYS A O 1
ATOM 2659 N N . ASN A 1 358 ? 50.051 7.841 50.733 1.00 31.43 358 ASN A N 1
ATOM 2660 C CA . ASN A 1 358 ? 48.837 8.371 50.139 1.00 31.00 358 ASN A CA 1
ATOM 2661 C C . ASN A 1 358 ? 48.571 9.825 50.523 1.00 30.49 358 ASN A C 1
ATOM 2662 O O . ASN A 1 358 ? 47.489 10.194 50.979 1.00 30.40 358 ASN A O 1
ATOM 2667 N N . VAL A 1 359 ? 49.571 10.672 50.324 1.00 30.03 359 VAL A N 1
ATOM 2668 C CA . VAL A 1 359 ? 49.468 12.102 50.602 1.00 30.04 359 VAL A CA 1
ATOM 2669 C C . VAL A 1 359 ? 49.204 12.788 49.263 1.00 30.39 359 VAL A C 1
ATOM 2670 O O . VAL A 1 359 ? 50.097 12.808 48.415 1.00 30.60 359 VAL A O 1
ATOM 2674 N N . LYS A 1 360 ? 47.990 13.284 49.064 1.00 30.86 360 LYS A N 1
ATOM 2675 C CA . LYS A 1 360 ? 47.650 13.901 47.791 1.00 31.44 360 LYS A CA 1
ATOM 2676 C C . LYS A 1 360 ? 47.520 15.417 47.841 1.00 31.86 360 LYS A C 1
ATOM 2677 O O . LYS A 1 360 ? 46.613 15.971 48.459 1.00 31.26 360 LYS A O 1
ATOM 2683 N N . LEU A 1 361 ? 48.443 16.082 47.155 1.00 32.18 361 LEU A N 1
ATOM 2684 C CA . LEU A 1 361 ? 48.458 17.533 47.046 1.00 32.91 361 LEU A CA 1
ATOM 2685 C C . LEU A 1 361 ? 48.117 17.888 45.593 1.00 33.49 361 LEU A C 1
ATOM 2686 O O . LEU A 1 361 ? 48.337 17.057 44.706 1.00 33.16 361 LEU A O 1
ATOM 2691 N N . THR A 1 362 ? 47.585 19.083 45.366 1.00 33.76 362 THR A N 1
ATOM 2692 C CA . THR A 1 362 ? 47.255 19.477 43.992 1.00 34.10 362 THR A CA 1
ATOM 2693 C C . THR A 1 362 ? 48.515 19.512 43.141 1.00 33.92 362 THR A C 1
ATOM 2694 O O . THR A 1 362 ? 49.628 19.617 43.665 1.00 33.68 362 THR A O 1
ATOM 2698 N N . SER A 1 363 ? 48.372 19.460 41.815 1.00 34.11 363 SER A N 1
ATOM 2699 C CA . SER A 1 363 ? 49.514 19.446 40.911 1.00 33.95 363 SER A CA 1
ATOM 2700 C C . SER A 1 363 ? 50.320 20.734 40.882 1.00 33.64 363 SER A C 1
ATOM 2701 O O . SER A 1 363 ? 51.493 20.701 40.491 1.00 33.73 363 SER A O 1
ATOM 2704 N N . ASP A 1 364 ? 49.761 21.863 41.300 1.00 33.45 364 ASP A N 1
ATOM 2705 C CA . ASP A 1 364 ? 50.480 23.128 41.319 1.00 32.95 364 ASP A CA 1
ATOM 2706 C C . ASP A 1 364 ? 51.094 23.436 42.680 1.00 32.42 364 ASP A C 1
ATOM 2707 O O . ASP A 1 364 ? 51.558 24.559 42.895 1.00 32.21 364 ASP A O 1
ATOM 2712 N N . SER A 1 365 ? 51.183 22.457 43.574 1.00 31.67 365 SER A N 1
ATOM 2713 C CA . SER A 1 365 ? 51.771 22.653 44.890 1.00 30.89 365 SER A CA 1
ATOM 2714 C C . SER A 1 365 ? 53.288 22.510 44.873 1.00 30.60 365 SER A C 1
ATOM 2715 O O . SER A 1 365 ? 53.842 21.753 44.072 1.00 30.72 365 SER A O 1
ATOM 2718 N N . THR A 1 366 ? 53.957 23.226 45.775 1.00 29.68 366 THR A N 1
ATOM 2719 C CA . THR A 1 366 ? 55.409 23.182 45.849 1.00 29.44 366 THR A CA 1
ATOM 2720 C C . THR A 1 366 ? 55.908 22.612 47.172 1.00 29.46 366 THR A C 1
ATOM 2721 O O . THR A 1 366 ? 55.350 22.838 48.243 1.00 29.28 366 THR A O 1
ATOM 2725 N N . TRP A 1 367 ? 56.996 21.859 47.073 1.00 28.73 367 TRP A N 1
ATOM 2726 C CA . TRP A 1 367 ? 57.671 21.286 48.223 1.00 28.87 367 TRP A CA 1
ATOM 2727 C C . TRP A 1 367 ? 59.010 22.007 48.405 1.00 28.95 367 TRP A C 1
ATOM 2728 O O . TRP A 1 367 ? 59.767 22.145 47.440 1.00 29.43 367 TRP A O 1
ATOM 2739 N N . GLN A 1 368 ? 59.290 22.488 49.604 1.00 28.43 368 GLN A N 1
ATOM 2740 C CA . GLN A 1 368 ? 60.559 23.137 49.914 1.00 28.09 368 GLN A CA 1
ATOM 2741 C C . GLN A 1 368 ? 61.271 22.250 50.937 1.00 27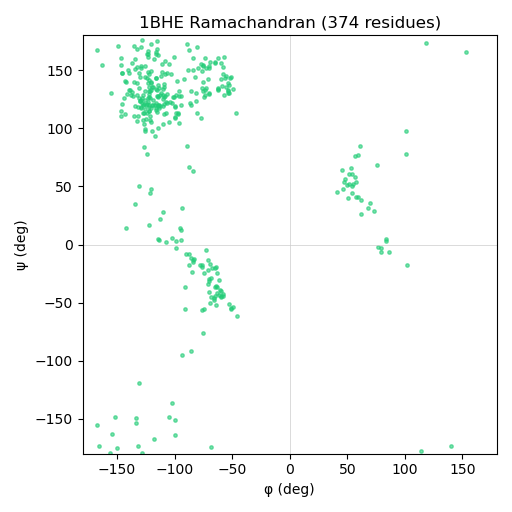.84 368 GLN A C 1
ATOM 2742 O O . GLN A 1 368 ? 60.904 22.222 52.112 1.00 27.39 368 GLN A O 1
ATOM 2748 N N . ILE A 1 369 ? 62.224 21.454 50.462 1.00 26.96 369 ILE A N 1
ATOM 2749 C CA . ILE A 1 369 ? 62.905 20.474 51.295 1.00 26.39 369 ILE A CA 1
ATOM 2750 C C . ILE A 1 369 ? 64.360 20.797 51.593 1.00 26.48 369 ILE A C 1
ATOM 2751 O O . ILE A 1 369 ? 65.164 21.113 50.713 1.00 26.27 369 ILE A O 1
ATOM 2756 N N . LYS A 1 370 ? 64.725 20.650 52.864 1.00 26.05 370 LYS A N 1
ATOM 2757 C CA . LYS A 1 370 ? 66.079 20.883 53.335 1.00 26.52 370 LYS A CA 1
ATOM 2758 C C . LYS A 1 370 ? 66.417 19.931 54.480 1.00 26.95 370 LYS A C 1
ATOM 2759 O O . LYS A 1 370 ? 65.825 19.978 55.559 1.00 25.40 370 LYS A O 1
ATOM 2765 N N . ASN A 1 371 ? 67.374 19.040 54.231 1.00 27.07 371 ASN A N 1
ATOM 2766 C CA . ASN A 1 371 ? 67.813 18.069 55.220 1.00 28.08 371 ASN A CA 1
ATOM 2767 C C . ASN A 1 371 ? 66.685 17.229 55.804 1.00 28.74 371 ASN A C 1
ATOM 2768 O O . ASN A 1 371 ? 66.566 17.052 57.019 1.00 28.96 371 ASN A O 1
ATOM 2773 N N . VAL A 1 372 ? 65.864 16.641 54.946 1.00 29.85 372 VAL A N 1
ATOM 2774 C CA . VAL A 1 372 ? 64.783 15.751 55.343 1.00 31.54 372 VAL A CA 1
ATOM 2775 C C . VAL A 1 372 ? 64.465 14.808 54.181 1.00 32.65 372 VAL A C 1
ATOM 2776 O O . VAL A 1 372 ? 64.260 15.246 53.052 1.00 32.24 372 VAL A O 1
ATOM 2780 N N . ASN A 1 373 ? 64.408 13.516 54.488 1.00 34.05 373 ASN A N 1
ATOM 2781 C CA . ASN A 1 373 ? 64.103 12.517 53.472 1.00 35.60 373 ASN A CA 1
ATOM 2782 C C . ASN A 1 373 ? 62.694 11.966 53.643 1.00 36.47 373 ASN A C 1
ATOM 2783 O O . ASN A 1 373 ? 62.287 11.557 54.730 1.00 36.36 373 ASN A O 1
ATOM 2788 N N . VAL A 1 374 ? 61.946 11.977 52.546 1.00 37.30 374 VAL A N 1
ATOM 2789 C CA . VAL A 1 374 ? 60.576 11.492 52.537 1.00 38.42 374 VAL A CA 1
ATOM 2790 C C . VAL A 1 374 ? 60.497 10.074 51.985 1.00 39.52 374 VAL A C 1
ATOM 2791 O O . VAL A 1 374 ? 60.853 9.830 50.833 1.00 39.58 374 VAL A O 1
ATOM 2795 N N . LYS A 1 375 ? 60.019 9.153 52.815 1.00 40.58 375 LYS A N 1
ATOM 2796 C CA . LYS A 1 375 ? 59.826 7.776 52.361 1.00 41.71 375 LYS A CA 1
ATOM 2797 C C . LYS A 1 375 ? 58.351 7.646 51.984 1.00 42.28 375 LYS A C 1
ATOM 2798 O O . LYS A 1 375 ? 57.497 8.245 52.640 1.00 42.20 375 LYS A O 1
ATOM 2804 N N . LYS A 1 376 ? 58.070 6.927 50.905 1.00 42.88 376 LYS A N 1
ATOM 2805 C CA . LYS A 1 376 ? 56.708 6.761 50.425 1.00 43.56 376 LYS A CA 1
ATOM 2806 C C . LYS A 1 376 ? 56.170 5.364 50.730 1.00 43.70 376 LYS A C 1
ATOM 2807 O O . LYS A 1 376 ? 55.018 5.096 50.314 1.00 43.56 376 LYS A O 1
#

Solvent-accessible surface area: 15649 Å² total; per-residue (Å²): 50,14,81,63,146,46,93,69,22,180,60,26,71,45,39,50,65,35,148,2,68,105,67,91,7,37,83,72,0,39,161,11,3,101,130,14,90,164,49,75,0,0,95,0,11,53,39,100,44,42,38,8,61,0,5,40,5,60,3,40,61,6,7,4,1,23,0,25,164,68,3,22,0,72,3,16,25,26,1,146,52,1,47,71,43,125,86,12,4,2,41,30,45,179,67,31,164,0,19,58,9,1,2,31,2,87,68,2,58,96,2,0,0,16,4,47,1,29,0,12,0,23,0,44,61,117,1,126,60,70,188,48,6,3,45,99,14,10,63,75,4,158,119,131,181,59,109,28,0,6,2,67,1,1,25,0,42,138,3,108,60,2,26,0,24,46,4,30,0,46,42,0,5,13,27,0,0,0,0,8,48,12,52,0,0,9,0,30,94,0,54,1,113,1,56,53,111,3,90,38,0,7,0,0,0,0,10,0,0,55,14,0,6,0,2,106,4,72,0,9,0,1,23,7,0,0,0,0,18,0,51,166,84,101,48,68,0,81,28,0,7,0,50,65,2,61,4,17,44,1,47,0,1,0,1,0,13,45,0,51,5,0,34,47,0,24,0,41,36,1,113,2,78,27,0,65,13,0,2,7,1,15,0,1,83,49,16,2,7,50,0,54,3,1,85,3,33,71,0,46,0,94,95,1,61,88,1,0,7,1,21,1,37,96,82,204,96,166,38,104,46,55,4,84,10,49,82,2,41,2,91,56,0,44,4,94,48,144,7,44,0,18,0,19,0,74,45,11,163,158,56,6,84,2,37,5,97,85,28,126,33,43,123,80,19,70,94,103,95,106,59,9,78,37,134,193

Nearest PDB structures (foldseek):
  1bhe-assembly1_A  TM=1.003E+00  e=5.541E-61  Pectobacterium carotovorum subsp. carotovorum
  8ikx-assembly1_A  TM=8.229E-01  e=6.884E-13  Arabidopsis thaliana
  7b8b-assembly2_B  TM=8.336E-01  e=2.888E-11  Arabidopsis thaliana
  8ikw-assembly4_H  TM=6.990E-01  e=4.081E-09  Fusarium phyllophilum
  1hg8-assembly1_A  TM=6.445E-01  e=2.693E-06  Fusarium verticillioides

Sequence (376 aa):
SDSRTVSEPKTPSSCTTLKADSSTATSTIQKALNNCDQGKAVRLSAGSTSVFLSGPLSLPSGVSLLIDKGVTLRAVNNAKSFENAPSSCGVVDKNGKGCDAFITAVSTTNSGIYGPGTIDGQGGVKLQDKKVSWWELAADAKVKKLKQNTPRLIQINKSKNFTLYNVSLINSPNFHVVFSDGDGFTAWKTTIKTPSTARNTDGIDPMSSKNITIAYSNIATGDDNVAIKAYKGRAETRNISILHNDFGTGHGMSIGSETMGVYNVTVDDLKMNGTTNGLRIKSDKSAAGVVNGVRYSNVVMKNVAKPIVIDTVYEKKEGSNVPDWSDITFKDVTSETKGVVVLNGENAKKPIEVTMKNVKLTSDSTWQIKNVNVKK

CATH classification: 2.160.20.10

Radius of gyration: 20.51 Å; Cα contacts (8 Å, |Δi|>4): 1262; chains: 1; bounding box: 56×48×58 Å

Secondary structure (DSSP, 8-state):
--SS------PPPEEEEEE--SSB-HHHHHHHHTTPPTT-EEEEE-SSSSEEEES-EE--TT-EEEE-TT-EEEE-S-SGGGBSSTT-SS-EES-S--B--SEEEES-BS-EEE-SSEEE--TTSPPSSSSS-TTHHHHHHHHHT-EE----SEEEES-EEEEEEEEEEE--SS-SEEEES-EEEEEEEEEEE--TT-SS--SEEEES-EEEEEES-EEE-SS-SEEEEE-TTS--EEEEEEEEEEE-SSS-EEEEEEESSEEEEEEEEEEEES-SEEEEEE--TTT--EEEEEEEEEEEEES-SEEEEEETTSS--------EEEEEEEEEEEE-S--EEEEE-TT-SSPEEEEEEEEE--TT-EEEEESEEEE-